Protein AF-A0A1D8AVP9-F1 (afdb_monomer_lite)

Sequence (400 aa):
MSDPVAEPSPSWLQPTWGKLGLAAAVALGGFLLPQEVPLEWYPLNEPGTDINYLEISCSSNVAGDLELRYDVGRLGHRPIDTIRWPVTPTAQTLTYTFPLPDAPLVELRVLPPQDGELTVRQMRIINRRNEEIRRFPPDLFRAERDVTIAPDPGGWKLVAAPGAAAPSARLELFSPIVPVGMDHRNLLRCLLSSGYLAMMLLILLLAVFFATSRPRGWRDFFRHAGFLAAIALCFALVGNRGLIRNSLHYARFVAPVFPSTLSLEFDVTSDAPSVAQVFWDSGQGLREADSARQNHEPHRGLQTLRFTLPEGPLRALRFDPRDNPGGVEIRGIRLVDAGQRTRAVLPLDSLRTERDIARWETTPDSLRLQTTPTGRDAVTVFTPAAVERINLARLSPPSP

Foldseek 3Di:
DPDPPDPPAPPVLDDDPVVLVVLLVVLVVLLPDDDDDQLPDDPPPDLDQQWKKKKWWKAKQAWDKKKKFWDQPDPPTDPSRIDIDIHHHDPGTDMDIGTHGLGWTPWMKIWDGAQIKMGTLWIFMATPVRHTFFTQALVQKDFDFQWDWAFDLSGIMTGGHHPGPTGMIIGDQLWIDHGFCSLVVLVVCLVVQLVVQLVVQLVVQVVVCVVRHDQPDDVSVVVSSVSSSSSSSSVSCSVCSNSVVRSVVRVPDDIDDADLWKKKKWWKFWPAKFKKKKFFAPPPDTDPVRMDIDIDDGDRGIDMDIGTHDPDATPWMKIFGGQAFGKMKTQWIFMAGPSRTTLDTDFPVQKDWDDQWPDWDDDRGIIMTGGHNGDRGGMIIGDSVRSVSNNVSSVDPPSD

pLDDT: mean 90.71, std 9.82, range [46.75, 98.62]

Radius of gyration: 29.72 Å; chains: 1; bounding box: 65×41×104 Å

Structure (mmCIF, N/CA/C/O backbone):
data_AF-A0A1D8AVP9-F1
#
_entry.id   AF-A0A1D8AVP9-F1
#
loop_
_atom_site.group_PDB
_atom_site.id
_atom_site.type_symbol
_atom_site.label_atom_id
_atom_site.label_alt_id
_atom_site.label_comp_id
_atom_site.label_asym_id
_atom_site.label_entity_id
_atom_site.label_seq_id
_atom_site.pdbx_PDB_ins_code
_atom_site.Cartn_x
_atom_site.Cartn_y
_atom_site.Cartn_z
_atom_site.occupancy
_atom_site.B_iso_or_equiv
_atom_site.auth_seq_id
_atom_site.auth_comp_id
_atom_site.auth_asym_id
_atom_site.auth_atom_id
_atom_site.pdbx_PDB_model_num
ATOM 1 N N . MET A 1 1 ? 30.635 14.883 -72.371 1.00 55.09 1 MET A N 1
ATOM 2 C CA . MET A 1 1 ? 30.791 15.020 -70.910 1.00 55.09 1 MET A CA 1
ATOM 3 C C . MET A 1 1 ? 31.143 13.648 -70.387 1.00 55.09 1 MET A C 1
ATOM 5 O O . MET A 1 1 ? 30.327 12.750 -70.520 1.00 55.09 1 MET A O 1
ATOM 9 N N . SER A 1 2 ? 32.380 13.451 -69.946 1.00 60.66 2 SER A N 1
ATOM 10 C CA . SER A 1 2 ? 32.779 12.242 -69.227 1.00 60.66 2 SER A CA 1
ATOM 11 C C . SER A 1 2 ? 32.030 12.219 -67.899 1.00 60.66 2 SER A C 1
ATOM 13 O O . SER A 1 2 ? 32.072 13.208 -67.165 1.00 60.66 2 SER A O 1
ATOM 15 N N . ASP A 1 3 ? 31.320 11.128 -67.614 1.00 59.94 3 ASP A N 1
ATOM 16 C CA . ASP A 1 3 ? 30.706 10.939 -66.304 1.00 59.94 3 ASP A CA 1
ATOM 17 C C . ASP A 1 3 ? 31.801 11.045 -65.232 1.00 59.94 3 ASP A C 1
ATOM 19 O O . ASP A 1 3 ? 32.861 10.422 -65.382 1.00 59.94 3 ASP A O 1
ATOM 23 N N . PRO A 1 4 ? 31.605 11.850 -64.173 1.00 68.50 4 PRO A N 1
ATOM 24 C CA . PRO A 1 4 ? 32.571 11.929 -63.093 1.00 68.50 4 PRO A CA 1
ATOM 25 C C . PRO A 1 4 ? 32.759 10.528 -62.505 1.00 68.50 4 PRO A C 1
ATOM 27 O O . PRO A 1 4 ? 31.796 9.882 -62.087 1.00 68.50 4 PRO A O 1
ATOM 30 N N . VAL A 1 5 ? 34.006 10.051 -62.497 1.00 78.12 5 VAL A N 1
ATOM 31 C CA . VAL A 1 5 ? 34.382 8.778 -61.876 1.00 78.12 5 VAL A CA 1
ATOM 32 C C . VAL A 1 5 ? 34.006 8.872 -60.401 1.00 78.12 5 VAL A C 1
ATOM 34 O O . VAL A 1 5 ? 34.620 9.620 -59.644 1.00 78.12 5 VAL A O 1
ATOM 37 N N . ALA A 1 6 ? 32.947 8.164 -60.008 1.00 67.75 6 ALA A N 1
ATOM 38 C CA . ALA A 1 6 ? 32.463 8.182 -58.637 1.00 67.75 6 ALA A CA 1
ATOM 39 C C . ALA A 1 6 ? 33.562 7.656 -57.708 1.00 67.75 6 ALA A C 1
ATOM 41 O O . ALA A 1 6 ? 33.993 6.508 -57.851 1.00 67.75 6 ALA A O 1
ATOM 42 N N . GLU A 1 7 ? 33.991 8.477 -56.749 1.00 72.25 7 GLU A N 1
ATOM 43 C CA . GLU A 1 7 ? 34.980 8.057 -55.763 1.00 72.25 7 GLU A CA 1
ATOM 44 C C . GLU A 1 7 ? 34.511 6.773 -55.047 1.00 72.25 7 GLU A C 1
ATOM 46 O O . GLU A 1 7 ? 33.310 6.591 -54.770 1.00 72.25 7 GLU A O 1
ATOM 51 N N . PRO A 1 8 ? 35.424 5.817 -54.801 1.00 73.44 8 PRO A N 1
ATOM 52 C CA . PRO A 1 8 ? 35.091 4.605 -54.077 1.00 73.44 8 PRO A CA 1
ATOM 53 C C . PRO A 1 8 ? 34.610 4.978 -52.673 1.00 73.44 8 PRO A C 1
ATOM 55 O O . PRO A 1 8 ? 35.301 5.657 -51.919 1.00 73.44 8 PRO A O 1
ATOM 58 N N . SER A 1 9 ? 33.411 4.509 -52.323 1.00 66.19 9 SER A N 1
ATOM 59 C CA . SER A 1 9 ? 32.858 4.617 -50.972 1.00 66.19 9 SER A CA 1
ATOM 60 C C . SER A 1 9 ? 33.901 4.159 -49.941 1.00 66.19 9 SER A C 1
ATOM 62 O O . SER A 1 9 ? 34.496 3.095 -50.161 1.00 66.19 9 SER A O 1
ATOM 64 N N . PRO A 1 10 ? 34.096 4.882 -48.824 1.00 73.69 10 PRO A N 1
ATOM 65 C CA . PRO A 1 10 ? 35.077 4.506 -47.815 1.00 73.69 10 PRO A CA 1
ATOM 66 C C . PRO A 1 10 ? 34.869 3.055 -47.366 1.00 73.69 10 PRO A C 1
ATOM 68 O O . PRO A 1 10 ? 33.761 2.659 -46.997 1.00 73.69 10 PRO A O 1
ATOM 71 N N . SER A 1 11 ? 35.927 2.241 -47.387 1.00 78.69 11 SER A N 1
ATOM 72 C CA . SER A 1 11 ? 35.846 0.796 -47.107 1.00 78.69 11 SER A CA 1
ATOM 73 C C . SER A 1 11 ? 35.277 0.481 -45.719 1.00 78.69 11 SER A C 1
ATOM 75 O O . SER A 1 11 ? 34.662 -0.568 -45.511 1.00 78.69 11 SER A O 1
ATOM 77 N N . TRP A 1 12 ? 35.412 1.404 -44.765 1.00 75.00 12 TRP A N 1
ATOM 78 C CA . TRP A 1 12 ? 34.877 1.278 -43.413 1.00 75.00 12 TRP A CA 1
ATOM 79 C C . TRP A 1 12 ? 33.344 1.413 -43.345 1.00 75.00 12 TRP A C 1
ATOM 81 O O . TRP A 1 12 ? 32.749 0.798 -42.463 1.00 75.00 12 TRP A O 1
ATOM 91 N N . LEU A 1 13 ? 32.684 2.043 -44.326 1.00 69.25 13 LEU A N 1
ATOM 92 C CA . LEU A 1 13 ? 31.215 2.147 -44.401 1.00 69.25 13 LEU A CA 1
ATOM 93 C C . LEU A 1 13 ? 30.533 0.978 -45.123 1.00 69.25 13 LEU A C 1
ATOM 95 O O . LEU A 1 13 ? 29.322 0.815 -45.004 1.00 69.25 13 LEU A O 1
ATOM 99 N N . GLN A 1 14 ? 31.282 0.135 -45.840 1.00 81.00 14 GLN A N 1
ATOM 100 C CA . GLN A 1 14 ? 30.665 -0.959 -46.591 1.00 81.00 14 GLN A CA 1
ATOM 101 C C . GLN A 1 14 ? 30.054 -2.023 -45.660 1.00 81.00 14 GLN A C 1
ATOM 103 O O . GLN A 1 14 ? 30.772 -2.522 -44.779 1.00 81.00 14 GLN A O 1
ATOM 108 N N . PRO A 1 15 ? 28.777 -2.407 -45.853 1.00 82.06 15 PRO A N 1
ATOM 109 C CA . PRO A 1 15 ? 28.132 -3.444 -45.063 1.00 82.06 15 PRO A CA 1
ATOM 110 C C . PRO A 1 15 ? 28.763 -4.798 -45.394 1.00 82.06 15 PRO A C 1
ATOM 112 O O . PRO A 1 15 ? 28.698 -5.274 -46.526 1.00 82.06 15 PRO A O 1
ATOM 115 N N . THR A 1 16 ? 29.384 -5.428 -44.400 1.00 87.88 16 THR A N 1
ATOM 116 C CA . THR A 1 16 ? 29.939 -6.780 -44.525 1.00 87.88 16 THR A CA 1
ATOM 117 C C . THR A 1 16 ? 29.475 -7.646 -43.363 1.00 87.88 16 THR A C 1
ATOM 119 O O . THR A 1 16 ? 29.282 -7.161 -42.245 1.00 87.88 16 THR A O 1
ATOM 122 N N . TRP A 1 17 ? 29.337 -8.951 -43.608 1.00 79.62 17 TRP A N 1
ATOM 123 C CA . TRP A 1 17 ? 28.989 -9.923 -42.567 1.00 79.62 17 TRP A CA 1
ATOM 124 C C . TRP A 1 17 ? 29.980 -9.910 -41.399 1.00 79.62 17 TRP A C 1
ATOM 126 O O . TRP A 1 17 ? 29.563 -10.009 -40.250 1.00 79.62 17 TRP A O 1
ATOM 136 N N . GLY A 1 18 ? 31.273 -9.704 -41.673 1.00 85.06 18 GLY A N 1
ATOM 137 C CA . GLY A 1 18 ? 32.298 -9.595 -40.631 1.00 85.06 18 GLY A CA 1
ATOM 138 C C . GLY A 1 18 ? 32.075 -8.407 -39.690 1.00 85.06 18 GLY A C 1
ATOM 139 O O . GLY A 1 18 ? 32.182 -8.562 -38.476 1.00 85.06 18 GLY A O 1
ATOM 140 N N . LYS A 1 19 ? 31.695 -7.235 -40.219 1.00 82.19 19 LYS A N 1
ATOM 141 C CA . LYS A 1 19 ? 31.386 -6.057 -39.390 1.00 82.19 19 LYS A CA 1
ATOM 142 C C . LYS A 1 19 ? 30.107 -6.239 -38.585 1.00 82.19 19 LYS A C 1
ATOM 144 O O . LYS A 1 19 ? 30.074 -5.844 -37.425 1.00 82.19 19 LYS A O 1
ATOM 149 N N . LEU A 1 20 ? 29.079 -6.857 -39.175 1.00 77.00 20 LEU A N 1
ATOM 150 C CA . LEU A 1 20 ? 27.855 -7.192 -38.446 1.00 77.00 20 LEU A CA 1
ATOM 151 C C . LEU A 1 20 ? 28.149 -8.171 -37.301 1.00 77.00 20 LEU A C 1
ATOM 153 O O . LEU A 1 20 ? 27.693 -7.956 -36.183 1.00 77.00 20 LEU A O 1
ATOM 157 N N . GLY A 1 21 ? 28.958 -9.203 -37.562 1.00 83.81 21 GLY A N 1
ATOM 158 C CA . GLY A 1 21 ? 29.397 -10.164 -36.551 1.00 83.81 21 GLY A CA 1
ATOM 159 C C . GLY A 1 21 ? 30.193 -9.511 -35.420 1.00 83.81 21 GLY A C 1
ATOM 160 O O . GLY A 1 21 ? 29.914 -9.769 -34.252 1.00 83.81 21 GLY A O 1
ATOM 161 N N . LEU A 1 22 ? 31.126 -8.608 -35.742 1.00 84.00 22 LEU A N 1
ATOM 162 C CA . LEU A 1 22 ? 31.867 -7.838 -34.738 1.00 84.00 22 LEU A CA 1
ATOM 163 C C . LEU A 1 22 ? 30.939 -6.944 -33.908 1.00 84.00 22 LEU A C 1
ATOM 165 O O . LEU A 1 22 ? 31.035 -6.942 -32.684 1.00 84.00 22 LEU A O 1
ATOM 169 N N . ALA A 1 23 ? 30.025 -6.214 -34.552 1.00 77.69 23 ALA A N 1
ATOM 170 C CA . ALA A 1 23 ? 29.049 -5.380 -33.856 1.00 77.69 23 ALA A CA 1
ATOM 171 C C . ALA A 1 23 ? 28.172 -6.216 -32.914 1.00 77.69 23 ALA A C 1
ATOM 173 O O . ALA A 1 23 ? 27.960 -5.821 -31.772 1.00 77.69 23 ALA A O 1
ATOM 174 N N . ALA A 1 24 ? 27.727 -7.398 -33.352 1.00 81.62 24 ALA A N 1
ATOM 175 C CA . ALA A 1 24 ? 26.977 -8.331 -32.520 1.00 81.62 24 ALA A CA 1
ATOM 176 C C . ALA A 1 24 ? 27.807 -8.856 -31.336 1.00 81.62 24 ALA A C 1
ATOM 178 O O . ALA A 1 24 ? 27.291 -8.931 -30.225 1.00 81.62 24 ALA A O 1
ATOM 179 N N . ALA A 1 25 ? 29.091 -9.168 -31.534 1.00 85.69 25 ALA A N 1
ATOM 180 C CA . ALA A 1 25 ? 29.983 -9.609 -30.462 1.00 85.69 25 ALA A CA 1
ATOM 181 C C . ALA A 1 25 ? 30.244 -8.500 -29.427 1.00 85.69 25 ALA A C 1
ATOM 183 O O . ALA A 1 25 ? 30.157 -8.746 -28.225 1.00 85.69 25 ALA A O 1
ATOM 184 N N . VAL A 1 26 ? 30.501 -7.267 -29.880 1.00 86.75 26 VAL A N 1
ATOM 185 C CA . VAL A 1 26 ? 30.640 -6.088 -29.007 1.00 86.75 26 VAL A CA 1
ATOM 186 C C . VAL A 1 26 ? 29.338 -5.826 -28.259 1.00 86.75 26 VAL A C 1
ATOM 188 O O . VAL A 1 26 ? 29.360 -5.593 -27.052 1.00 86.75 26 VAL A O 1
ATOM 191 N N . ALA A 1 27 ? 28.202 -5.914 -28.953 1.00 81.06 27 ALA A N 1
ATOM 192 C CA . ALA A 1 27 ? 26.896 -5.762 -28.339 1.00 81.06 27 ALA A CA 1
ATOM 193 C C . ALA A 1 27 ? 26.658 -6.838 -27.272 1.00 81.06 27 ALA A C 1
ATOM 195 O O . ALA A 1 27 ? 26.273 -6.514 -26.155 1.00 81.06 27 ALA A O 1
ATOM 196 N N . LEU A 1 28 ? 26.967 -8.103 -27.559 1.00 83.12 28 LEU A N 1
ATOM 197 C CA . LEU A 1 28 ? 26.864 -9.190 -26.589 1.00 83.12 28 LEU A CA 1
ATOM 198 C C . LEU A 1 28 ? 27.759 -8.941 -25.366 1.00 83.12 28 LEU A C 1
ATOM 200 O O . LEU A 1 28 ? 27.285 -9.047 -24.238 1.00 83.12 28 LEU A O 1
ATOM 204 N N . GLY A 1 29 ? 29.016 -8.539 -25.572 1.00 85.81 29 GLY A N 1
ATOM 205 C CA . GLY A 1 29 ? 29.922 -8.163 -24.485 1.00 85.81 29 GLY A CA 1
ATOM 206 C C . GLY A 1 29 ? 29.358 -7.024 -23.630 1.00 85.81 29 GLY A C 1
ATOM 207 O O . GLY A 1 29 ? 29.274 -7.147 -22.409 1.00 85.81 29 GLY A O 1
ATOM 208 N N . GLY A 1 30 ? 28.875 -5.954 -24.269 1.00 81.00 30 GLY A N 1
ATOM 209 C CA . GLY A 1 30 ? 28.221 -4.831 -23.597 1.00 81.00 30 GLY A CA 1
ATOM 210 C C . GLY A 1 30 ? 26.945 -5.232 -22.852 1.00 81.00 30 GLY A C 1
ATOM 211 O O . GLY A 1 30 ? 26.711 -4.756 -21.745 1.00 81.00 30 GLY A O 1
ATOM 212 N N . PHE A 1 31 ? 26.143 -6.144 -23.413 1.00 83.00 31 PHE A N 1
ATOM 213 C CA . PHE A 1 31 ? 24.936 -6.684 -22.782 1.00 83.00 31 PHE A CA 1
ATOM 214 C C . PHE A 1 31 ? 25.252 -7.471 -21.508 1.00 83.00 31 PHE A C 1
ATOM 216 O O . PHE A 1 31 ? 24.445 -7.500 -20.578 1.00 83.00 31 PHE A O 1
ATOM 223 N N . LEU A 1 32 ? 26.412 -8.125 -21.450 1.00 85.19 32 LEU A N 1
ATOM 224 C CA . LEU A 1 32 ? 26.819 -8.916 -20.294 1.00 85.19 32 LEU A CA 1
ATOM 225 C C . LEU A 1 32 ? 27.326 -8.053 -19.132 1.00 85.19 32 LEU A C 1
ATOM 227 O O . LEU A 1 32 ? 27.135 -8.459 -17.984 1.00 85.19 32 LEU A O 1
ATOM 231 N N . LEU A 1 33 ? 27.852 -6.851 -19.398 1.00 83.31 33 LEU A N 1
ATOM 232 C CA . LEU A 1 33 ? 28.344 -5.939 -18.361 1.00 83.31 33 LEU A CA 1
ATOM 233 C C . LEU A 1 33 ? 27.262 -5.594 -17.318 1.00 83.31 33 LEU A C 1
ATOM 235 O O . LEU A 1 33 ? 26.093 -5.373 -17.676 1.00 83.31 33 LEU A O 1
ATOM 239 N N . PRO A 1 34 ? 27.629 -5.510 -16.025 1.00 80.62 34 PRO A N 1
ATOM 240 C CA . PRO A 1 34 ? 26.712 -5.062 -14.989 1.00 80.62 34 PRO A CA 1
ATOM 241 C C . PRO A 1 34 ? 26.254 -3.632 -15.294 1.00 80.62 34 PRO A C 1
ATOM 243 O O . PRO A 1 34 ? 27.032 -2.779 -15.717 1.00 80.62 34 PRO A O 1
ATOM 246 N N . GLN A 1 35 ? 24.959 -3.389 -15.135 1.00 79.69 35 GLN A N 1
ATOM 247 C CA . GLN A 1 35 ? 24.367 -2.062 -15.217 1.00 79.69 35 GLN A CA 1
ATOM 248 C C . GLN A 1 35 ? 23.242 -2.013 -14.201 1.00 79.69 35 GLN A C 1
ATOM 250 O O . GLN A 1 35 ? 22.339 -2.855 -14.223 1.00 79.69 35 GLN A O 1
ATOM 255 N N . GLU A 1 36 ? 23.312 -1.023 -13.330 1.00 73.25 36 GLU A N 1
ATOM 256 C CA . GLU A 1 36 ? 22.215 -0.668 -12.454 1.00 73.25 36 GLU A CA 1
ATOM 257 C C . GLU A 1 36 ? 21.447 0.452 -13.140 1.00 73.25 36 GLU A C 1
ATOM 259 O O . GLU A 1 36 ? 22.020 1.462 -13.541 1.00 73.25 36 GLU A O 1
ATOM 264 N N . VAL A 1 37 ? 20.160 0.221 -13.362 1.00 70.31 37 VAL A N 1
ATOM 265 C CA . VAL A 1 37 ? 19.247 1.250 -13.842 1.00 70.31 37 VAL A CA 1
ATOM 266 C C . VAL A 1 37 ? 18.272 1.471 -12.696 1.00 70.31 37 VAL A C 1
ATOM 268 O O . VAL A 1 37 ? 17.661 0.479 -12.271 1.00 70.31 37 VAL A O 1
ATOM 271 N N . PRO A 1 38 ? 18.150 2.701 -12.163 1.00 64.56 38 PRO A N 1
ATOM 272 C CA . PRO A 1 38 ? 17.090 2.998 -11.218 1.00 64.56 38 PRO A CA 1
ATOM 273 C C . PRO A 1 38 ? 15.767 2.578 -11.840 1.00 64.56 38 PRO A C 1
ATOM 275 O O . PRO A 1 38 ? 15.498 2.868 -13.008 1.00 64.56 38 PRO A O 1
ATOM 278 N N . LEU A 1 39 ? 14.913 1.928 -11.058 1.00 60.06 39 LEU A N 1
ATOM 279 C CA . LEU A 1 39 ? 13.499 1.804 -11.402 1.00 60.06 39 LEU A CA 1
ATOM 280 C C . LEU A 1 39 ? 12.813 3.147 -11.125 1.00 60.06 39 LEU A C 1
ATOM 282 O O . LEU A 1 39 ? 11.783 3.208 -10.464 1.00 60.06 39 LEU A O 1
ATOM 286 N N . GLU A 1 40 ? 13.415 4.240 -11.589 1.00 59.97 40 GLU A N 1
ATOM 287 C CA . GLU A 1 40 ? 12.777 5.540 -11.563 1.00 59.97 40 GLU A CA 1
ATOM 288 C C . GLU A 1 40 ? 11.595 5.468 -12.517 1.00 59.97 40 GLU A C 1
ATOM 290 O O . GLU A 1 40 ? 11.709 5.127 -13.702 1.00 59.97 40 GLU A O 1
ATOM 295 N N . TRP A 1 41 ? 10.420 5.711 -11.952 1.00 53.31 41 TRP A N 1
ATOM 296 C CA . TRP A 1 41 ? 9.195 5.728 -12.711 1.00 53.31 41 TRP A CA 1
ATOM 297 C C . TRP A 1 41 ? 9.216 6.942 -13.637 1.00 53.31 41 TRP A C 1
ATOM 299 O O . TRP A 1 41 ? 9.037 8.079 -13.206 1.00 53.31 41 TRP A O 1
ATOM 309 N N . TYR A 1 42 ? 9.418 6.690 -14.928 1.00 53.69 42 TYR A N 1
ATOM 310 C CA . TYR A 1 42 ? 9.080 7.656 -15.957 1.00 53.69 42 TYR A CA 1
ATOM 311 C C . TYR A 1 42 ? 7.581 7.523 -16.252 1.00 53.69 42 TYR A C 1
ATOM 313 O O . TYR A 1 42 ? 7.164 6.446 -16.697 1.00 53.69 42 TYR A O 1
ATOM 321 N N . PRO A 1 43 ? 6.766 8.577 -16.046 1.00 46.75 43 PRO A N 1
ATOM 322 C CA . PRO A 1 43 ? 5.410 8.645 -16.576 1.00 46.75 43 PRO A CA 1
ATOM 323 C C . PRO A 1 43 ? 5.481 8.635 -18.104 1.00 46.75 43 PRO A C 1
ATOM 325 O O . PRO A 1 43 ? 5.383 9.669 -18.757 1.00 46.75 43 PRO A O 1
ATOM 328 N N . LEU A 1 44 ? 5.661 7.471 -18.717 1.00 47.41 44 LEU A N 1
ATOM 329 C CA . LEU A 1 44 ? 5.409 7.300 -20.139 1.00 47.41 44 LEU A CA 1
ATOM 330 C C . LEU A 1 44 ? 3.894 7.244 -20.321 1.00 47.41 44 LEU A C 1
ATOM 332 O O . LEU A 1 44 ? 3.372 6.159 -20.501 1.00 47.41 44 LEU A O 1
ATOM 336 N N . ASN A 1 45 ? 3.222 8.395 -20.182 1.00 48.28 45 ASN A N 1
ATOM 337 C CA . ASN A 1 45 ? 1.880 8.786 -20.650 1.00 48.28 45 ASN A CA 1
ATOM 338 C C . ASN A 1 45 ? 0.706 7.782 -20.629 1.00 48.28 45 ASN A C 1
ATOM 340 O O . ASN A 1 45 ? -0.372 8.134 -21.099 1.00 48.28 45 ASN A O 1
ATOM 344 N N . GLU A 1 46 ? 0.838 6.590 -20.059 1.00 52.25 46 GLU A N 1
ATOM 345 C CA . GLU A 1 46 ? -0.251 5.651 -19.853 1.00 52.25 46 GLU A CA 1
ATOM 346 C C . GLU A 1 46 ? -0.747 5.810 -18.423 1.00 52.25 46 GLU A C 1
ATOM 348 O O . GLU A 1 46 ? -0.083 5.393 -17.466 1.00 52.25 46 GLU A O 1
ATOM 353 N N . PRO A 1 47 ? -1.918 6.438 -18.239 1.00 51.91 47 PRO A N 1
ATOM 354 C CA . PRO A 1 47 ? -2.534 6.571 -16.943 1.00 51.91 47 PRO A CA 1
ATOM 355 C C . PRO A 1 47 ? -3.194 5.255 -16.525 1.00 51.91 47 PRO A C 1
ATOM 357 O O . PRO A 1 47 ? -4.398 5.212 -16.283 1.00 51.91 47 PRO A O 1
ATOM 360 N N . GLY A 1 48 ? -2.417 4.173 -16.450 1.00 62.28 48 GLY A N 1
ATOM 361 C CA . GLY A 1 48 ? -2.901 2.907 -15.916 1.00 62.28 48 GLY A CA 1
ATOM 362 C C . GLY A 1 48 ? -3.476 3.125 -14.516 1.00 62.28 48 GLY A C 1
ATOM 363 O O . GLY A 1 48 ? -2.867 3.799 -13.679 1.00 62.28 48 GLY A O 1
ATOM 364 N N . THR A 1 49 ? -4.664 2.580 -14.258 1.00 67.31 49 THR A N 1
ATOM 365 C CA . THR A 1 49 ? -5.314 2.622 -12.936 1.00 67.31 49 THR A CA 1
ATOM 366 C C . THR A 1 49 ? -4.570 1.807 -11.885 1.00 67.31 49 THR A C 1
ATOM 368 O O . THR A 1 49 ? -4.815 1.971 -10.694 1.00 67.31 49 THR A O 1
ATOM 371 N N . ASP A 1 50 ? -3.629 0.984 -12.336 1.00 78.81 50 ASP A N 1
ATOM 372 C CA . ASP A 1 50 ? -3.021 -0.109 -11.583 1.00 78.81 50 ASP A CA 1
ATOM 373 C C . ASP A 1 50 ? -1.631 0.250 -11.038 1.00 78.81 50 ASP A C 1
ATOM 375 O O . ASP A 1 50 ? -0.863 -0.623 -10.637 1.00 78.81 50 ASP A O 1
ATOM 379 N N . ILE A 1 51 ? -1.284 1.541 -11.061 1.00 85.25 51 ILE A N 1
ATOM 380 C CA . ILE A 1 51 ? -0.081 2.049 -10.406 1.00 85.25 51 ILE A CA 1
ATOM 381 C C . ILE A 1 51 ? -0.372 2.169 -8.916 1.00 85.25 51 ILE A C 1
ATOM 383 O O . ILE A 1 51 ? -1.344 2.812 -8.506 1.00 85.25 51 ILE A O 1
ATOM 387 N N . ASN A 1 52 ? 0.509 1.567 -8.127 1.00 92.00 52 ASN A N 1
ATOM 388 C CA . ASN A 1 52 ? 0.453 1.619 -6.681 1.00 92.00 52 ASN A CA 1
ATOM 389 C C . ASN A 1 52 ? 1.194 2.860 -6.181 1.00 92.00 52 ASN A C 1
ATOM 391 O O . ASN A 1 52 ? 2.284 3.187 -6.651 1.00 92.00 52 ASN A O 1
ATOM 395 N N . TYR A 1 53 ? 0.615 3.516 -5.189 1.00 94.50 53 TYR A N 1
ATOM 396 C CA . TYR A 1 53 ? 1.207 4.635 -4.481 1.00 94.50 53 TYR A CA 1
ATOM 397 C C . TYR A 1 53 ? 1.294 4.290 -3.006 1.00 94.50 53 TYR A C 1
ATOM 399 O O . TYR A 1 53 ? 0.342 3.768 -2.429 1.00 94.50 53 TYR A O 1
ATOM 407 N N . LEU A 1 54 ? 2.424 4.605 -2.391 1.00 96.69 54 LEU A N 1
ATOM 408 C CA . LEU A 1 54 ? 2.560 4.594 -0.949 1.00 96.69 54 LEU A CA 1
ATOM 409 C C . LEU A 1 54 ? 2.106 5.945 -0.415 1.00 96.69 54 LEU A C 1
ATOM 411 O O . LEU A 1 54 ? 2.693 6.977 -0.735 1.00 96.69 54 LEU A O 1
ATOM 415 N N . GLU A 1 55 ? 1.057 5.926 0.391 1.00 97.81 55 GLU A N 1
ATOM 416 C CA . GLU A 1 55 ? 0.552 7.081 1.112 1.00 97.81 55 GLU A CA 1
ATOM 417 C C . GLU A 1 55 ? 0.942 6.966 2.588 1.00 97.81 55 GLU A C 1
ATOM 419 O O . GLU A 1 55 ? 0.698 5.940 3.230 1.00 97.81 55 GLU A O 1
ATOM 424 N N . ILE A 1 56 ? 1.530 8.027 3.134 1.00 98.06 56 ILE A N 1
ATOM 425 C CA . ILE A 1 56 ? 1.850 8.147 4.555 1.00 98.06 56 ILE A CA 1
ATOM 426 C C . ILE A 1 56 ? 1.359 9.494 5.083 1.00 98.06 56 ILE A C 1
ATOM 428 O O . ILE A 1 56 ? 1.717 10.550 4.569 1.00 98.06 56 ILE A O 1
ATOM 432 N N . SER A 1 57 ? 0.531 9.451 6.122 1.00 97.62 57 SER A N 1
ATOM 433 C CA . SER A 1 57 ? 0.092 10.619 6.879 1.00 97.62 57 SER A CA 1
ATOM 434 C C . SER A 1 57 ? 0.889 10.683 8.173 1.00 97.62 57 SER A C 1
ATOM 436 O O . SER A 1 57 ? 0.687 9.854 9.066 1.00 97.62 57 SER A O 1
ATOM 438 N N . CYS A 1 58 ? 1.791 11.652 8.285 1.00 97.88 58 CYS A N 1
ATOM 439 C CA . CYS A 1 58 ? 2.687 11.773 9.428 1.00 97.88 58 CYS A CA 1
ATOM 440 C C . CYS A 1 58 ? 2.956 13.225 9.838 1.00 97.88 58 CYS A C 1
ATOM 442 O O . CYS A 1 58 ? 2.720 14.167 9.083 1.00 97.88 58 CYS A O 1
ATOM 444 N N . SER A 1 59 ? 3.460 13.400 11.054 1.00 97.75 59 SER A N 1
ATOM 445 C CA . SER A 1 59 ? 4.020 14.649 11.570 1.00 97.75 59 SER A CA 1
ATOM 446 C C . SER A 1 59 ? 5.317 14.355 12.320 1.00 97.75 59 SER A C 1
ATOM 448 O O . SER A 1 59 ? 5.509 13.247 12.823 1.00 97.75 59 SER A O 1
ATOM 450 N N . SER A 1 60 ? 6.224 15.328 12.389 1.00 97.81 60 SER A N 1
ATOM 451 C CA . SER A 1 60 ? 7.475 15.190 13.135 1.00 97.81 60 SER A CA 1
ATOM 452 C C . SER A 1 60 ? 7.678 16.369 14.073 1.00 97.81 60 SER A C 1
ATOM 454 O O . SER A 1 60 ? 7.222 17.475 13.792 1.00 97.81 60 SER A O 1
ATOM 456 N N . ASN A 1 61 ? 8.350 16.139 15.200 1.00 97.94 61 ASN A N 1
ATOM 457 C CA . ASN A 1 61 ? 8.756 17.196 16.129 1.00 97.94 61 ASN A CA 1
ATOM 458 C C . ASN A 1 61 ? 10.134 17.798 15.793 1.00 97.94 61 ASN A C 1
ATOM 460 O O . ASN A 1 61 ? 10.536 18.771 16.428 1.00 97.94 61 ASN A O 1
ATOM 464 N N . VAL A 1 62 ? 10.841 17.249 14.803 1.00 97.69 62 VAL A N 1
ATOM 465 C CA . VAL A 1 62 ? 12.162 17.702 14.358 1.00 97.69 62 VAL A CA 1
ATOM 466 C C . VAL A 1 62 ? 12.176 17.949 12.851 1.00 97.69 62 VAL A C 1
ATOM 468 O O . VAL A 1 62 ? 11.320 17.471 12.108 1.00 97.69 62 VAL A O 1
ATOM 471 N N . ALA A 1 63 ? 13.145 18.745 12.403 1.00 97.62 63 ALA A N 1
ATOM 472 C CA . ALA A 1 63 ? 13.460 18.874 10.989 1.00 97.62 63 ALA A CA 1
ATOM 473 C C . ALA A 1 63 ? 14.412 17.747 10.593 1.00 97.62 63 ALA A C 1
ATOM 475 O O . ALA A 1 63 ? 15.303 17.393 11.362 1.00 97.62 63 ALA A O 1
ATOM 476 N N . GLY A 1 64 ? 14.274 17.230 9.381 1.00 96.38 64 GLY A N 1
ATOM 477 C CA . GLY A 1 64 ? 15.205 16.240 8.863 1.00 96.38 64 GLY A CA 1
ATOM 478 C C . GLY A 1 64 ? 14.671 15.557 7.624 1.00 96.38 64 GLY A C 1
ATOM 479 O O . GLY A 1 64 ? 13.613 15.913 7.111 1.00 96.38 64 GLY A O 1
ATOM 480 N N . ASP A 1 65 ? 15.410 14.562 7.159 1.00 96.44 65 ASP A N 1
ATOM 481 C CA . ASP A 1 65 ? 14.963 13.717 6.066 1.00 96.44 65 ASP A CA 1
ATOM 482 C C . ASP A 1 65 ? 14.330 12.446 6.616 1.00 96.44 65 ASP A C 1
ATOM 484 O O . ASP A 1 65 ? 14.886 11.783 7.492 1.00 96.44 65 ASP A O 1
ATOM 488 N N . LEU A 1 66 ? 13.163 12.114 6.077 1.00 96.94 66 LEU A N 1
ATOM 489 C CA . LEU A 1 66 ? 12.541 10.815 6.258 1.00 96.94 66 LEU A CA 1
ATOM 490 C C . LEU A 1 66 ? 12.934 9.948 5.061 1.00 96.94 66 LEU A C 1
ATOM 492 O O . LEU A 1 66 ? 12.868 10.400 3.913 1.00 96.94 66 LEU A O 1
ATOM 496 N N . GLU A 1 67 ? 13.345 8.707 5.322 1.00 97.00 67 GLU A N 1
ATOM 497 C CA . GLU A 1 67 ? 13.647 7.742 4.264 1.00 97.00 67 GLU A CA 1
ATOM 498 C C . GLU A 1 67 ? 12.699 6.540 4.332 1.00 97.00 67 GLU A C 1
ATOM 500 O O . GLU A 1 67 ? 12.467 5.951 5.387 1.00 97.00 67 GLU A O 1
ATOM 505 N N . LEU A 1 68 ? 12.184 6.133 3.178 1.00 96.19 68 LEU A N 1
ATOM 506 C CA . LEU A 1 68 ? 11.530 4.848 2.977 1.00 96.19 68 LEU A CA 1
ATOM 507 C C . LEU A 1 68 ? 12.432 3.983 2.116 1.00 96.19 68 LEU A C 1
ATOM 509 O O . LEU A 1 68 ? 12.689 4.323 0.963 1.00 96.19 68 LEU A O 1
ATOM 513 N N . ARG A 1 69 ? 12.883 2.854 2.655 1.00 95.81 69 ARG A N 1
ATOM 514 C CA . ARG A 1 69 ? 13.667 1.872 1.897 1.00 95.81 69 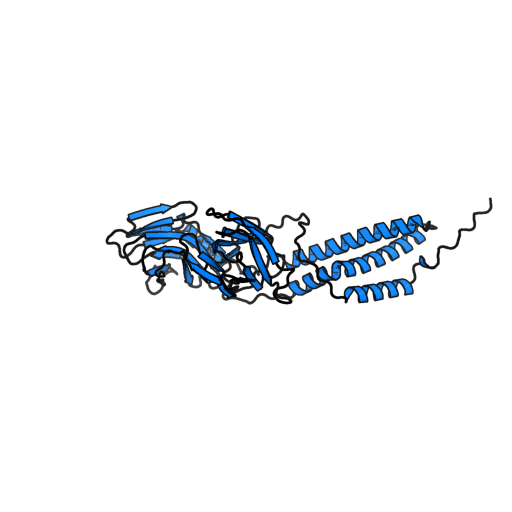ARG A CA 1
ATOM 515 C C . ARG A 1 69 ? 12.797 0.689 1.543 1.00 95.81 69 ARG A C 1
ATOM 517 O O . ARG A 1 69 ? 11.986 0.253 2.362 1.00 95.81 69 ARG A O 1
ATOM 524 N N . TYR A 1 70 ? 12.961 0.178 0.335 1.00 94.69 70 TYR A N 1
ATOM 525 C CA . TYR A 1 70 ? 12.201 -0.964 -0.140 1.00 94.69 70 TYR A CA 1
ATOM 526 C C . TYR A 1 70 ? 13.111 -2.000 -0.794 1.00 94.69 70 TYR A C 1
ATOM 528 O O . TYR A 1 70 ? 14.147 -1.668 -1.362 1.00 94.69 70 TYR A O 1
ATOM 536 N N . ASP A 1 71 ? 12.716 -3.267 -0.710 1.00 93.94 71 ASP A N 1
ATOM 537 C CA . ASP A 1 71 ? 13.373 -4.364 -1.421 1.00 93.94 71 ASP A CA 1
ATOM 538 C C . ASP A 1 71 ? 12.422 -4.933 -2.475 1.00 93.94 71 ASP A C 1
ATOM 540 O O . ASP A 1 71 ? 11.243 -5.183 -2.206 1.00 93.94 71 ASP A O 1
ATOM 544 N N . VAL A 1 72 ? 12.965 -5.148 -3.674 1.00 91.81 72 VAL A N 1
ATOM 545 C CA . VAL A 1 72 ? 12.278 -5.726 -4.835 1.00 91.81 72 VAL A CA 1
ATOM 546 C C . VAL A 1 72 ? 12.637 -7.197 -5.094 1.00 91.81 72 VAL A C 1
ATOM 548 O O . VAL A 1 72 ? 12.407 -7.716 -6.186 1.00 91.81 72 VAL A O 1
ATOM 551 N N . GLY A 1 73 ? 13.254 -7.874 -4.119 1.00 86.75 73 GLY A N 1
ATOM 552 C CA . GLY A 1 73 ? 13.504 -9.319 -4.128 1.00 86.75 73 GLY A CA 1
ATOM 553 C C . GLY A 1 73 ? 14.743 -9.763 -4.906 1.00 86.75 73 GLY A C 1
ATOM 554 O O . GLY A 1 73 ? 14.870 -10.946 -5.224 1.00 86.75 73 GLY A O 1
ATOM 555 N N . ARG A 1 74 ? 15.662 -8.841 -5.229 1.00 78.12 74 ARG A N 1
ATOM 556 C CA . ARG A 1 74 ? 16.842 -9.145 -6.061 1.00 78.12 74 ARG A CA 1
ATOM 557 C C . ARG A 1 74 ? 18.151 -9.203 -5.277 1.00 78.12 74 ARG A C 1
ATOM 559 O O . ARG A 1 74 ? 18.913 -10.148 -5.454 1.00 78.12 74 ARG A O 1
ATOM 566 N N . LEU A 1 75 ? 18.450 -8.168 -4.490 1.00 79.69 75 LEU A N 1
ATOM 567 C CA . LEU A 1 75 ? 19.755 -7.967 -3.837 1.00 79.69 75 LEU A CA 1
ATOM 568 C C . LEU A 1 75 ? 19.633 -7.328 -2.439 1.00 79.69 75 LEU A C 1
ATOM 570 O O . LEU A 1 75 ? 20.621 -6.804 -1.926 1.00 79.69 75 LEU A O 1
ATOM 574 N N . GLY A 1 76 ? 18.449 -7.352 -1.820 1.00 84.69 76 GLY A N 1
ATOM 575 C CA . GLY A 1 76 ? 18.215 -6.638 -0.567 1.00 84.69 76 GLY A CA 1
ATOM 576 C C . GLY A 1 76 ? 18.075 -5.127 -0.764 1.00 84.69 76 GLY A C 1
ATOM 577 O O . GLY A 1 76 ? 17.882 -4.631 -1.875 1.00 84.69 76 GLY A O 1
ATOM 578 N N . HIS A 1 77 ? 18.218 -4.386 0.337 1.00 81.62 77 HIS A N 1
ATOM 579 C CA . HIS A 1 77 ? 18.137 -2.923 0.357 1.00 81.62 77 HIS A CA 1
ATOM 580 C C . HIS A 1 77 ? 19.333 -2.300 -0.356 1.00 81.62 77 HIS A C 1
ATOM 582 O O . HIS A 1 77 ? 20.454 -2.315 0.162 1.00 81.62 77 HIS A O 1
ATOM 588 N N . ARG A 1 78 ? 19.095 -1.708 -1.526 1.00 85.19 78 ARG A N 1
ATOM 589 C CA . ARG A 1 78 ? 20.105 -0.926 -2.245 1.00 85.19 78 ARG A CA 1
ATOM 590 C C . ARG A 1 78 ? 19.871 0.569 -2.027 1.00 85.19 78 ARG A C 1
ATOM 592 O O . ARG A 1 78 ? 18.723 0.984 -1.900 1.00 85.19 78 ARG A O 1
ATOM 599 N N . PRO A 1 79 ? 20.922 1.407 -2.067 1.00 83.69 79 PRO A N 1
ATOM 600 C CA . PRO A 1 79 ? 20.769 2.859 -1.929 1.00 83.69 79 PRO A CA 1
ATOM 601 C C . PRO A 1 79 ? 19.799 3.481 -2.944 1.00 83.69 79 PRO A C 1
ATOM 603 O O . PRO A 1 79 ? 19.133 4.461 -2.636 1.00 83.69 79 PRO A O 1
ATOM 606 N N . ILE A 1 80 ? 19.694 2.887 -4.137 1.00 85.19 80 ILE A N 1
ATOM 607 C CA . ILE A 1 80 ? 18.804 3.339 -5.214 1.00 85.19 80 ILE A CA 1
ATOM 608 C C . ILE A 1 80 ? 17.321 3.031 -4.957 1.00 85.19 80 ILE A C 1
ATOM 610 O O . ILE A 1 80 ? 16.452 3.673 -5.537 1.00 85.19 80 ILE A O 1
ATOM 614 N N . ASP A 1 81 ? 17.028 2.082 -4.066 1.00 90.75 81 ASP A N 1
ATOM 615 C CA . ASP A 1 81 ? 15.675 1.639 -3.727 1.00 90.75 81 ASP A CA 1
ATOM 616 C C . ASP A 1 81 ? 15.178 2.402 -2.473 1.00 90.75 81 ASP A C 1
ATOM 618 O O . ASP A 1 81 ? 14.733 1.824 -1.479 1.00 90.75 81 ASP A O 1
ATOM 622 N N . THR A 1 82 ? 15.333 3.734 -2.500 1.00 93.19 82 THR A N 1
ATOM 623 C CA . THR A 1 82 ? 15.016 4.642 -1.383 1.00 93.19 82 THR A CA 1
ATOM 624 C C . THR A 1 82 ? 14.190 5.838 -1.857 1.00 93.19 82 THR A C 1
ATOM 626 O O . THR A 1 82 ? 14.553 6.510 -2.819 1.00 93.19 82 THR A O 1
ATOM 629 N N . ILE A 1 83 ? 13.100 6.145 -1.153 1.00 94.25 83 ILE A N 1
ATOM 630 C CA . ILE A 1 83 ? 12.357 7.406 -1.279 1.00 94.25 83 ILE A CA 1
ATO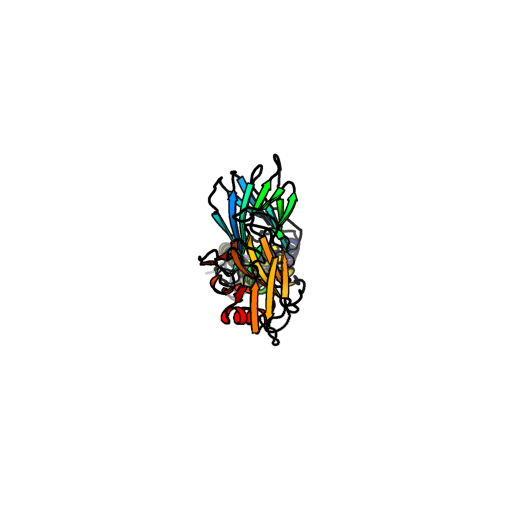M 631 C C . ILE A 1 83 ? 12.777 8.284 -0.107 1.00 94.25 83 ILE A C 1
ATOM 633 O O . ILE A 1 83 ? 12.608 7.890 1.044 1.00 94.25 83 ILE A O 1
ATOM 637 N N . ARG A 1 84 ? 13.312 9.470 -0.388 1.00 95.44 84 ARG A N 1
ATOM 638 C CA . ARG A 1 84 ? 13.746 10.430 0.631 1.00 95.44 84 ARG A CA 1
ATOM 639 C C . ARG A 1 84 ? 13.035 11.754 0.429 1.00 95.44 84 ARG A C 1
ATOM 641 O O . ARG A 1 84 ? 12.969 12.246 -0.697 1.00 95.44 84 ARG A O 1
ATOM 648 N N . TRP A 1 85 ? 12.520 12.328 1.508 1.00 96.81 85 TRP A N 1
ATOM 649 C CA . TRP A 1 85 ? 11.917 13.653 1.469 1.00 96.81 85 TRP A CA 1
ATOM 650 C C . TRP A 1 85 ? 12.147 14.405 2.781 1.00 96.81 85 TRP A C 1
ATOM 652 O O . TRP A 1 85 ? 12.178 13.785 3.849 1.00 96.81 85 TRP A O 1
ATOM 662 N N . PRO A 1 86 ? 12.278 15.739 2.712 1.00 97.31 86 PRO A N 1
ATOM 663 C CA . PRO A 1 86 ? 12.428 16.552 3.902 1.00 97.31 86 PRO A CA 1
ATOM 664 C C . PRO A 1 86 ? 11.092 16.683 4.638 1.00 97.31 86 PRO A C 1
ATOM 666 O O . PRO A 1 86 ? 10.029 16.845 4.030 1.00 97.31 86 PRO A O 1
ATOM 669 N N . VAL A 1 87 ? 11.161 16.683 5.964 1.00 97.00 87 VAL A N 1
ATOM 670 C CA . VAL A 1 87 ? 10.058 17.009 6.869 1.00 97.00 87 VAL A CA 1
ATOM 671 C C . VAL A 1 87 ? 10.461 18.162 7.783 1.00 97.00 87 VAL A C 1
ATOM 673 O O . VAL A 1 87 ? 11.627 18.325 8.147 1.00 97.00 87 VAL A O 1
ATOM 676 N N . THR A 1 88 ? 9.485 18.991 8.144 1.00 96.75 88 THR A N 1
ATOM 677 C CA . THR A 1 88 ? 9.656 20.092 9.096 1.00 96.75 88 THR A CA 1
ATOM 678 C C . THR A 1 88 ? 8.909 19.794 10.396 1.00 96.75 88 THR A C 1
ATOM 680 O O . THR A 1 88 ? 7.919 19.056 10.370 1.00 96.75 88 THR A O 1
ATOM 683 N N . PRO A 1 89 ? 9.335 20.384 11.531 1.00 97.81 89 PRO A N 1
ATOM 684 C CA . PRO A 1 89 ? 8.609 20.270 12.782 1.00 97.81 89 PRO A CA 1
ATOM 685 C C . PRO A 1 89 ? 7.186 20.800 12.616 1.00 97.81 89 PRO A C 1
ATOM 687 O O . PRO A 1 89 ? 6.982 21.961 12.256 1.00 97.81 89 PRO A O 1
ATOM 690 N N . THR A 1 90 ? 6.193 19.962 12.880 1.00 97.06 90 THR A N 1
ATOM 691 C CA . THR A 1 90 ? 4.785 20.342 12.813 1.00 97.06 90 THR A CA 1
ATOM 692 C C . THR A 1 90 ? 3.953 19.464 13.735 1.00 97.06 90 THR A C 1
ATOM 694 O O . THR A 1 90 ? 4.174 18.262 13.845 1.00 97.06 90 THR A O 1
ATOM 697 N N . ALA A 1 91 ? 2.956 20.059 14.388 1.00 94.38 91 ALA A N 1
ATOM 698 C CA . ALA A 1 91 ? 1.919 19.298 15.081 1.00 94.38 91 ALA A CA 1
ATOM 699 C C . ALA A 1 91 ? 0.842 18.785 14.107 1.00 94.38 91 ALA A C 1
ATOM 701 O O . ALA A 1 91 ? 0.144 17.817 14.404 1.00 94.38 91 ALA A O 1
ATOM 702 N N . GLN A 1 92 ? 0.698 19.426 12.942 1.00 96.38 92 GLN A N 1
ATOM 703 C CA . GLN A 1 92 ? -0.286 19.047 11.936 1.00 96.38 92 GLN A CA 1
ATOM 704 C C . GLN A 1 92 ? 0.204 17.833 11.146 1.00 96.38 92 GLN A C 1
ATOM 706 O O . GLN A 1 92 ? 1.294 17.849 10.579 1.00 96.38 92 GLN A O 1
ATOM 711 N N . THR A 1 93 ? -0.628 16.797 11.060 1.00 95.88 93 THR A N 1
ATOM 712 C CA . THR A 1 93 ? -0.377 15.655 10.178 1.00 95.88 93 THR A CA 1
ATOM 713 C C . THR A 1 93 ? -0.447 16.089 8.716 1.00 95.88 93 THR A C 1
ATOM 715 O O . THR A 1 93 ? -1.460 16.636 8.277 1.00 95.88 93 THR A O 1
ATOM 718 N N . LEU A 1 94 ? 0.611 15.805 7.961 1.00 97.19 94 LEU A N 1
ATOM 719 C CA . LEU A 1 94 ? 0.686 16.005 6.518 1.00 97.19 94 LEU A CA 1
ATOM 720 C C . LEU A 1 94 ? 0.640 14.648 5.815 1.00 97.19 94 LEU A C 1
ATOM 722 O O . LEU A 1 94 ? 1.199 13.672 6.313 1.00 97.19 94 LEU A O 1
ATOM 726 N N . THR A 1 95 ? -0.028 14.589 4.664 1.00 97.31 95 THR A N 1
ATOM 727 C CA . THR A 1 95 ? -0.103 13.378 3.839 1.00 97.31 95 THR A CA 1
ATOM 728 C C . THR A 1 95 ? 0.850 13.497 2.662 1.00 97.31 95 THR A C 1
ATOM 730 O O . THR A 1 95 ? 0.754 14.435 1.872 1.00 97.31 95 THR A O 1
ATOM 733 N N . TYR A 1 96 ? 1.741 12.522 2.541 1.00 97.25 96 TYR A N 1
ATOM 734 C CA . TYR A 1 96 ? 2.670 12.370 1.433 1.00 97.25 96 TYR A CA 1
ATOM 735 C C . TYR A 1 96 ? 2.284 11.149 0.608 1.00 97.25 96 TYR A C 1
ATOM 737 O O . TYR A 1 96 ? 1.864 10.128 1.156 1.00 97.25 96 TYR A O 1
ATOM 745 N N . THR A 1 97 ? 2.441 11.246 -0.708 1.00 96.19 97 THR A N 1
ATOM 746 C CA . THR A 1 97 ? 2.074 10.182 -1.641 1.00 96.19 97 THR A CA 1
ATOM 747 C C . THR A 1 97 ? 3.191 9.994 -2.650 1.00 96.19 97 THR A C 1
ATOM 749 O O . THR A 1 97 ? 3.567 10.933 -3.350 1.00 96.19 97 THR A O 1
ATOM 752 N N . PHE A 1 98 ? 3.708 8.773 -2.735 1.00 94.31 98 PHE A N 1
ATOM 753 C CA . PHE A 1 98 ? 4.844 8.435 -3.583 1.00 94.31 98 PHE A CA 1
ATOM 754 C C . PHE A 1 98 ? 4.476 7.301 -4.536 1.00 94.31 98 PHE A C 1
ATOM 756 O O . PHE A 1 98 ? 3.872 6.324 -4.091 1.00 94.31 98 PHE A O 1
ATOM 763 N N . PRO A 1 99 ? 4.828 7.383 -5.830 1.00 92.06 99 PRO A N 1
ATOM 764 C CA . PRO A 1 99 ? 4.678 6.243 -6.721 1.00 92.06 99 PRO A CA 1
ATOM 765 C C . PRO A 1 99 ? 5.602 5.110 -6.260 1.00 92.06 99 PRO A C 1
ATOM 767 O O . PRO A 1 99 ? 6.769 5.340 -5.940 1.00 92.06 99 PRO A O 1
ATOM 770 N N . LEU A 1 100 ? 5.080 3.887 -6.224 1.00 92.00 100 LEU A N 1
ATOM 771 C CA . LEU A 1 100 ? 5.876 2.688 -5.974 1.00 92.00 100 LEU A CA 1
ATOM 772 C C . LEU A 1 100 ? 6.422 2.126 -7.295 1.00 92.00 100 LEU A C 1
ATOM 774 O O . LEU A 1 100 ? 5.807 2.331 -8.349 1.00 92.00 100 LEU A O 1
ATOM 778 N N . PRO A 1 101 ? 7.567 1.418 -7.271 1.00 89.88 101 PRO A N 1
ATOM 779 C CA . PRO A 1 101 ? 8.101 0.796 -8.472 1.00 89.88 101 PRO A CA 1
ATOM 780 C C . PRO A 1 101 ? 7.142 -0.272 -9.005 1.00 89.88 101 PRO A C 1
ATOM 782 O O . PRO A 1 101 ? 6.408 -0.924 -8.262 1.00 89.88 101 PRO A O 1
ATOM 785 N N . ASP A 1 102 ? 7.199 -0.492 -10.315 1.00 87.81 102 ASP A N 1
ATOM 786 C CA . ASP A 1 102 ? 6.451 -1.551 -10.995 1.00 87.81 102 ASP A CA 1
ATOM 787 C C . ASP A 1 102 ? 7.178 -2.903 -10.851 1.00 87.81 102 ASP A C 1
ATOM 789 O O . ASP A 1 102 ? 7.651 -3.492 -11.825 1.00 87.81 102 ASP A O 1
ATOM 793 N N . ALA A 1 103 ? 7.372 -3.314 -9.599 1.00 90.88 103 ALA A N 1
ATOM 794 C CA . ALA A 1 103 ? 8.157 -4.462 -9.162 1.00 90.88 103 ALA A CA 1
ATOM 795 C C . ALA A 1 103 ? 7.533 -5.063 -7.883 1.00 90.88 103 ALA A C 1
ATOM 797 O O . ALA A 1 103 ? 6.849 -4.342 -7.151 1.00 90.88 103 ALA A O 1
ATOM 798 N N . PRO A 1 104 ? 7.759 -6.356 -7.582 1.00 92.62 104 PRO A N 1
ATOM 799 C CA . PRO A 1 104 ? 7.245 -6.969 -6.365 1.00 92.62 104 PRO A CA 1
ATOM 800 C C . PRO A 1 104 ? 7.966 -6.385 -5.148 1.00 92.62 104 PRO A C 1
ATOM 802 O O . PRO A 1 104 ? 9.185 -6.462 -5.075 1.00 92.62 104 PRO A O 1
ATOM 805 N N . LEU A 1 105 ? 7.236 -5.829 -4.182 1.00 94.06 105 LEU A N 1
ATOM 806 C CA . LEU A 1 105 ? 7.823 -5.326 -2.937 1.00 94.06 105 LEU A CA 1
ATOM 807 C C . LEU A 1 105 ? 7.815 -6.428 -1.884 1.00 94.06 105 LEU A C 1
ATOM 809 O O . LEU A 1 105 ? 6.746 -6.867 -1.457 1.00 94.06 105 LEU A O 1
ATOM 813 N N . VAL A 1 106 ? 9.000 -6.862 -1.463 1.00 94.25 106 VAL A N 1
ATOM 814 C CA . VAL A 1 106 ? 9.171 -7.947 -0.480 1.00 94.25 106 VAL A CA 1
ATOM 815 C C . VAL A 1 106 ? 9.510 -7.433 0.915 1.00 94.25 106 VAL A C 1
ATOM 817 O O . VAL A 1 106 ? 9.263 -8.122 1.902 1.00 94.25 106 VAL A O 1
ATOM 820 N N . GLU A 1 107 ? 10.019 -6.205 1.022 1.00 94.94 107 GLU A N 1
ATOM 821 C CA . GLU A 1 107 ? 10.275 -5.549 2.303 1.00 94.94 107 GLU A CA 1
ATOM 822 C C . GLU A 1 107 ? 10.089 -4.033 2.186 1.00 94.94 107 GLU A C 1
ATOM 824 O O . GLU A 1 107 ? 10.387 -3.441 1.148 1.00 94.94 107 GLU A O 1
ATOM 829 N N . LEU A 1 108 ? 9.625 -3.408 3.270 1.00 96.44 108 LEU A N 1
ATOM 830 C CA . LEU A 1 108 ? 9.566 -1.959 3.439 1.00 96.44 108 LEU A CA 1
ATOM 831 C C . LEU A 1 108 ? 10.166 -1.581 4.796 1.00 96.44 108 LEU A C 1
ATOM 833 O O . LEU A 1 108 ? 9.952 -2.271 5.795 1.00 96.44 108 LEU A O 1
ATOM 837 N N . ARG A 1 109 ? 10.898 -0.469 4.839 1.00 97.00 109 ARG A N 1
ATOM 838 C CA . ARG A 1 109 ? 11.450 0.122 6.061 1.00 97.00 109 ARG A CA 1
ATOM 839 C C . ARG A 1 109 ? 11.156 1.610 6.094 1.00 97.00 109 ARG A C 1
ATOM 841 O O . ARG A 1 109 ? 11.278 2.283 5.074 1.00 97.00 109 ARG A O 1
ATOM 848 N N . VAL A 1 110 ? 10.828 2.112 7.276 1.00 97.75 110 VAL A N 1
ATOM 849 C CA . VAL A 1 110 ? 10.678 3.542 7.555 1.00 97.75 110 VAL A CA 1
ATOM 850 C C . VAL A 1 110 ? 11.829 3.964 8.448 1.00 97.75 110 VAL A C 1
ATOM 852 O O . VAL A 1 110 ? 12.027 3.397 9.524 1.00 97.75 110 VAL A O 1
ATOM 855 N N . LEU A 1 111 ? 12.584 4.957 7.999 1.00 97.88 111 LEU A N 1
ATOM 856 C CA . LEU A 1 111 ? 13.643 5.592 8.762 1.00 97.88 111 LEU A CA 1
ATOM 857 C C . LEU A 1 111 ? 13.145 6.985 9.162 1.00 97.88 111 LEU A C 1
ATOM 859 O O . LEU A 1 111 ? 13.046 7.859 8.292 1.00 97.88 111 LEU A O 1
ATOM 863 N N . PRO A 1 112 ? 12.753 7.191 10.434 1.00 97.69 112 PRO A N 1
ATOM 864 C CA . PRO A 1 112 ? 12.364 8.512 10.905 1.00 97.69 112 PRO A CA 1
ATOM 865 C C . PRO A 1 112 ? 13.574 9.465 10.924 1.00 97.69 112 PRO A C 1
ATOM 867 O O . PRO A 1 112 ? 14.719 9.007 10.878 1.00 97.69 112 PRO A O 1
ATOM 870 N N . PRO A 1 113 ? 13.338 10.785 11.036 1.00 97.06 113 PRO A N 1
ATOM 871 C CA . PRO A 1 113 ? 14.406 11.746 11.285 1.00 97.06 113 PRO A CA 1
ATOM 872 C C . PRO A 1 113 ? 15.247 11.375 12.516 1.00 97.06 113 PRO A C 1
ATOM 874 O O . PRO A 1 113 ? 14.738 10.805 13.484 1.00 97.06 113 PRO A O 1
ATOM 877 N N . GLN A 1 114 ? 16.534 11.723 12.481 1.00 96.44 114 GLN A N 1
ATOM 878 C CA . GLN A 1 114 ? 17.444 11.536 13.615 1.00 96.44 114 GLN A CA 1
ATOM 879 C C . GLN A 1 114 ? 17.001 12.389 14.814 1.00 96.44 114 GLN A C 1
ATOM 881 O O . GLN A 1 114 ? 16.444 13.472 14.634 1.00 96.44 114 GLN A O 1
ATOM 886 N N . ASP A 1 115 ? 17.265 11.899 16.028 1.00 94.88 115 ASP A N 1
ATOM 887 C CA . ASP A 1 115 ? 17.046 12.626 17.289 1.00 94.88 115 ASP A CA 1
ATOM 888 C C . ASP A 1 115 ? 15.621 13.165 17.505 1.00 94.88 115 ASP A C 1
ATOM 890 O O . ASP A 1 115 ? 15.422 14.182 18.172 1.00 94.88 115 ASP A O 1
ATOM 894 N N . GLY A 1 116 ? 14.608 12.487 16.958 1.00 94.81 116 GLY A N 1
ATOM 895 C CA . GLY A 1 116 ? 13.230 12.948 17.059 1.00 94.81 116 GLY A CA 1
ATOM 896 C C . GLY A 1 116 ? 12.163 11.866 17.031 1.00 94.81 116 GLY A C 1
ATOM 897 O O . GLY A 1 116 ? 12.410 10.661 17.078 1.00 94.81 116 GLY A O 1
ATOM 898 N N . GLU A 1 117 ? 10.930 12.349 16.975 1.00 97.38 117 GLU A N 1
ATOM 899 C CA . GLU A 1 117 ? 9.706 11.571 16.921 1.00 97.38 117 GLU A CA 1
ATOM 900 C C . GLU A 1 117 ? 9.035 11.784 15.565 1.00 97.38 117 GLU A C 1
ATOM 902 O O . GLU A 1 117 ? 8.817 12.915 15.112 1.00 97.38 117 GLU A O 1
ATOM 907 N N . LEU A 1 118 ? 8.656 10.679 14.933 1.00 98.00 118 LEU A N 1
ATOM 908 C CA . LEU A 1 118 ? 7.753 10.663 13.794 1.00 98.00 118 LEU A CA 1
ATOM 909 C C . LEU A 1 118 ? 6.426 10.062 14.246 1.00 98.00 118 LEU A C 1
ATOM 911 O O . LEU A 1 118 ? 6.345 8.867 14.521 1.00 98.00 118 LEU A O 1
ATOM 915 N N . THR A 1 119 ? 5.377 10.875 14.300 1.00 97.69 119 THR A N 1
ATOM 916 C CA . THR A 1 119 ? 4.017 10.390 14.546 1.00 97.69 119 THR A CA 1
ATOM 917 C C . THR A 1 119 ? 3.399 9.985 13.216 1.00 97.69 119 THR A C 1
ATOM 919 O O . THR A 1 119 ? 3.209 10.820 12.333 1.00 97.69 119 THR A O 1
ATOM 922 N N . VAL A 1 120 ? 3.079 8.705 13.060 1.00 97.50 120 VAL A N 1
ATOM 923 C CA . VAL A 1 120 ? 2.398 8.144 11.894 1.00 97.50 120 VAL A CA 1
ATOM 924 C C . VAL A 1 120 ? 0.929 7.944 12.250 1.00 97.50 120 VAL A C 1
ATOM 926 O O . VAL A 1 120 ? 0.586 7.163 13.135 1.00 97.50 120 VAL A O 1
ATOM 929 N N . ARG A 1 121 ? 0.045 8.661 11.553 1.00 95.31 121 ARG A N 1
ATOM 930 C CA . ARG A 1 121 ? -1.413 8.501 11.668 1.00 95.31 121 ARG A CA 1
ATOM 931 C C . ARG A 1 121 ? -1.917 7.375 10.773 1.00 95.31 121 ARG A C 1
ATOM 933 O O . ARG A 1 121 ? -2.820 6.630 11.143 1.00 95.31 121 ARG A O 1
ATOM 940 N N . GLN A 1 122 ? -1.353 7.277 9.573 1.00 95.62 122 GLN A N 1
ATOM 941 C CA . GLN A 1 122 ? -1.741 6.293 8.573 1.00 95.62 122 GLN A CA 1
ATOM 942 C C . GLN A 1 122 ? -0.564 5.999 7.652 1.00 95.62 122 GLN A C 1
ATOM 944 O O . GLN A 1 122 ? 0.161 6.907 7.259 1.00 95.62 122 GLN A O 1
ATOM 949 N N . MET A 1 123 ? -0.419 4.738 7.260 1.00 97.75 123 MET A N 1
ATOM 950 C CA . MET A 1 123 ? 0.452 4.336 6.166 1.00 97.75 123 MET A CA 1
ATOM 951 C C . MET A 1 123 ? -0.252 3.232 5.380 1.00 97.75 123 MET A C 1
ATOM 953 O O . MET A 1 123 ? -0.734 2.259 5.965 1.00 97.75 123 MET A O 1
ATOM 957 N N . ARG A 1 124 ? -0.376 3.397 4.065 1.00 97.38 124 ARG A N 1
ATOM 958 C CA . ARG A 1 124 ? -1.092 2.455 3.199 1.00 97.38 124 ARG A CA 1
ATOM 959 C C . ARG A 1 124 ? -0.605 2.525 1.760 1.00 97.38 124 ARG A C 1
ATOM 961 O O . ARG A 1 124 ? -0.027 3.515 1.334 1.00 97.38 124 ARG A O 1
ATOM 968 N N . ILE A 1 125 ? -0.885 1.478 1.006 1.00 96.44 125 ILE A N 1
ATOM 969 C CA . ILE A 1 125 ? -0.759 1.439 -0.440 1.00 96.44 125 ILE A CA 1
ATOM 970 C C . ILE A 1 125 ? -2.140 1.648 -1.034 1.00 96.44 125 ILE A C 1
ATOM 972 O O . ILE A 1 125 ? -3.079 0.918 -0.708 1.00 96.44 125 ILE A O 1
ATOM 976 N N . ILE A 1 126 ? -2.243 2.631 -1.915 1.00 95.44 126 ILE A N 1
ATOM 977 C CA . ILE A 1 126 ? -3.443 2.945 -2.683 1.00 95.44 126 ILE A CA 1
ATOM 978 C C . ILE A 1 126 ? -3.163 2.769 -4.172 1.00 95.44 126 ILE A C 1
ATOM 980 O O . ILE A 1 126 ? -2.015 2.853 -4.607 1.00 95.44 126 ILE A O 1
ATOM 984 N N . ASN A 1 127 ? -4.199 2.546 -4.969 1.00 92.56 127 ASN A N 1
ATOM 985 C CA . ASN A 1 127 ? -4.084 2.701 -6.416 1.00 92.56 127 ASN A CA 1
ATOM 986 C C . ASN A 1 127 ? -4.353 4.153 -6.841 1.00 92.56 127 ASN A C 1
ATOM 988 O O . ASN A 1 127 ? -4.659 5.030 -6.030 1.00 92.56 127 ASN A O 1
ATOM 992 N N . ARG A 1 128 ? -4.307 4.412 -8.149 1.00 88.56 128 ARG A N 1
ATOM 993 C CA . ARG A 1 128 ? -4.584 5.739 -8.718 1.00 88.56 128 ARG A CA 1
ATOM 994 C C . ARG A 1 128 ? -6.009 6.255 -8.460 1.00 88.56 128 ARG A C 1
ATOM 996 O O . ARG A 1 128 ? -6.242 7.458 -8.538 1.00 88.56 128 ARG A O 1
ATOM 1003 N N . ARG A 1 129 ? -6.967 5.368 -8.171 1.00 91.25 129 ARG A N 1
ATOM 1004 C CA . ARG A 1 129 ? -8.352 5.717 -7.805 1.00 91.25 129 ARG A CA 1
ATOM 1005 C C . ARG A 1 129 ? -8.515 5.985 -6.307 1.00 91.25 129 ARG A C 1
ATOM 1007 O O . ARG A 1 129 ? -9.640 6.161 -5.853 1.00 91.25 129 ARG A O 1
ATOM 1014 N N . ASN A 1 130 ? -7.411 6.026 -5.556 1.00 93.06 130 ASN A N 1
ATOM 1015 C CA . ASN A 1 130 ? -7.401 6.131 -4.101 1.00 93.06 130 ASN A CA 1
ATOM 1016 C C . ASN A 1 130 ? -8.089 4.939 -3.403 1.00 93.06 130 ASN A C 1
ATOM 1018 O O . ASN A 1 130 ? -8.539 5.045 -2.263 1.00 93.06 130 ASN A O 1
ATOM 1022 N N . GLU A 1 131 ? -8.191 3.795 -4.086 1.00 93.25 131 GLU A N 1
ATOM 1023 C CA . GLU A 1 131 ? -8.669 2.558 -3.476 1.00 93.25 131 GLU A CA 1
ATOM 1024 C C . GLU A 1 131 ? -7.522 1.945 -2.673 1.00 93.25 131 GLU A C 1
ATOM 1026 O O . GLU A 1 131 ? -6.407 1.784 -3.174 1.00 93.25 131 GLU A O 1
ATOM 1031 N N . GLU A 1 132 ? -7.792 1.611 -1.414 1.00 95.31 132 GLU A N 1
ATOM 1032 C CA . GLU A 1 132 ? -6.806 1.013 -0.522 1.00 95.31 132 GLU A CA 1
ATOM 1033 C C . GLU A 1 132 ? -6.529 -0.442 -0.922 1.00 95.31 132 GLU A C 1
ATOM 1035 O O . GLU A 1 132 ? -7.421 -1.287 -0.887 1.00 95.31 132 GLU A O 1
ATOM 1040 N N . ILE A 1 133 ? -5.277 -0.729 -1.281 1.00 93.94 133 ILE A N 1
ATOM 1041 C CA . ILE A 1 133 ? -4.788 -2.074 -1.609 1.00 93.94 133 ILE A CA 1
ATOM 1042 C C . ILE A 1 133 ? -4.287 -2.776 -0.352 1.00 93.94 133 ILE A C 1
ATOM 1044 O O . ILE A 1 133 ? -4.493 -3.975 -0.175 1.00 93.94 133 ILE A O 1
ATOM 1048 N N . ARG A 1 134 ? -3.572 -2.044 0.501 1.00 95.44 134 ARG A N 1
ATOM 1049 C CA . ARG A 1 134 ? -2.970 -2.582 1.719 1.00 95.44 134 ARG A CA 1
ATOM 1050 C C . ARG A 1 134 ? -2.770 -1.476 2.726 1.00 95.44 134 ARG A C 1
ATOM 1052 O O . ARG A 1 134 ? -2.309 -0.404 2.358 1.00 95.44 134 ARG A O 1
ATOM 1059 N N . ARG A 1 135 ? -3.023 -1.748 3.996 1.00 95.81 135 ARG A N 1
ATOM 1060 C CA . ARG A 1 135 ? -2.714 -0.826 5.086 1.00 95.81 135 ARG A CA 1
ATOM 1061 C C . ARG A 1 135 ? -1.652 -1.409 6.005 1.00 95.81 135 ARG A C 1
ATOM 1063 O O . ARG A 1 135 ? -1.535 -2.623 6.133 1.00 95.81 135 ARG A O 1
ATOM 1070 N N . PHE A 1 136 ? -0.892 -0.525 6.639 1.00 96.62 136 PHE A N 1
ATOM 1071 C CA . PHE A 1 136 ? 0.124 -0.872 7.620 1.00 96.62 136 PHE A CA 1
ATOM 1072 C C . PHE A 1 136 ? -0.270 -0.312 8.989 1.00 96.62 136 PHE A C 1
ATOM 1074 O O . PHE A 1 136 ? 0.071 0.832 9.299 1.00 96.62 136 PHE A O 1
ATOM 1081 N N . PRO A 1 137 ? -1.051 -1.063 9.782 1.00 94.56 137 PRO A N 1
ATOM 1082 C CA . PRO A 1 137 ? -1.340 -0.697 11.163 1.00 94.56 137 PRO A CA 1
ATOM 1083 C C . PRO A 1 137 ? -0.083 -0.795 12.054 1.00 94.56 137 PRO A C 1
ATOM 1085 O O . PRO A 1 137 ? 0.913 -1.403 11.645 1.00 94.56 137 PRO A O 1
ATOM 1088 N N . PRO A 1 138 ? -0.107 -0.193 13.262 1.00 93.31 138 PRO A N 1
ATOM 1089 C CA . PRO A 1 138 ? 1.066 -0.106 14.136 1.00 93.31 138 PRO A CA 1
ATOM 1090 C C . PRO A 1 138 ? 1.691 -1.464 14.457 1.00 93.31 138 PRO A C 1
ATOM 1092 O O . PRO A 1 138 ? 2.907 -1.591 14.559 1.00 93.31 138 PRO A O 1
ATOM 1095 N N . ASP A 1 139 ? 0.869 -2.499 14.575 1.00 93.38 139 ASP A N 1
ATOM 1096 C CA . ASP A 1 139 ? 1.299 -3.848 14.912 1.00 93.38 139 ASP A CA 1
ATOM 1097 C C . ASP A 1 139 ? 1.999 -4.579 13.753 1.00 93.38 139 ASP A C 1
ATOM 1099 O O . ASP A 1 139 ? 2.504 -5.678 13.963 1.00 93.38 139 ASP A O 1
ATOM 1103 N N . LEU A 1 140 ? 2.084 -3.985 12.555 1.00 95.75 140 LEU A N 1
ATOM 1104 C CA . LEU A 1 140 ? 2.963 -4.464 11.478 1.00 95.75 140 LEU A CA 1
ATOM 1105 C C . LEU A 1 140 ? 4.351 -3.826 11.517 1.00 95.75 140 LEU A C 1
ATOM 1107 O O . LEU A 1 140 ? 5.232 -4.235 10.761 1.00 95.75 140 LEU A O 1
ATOM 1111 N N . PHE A 1 141 ? 4.572 -2.833 12.377 1.00 96.94 141 PHE A N 1
ATOM 1112 C CA . PHE A 1 141 ? 5.884 -2.234 12.553 1.00 96.94 141 PHE A CA 1
ATOM 1113 C C . PHE A 1 141 ? 6.689 -3.048 13.564 1.00 96.94 141 PHE A C 1
ATOM 1115 O O . PHE A 1 141 ? 6.213 -3.439 14.633 1.00 96.94 141 PHE A O 1
ATOM 1122 N N . ARG A 1 142 ? 7.951 -3.292 13.228 1.00 97.56 142 ARG A N 1
ATOM 1123 C CA . ARG A 1 142 ? 8.945 -3.895 14.110 1.00 97.56 142 ARG A CA 1
ATOM 1124 C C . ARG A 1 142 ? 10.104 -2.928 14.239 1.00 97.56 142 ARG A C 1
ATOM 1126 O O . ARG A 1 142 ? 10.697 -2.524 13.239 1.00 97.56 142 ARG A O 1
ATOM 1133 N N . ALA A 1 143 ? 10.417 -2.548 15.471 1.00 97.38 143 ALA A N 1
ATOM 1134 C CA . ALA A 1 143 ? 11.636 -1.811 15.755 1.00 97.38 143 ALA A CA 1
ATOM 1135 C C . ALA A 1 143 ? 12.838 -2.667 15.332 1.00 97.38 143 ALA A C 1
ATOM 1137 O O . ALA A 1 143 ? 12.919 -3.835 15.713 1.00 97.38 143 ALA A O 1
ATOM 1138 N N . GLU A 1 144 ? 13.741 -2.112 14.524 1.00 95.62 144 GLU A N 1
ATOM 1139 C CA . GLU A 1 144 ? 14.907 -2.848 14.024 1.00 95.62 144 GLU A CA 1
ATOM 1140 C C . GLU A 1 144 ? 16.214 -2.243 14.537 1.00 95.62 144 GLU A C 1
ATOM 1142 O O . GLU A 1 144 ? 17.029 -2.952 15.123 1.00 95.62 144 GLU A O 1
ATOM 1147 N N . ARG A 1 145 ? 16.423 -0.937 14.331 1.00 96.56 145 ARG A N 1
ATOM 1148 C CA . ARG A 1 145 ? 17.635 -0.233 14.779 1.00 96.56 145 ARG A CA 1
ATOM 1149 C C . ARG A 1 145 ? 17.264 1.078 15.434 1.00 96.56 145 ARG A C 1
ATOM 1151 O O . ARG A 1 145 ? 16.612 1.891 14.788 1.00 96.56 145 ARG A O 1
ATOM 1158 N N . ASP A 1 146 ? 17.690 1.261 16.681 1.00 97.44 146 ASP A N 1
ATOM 1159 C CA . ASP A 1 146 ? 17.675 2.539 17.404 1.00 97.44 146 ASP A CA 1
ATOM 1160 C C . ASP A 1 146 ? 16.350 3.313 17.319 1.00 97.44 146 ASP A C 1
ATOM 1162 O O . ASP A 1 146 ? 16.324 4.540 17.285 1.00 97.44 146 ASP A O 1
ATOM 1166 N N . VAL A 1 147 ? 15.232 2.591 17.256 1.00 97.81 147 VAL A N 1
ATOM 1167 C CA . VAL A 1 147 ? 13.890 3.162 17.214 1.00 97.81 147 VAL A CA 1
ATOM 1168 C C . VAL A 1 147 ? 13.009 2.410 18.194 1.00 97.81 147 VAL A C 1
ATOM 1170 O O . VAL A 1 147 ? 13.121 1.194 18.338 1.00 97.81 147 VAL A O 1
ATOM 1173 N N . THR A 1 148 ? 12.109 3.122 18.853 1.00 97.62 148 THR A N 1
ATOM 1174 C CA . THR A 1 148 ? 11.035 2.516 19.642 1.00 97.62 148 THR A CA 1
ATOM 1175 C C . THR A 1 148 ? 9.690 2.883 19.034 1.00 97.62 148 THR A C 1
ATOM 1177 O O . THR A 1 148 ? 9.535 3.958 18.452 1.00 97.62 148 THR A O 1
ATOM 1180 N N . ILE A 1 149 ? 8.730 1.963 19.117 1.00 96.75 149 ILE A N 1
ATOM 1181 C CA . ILE A 1 149 ? 7.369 2.172 18.620 1.00 96.75 149 ILE A CA 1
ATOM 1182 C C . ILE A 1 149 ? 6.478 2.395 19.834 1.00 96.75 149 ILE A C 1
ATOM 1184 O O . ILE A 1 149 ? 6.420 1.537 20.714 1.00 96.75 149 ILE A O 1
ATOM 1188 N N . ALA A 1 150 ? 5.801 3.538 19.888 1.00 94.75 150 ALA A N 1
ATOM 1189 C CA . ALA A 1 150 ? 4.925 3.897 20.997 1.00 94.75 150 ALA A CA 1
ATOM 1190 C C . ALA A 1 150 ? 3.505 4.218 20.502 1.00 94.75 150 ALA A C 1
ATOM 1192 O O . ALA A 1 150 ? 3.355 4.835 19.446 1.00 94.75 150 ALA A O 1
ATOM 1193 N N . PRO A 1 151 ? 2.452 3.831 21.241 1.00 92.88 151 PRO A N 1
ATOM 1194 C CA . PRO A 1 151 ? 1.077 4.169 20.884 1.00 92.88 151 PRO A CA 1
ATOM 1195 C C . PRO A 1 151 ? 0.821 5.682 20.979 1.00 92.88 151 PRO A C 1
ATOM 1197 O O . PRO A 1 151 ? 1.332 6.349 21.878 1.00 92.88 151 PRO A O 1
ATOM 1200 N N . ASP A 1 152 ? -0.027 6.213 20.095 1.00 92.38 152 ASP A N 1
ATOM 1201 C CA . ASP A 1 152 ? -0.478 7.611 20.106 1.00 92.38 152 ASP A CA 1
ATOM 1202 C C . ASP A 1 152 ? -2.002 7.689 19.852 1.00 92.38 152 ASP A C 1
ATOM 1204 O O . ASP A 1 152 ? -2.536 6.879 19.091 1.00 92.38 152 ASP A O 1
ATOM 1208 N N . PRO A 1 153 ? -2.759 8.632 20.449 1.00 85.50 153 PRO A N 1
ATOM 1209 C CA . PRO A 1 153 ? -4.201 8.756 20.185 1.00 85.50 153 PRO A CA 1
ATOM 1210 C C . PRO A 1 153 ? -4.543 8.978 18.700 1.00 85.50 153 PRO A C 1
ATOM 1212 O O . PRO A 1 153 ? -5.634 8.636 18.234 1.00 85.50 153 PRO A O 1
ATOM 1215 N N . GLY A 1 154 ? -3.626 9.578 17.941 1.00 84.81 154 GLY A N 1
ATOM 1216 C CA . GLY A 1 154 ? -3.720 9.793 16.502 1.00 84.81 154 GLY A CA 1
ATOM 1217 C C . GLY A 1 154 ? -3.212 8.624 15.654 1.00 84.81 154 GLY A C 1
ATOM 1218 O O . GLY A 1 154 ? -3.508 8.603 14.463 1.00 84.81 154 GLY A O 1
ATOM 1219 N N . GLY A 1 155 ? -2.492 7.660 16.234 1.00 92.62 155 GLY A N 1
ATOM 1220 C CA . GLY A 1 155 ? -1.808 6.586 15.514 1.00 92.62 155 GLY A CA 1
ATOM 1221 C C . GLY A 1 155 ? -0.693 5.960 16.354 1.00 92.62 155 GLY A C 1
ATOM 1222 O O . GLY A 1 155 ? -0.953 5.358 17.393 1.00 92.62 155 GLY A O 1
ATOM 1223 N N . TRP A 1 156 ? 0.554 6.076 15.906 1.00 95.69 156 TRP A N 1
ATOM 1224 C CA . TRP A 1 156 ? 1.723 5.608 16.654 1.00 95.69 156 TRP A CA 1
ATOM 1225 C C . TRP A 1 156 ? 2.946 6.471 16.363 1.00 95.69 156 TRP A C 1
ATOM 1227 O O . TRP A 1 156 ? 3.011 7.172 15.356 1.00 95.69 156 TRP A O 1
ATOM 1237 N N . LYS A 1 157 ? 3.930 6.423 17.254 1.00 97.19 157 LYS A N 1
ATOM 1238 C CA . LYS A 1 157 ? 5.193 7.146 17.142 1.00 97.19 157 LYS A CA 1
ATOM 1239 C C . LYS A 1 157 ? 6.334 6.191 16.857 1.00 97.19 157 LYS A C 1
ATOM 1241 O O . LYS A 1 157 ? 6.432 5.144 17.490 1.00 97.19 157 LYS A O 1
ATOM 1246 N N . LEU A 1 158 ? 7.215 6.598 15.955 1.00 98.00 158 LEU A N 1
ATOM 1247 C CA . LEU A 1 158 ? 8.564 6.068 15.824 1.00 98.00 158 LEU A CA 1
ATOM 1248 C C . LEU A 1 158 ? 9.503 7.060 16.512 1.00 98.00 158 LEU A C 1
ATOM 1250 O O . LEU A 1 158 ? 9.644 8.191 16.048 1.00 98.00 158 LEU A O 1
ATOM 1254 N N . VAL A 1 159 ? 10.096 6.661 17.633 1.00 98.06 159 VAL A N 1
ATOM 1255 C CA . VAL A 1 159 ? 10.983 7.513 18.437 1.00 98.06 159 VAL A CA 1
ATOM 1256 C C . VAL A 1 159 ? 12.416 7.050 18.227 1.00 98.06 159 VAL A C 1
ATOM 1258 O O . VAL A 1 159 ? 12.765 5.942 18.641 1.00 98.06 159 VAL A O 1
ATOM 1261 N N . ALA A 1 160 ? 13.224 7.874 17.561 1.00 98.06 160 ALA A N 1
ATOM 1262 C CA . ALA A 1 160 ? 14.639 7.603 17.346 1.00 98.06 160 ALA A CA 1
ATOM 1263 C C . ALA A 1 160 ? 15.421 7.746 18.660 1.00 98.06 160 ALA A C 1
ATOM 1265 O O . ALA A 1 160 ? 15.179 8.666 19.444 1.00 98.06 160 ALA A O 1
ATOM 1266 N N . ALA A 1 161 ? 16.368 6.841 18.907 1.00 97.44 161 ALA A N 1
ATOM 1267 C CA . ALA A 1 161 ? 17.278 6.972 20.035 1.00 97.44 161 ALA A CA 1
ATOM 1268 C C . ALA A 1 161 ? 18.220 8.179 19.827 1.00 97.44 161 ALA A C 1
ATOM 1270 O O . ALA A 1 161 ? 18.618 8.447 18.689 1.00 97.44 161 ALA A O 1
ATOM 1271 N N . PRO A 1 162 ? 18.619 8.889 20.898 1.00 96.62 162 PRO A N 1
ATOM 1272 C CA . PRO A 1 162 ? 19.573 9.990 20.789 1.00 96.62 162 PRO A CA 1
ATOM 1273 C C . PRO A 1 162 ? 20.909 9.544 20.174 1.00 96.62 162 PRO A C 1
ATOM 1275 O O . PRO A 1 162 ? 21.499 8.555 20.609 1.00 96.62 162 PRO A O 1
ATOM 1278 N N . GLY A 1 163 ? 21.400 10.281 19.182 1.00 95.69 163 GLY A N 1
ATOM 1279 C CA . GLY A 1 163 ? 22.620 10.006 18.426 1.00 95.69 163 GLY A CA 1
ATOM 1280 C C . GLY A 1 163 ? 22.501 8.875 17.398 1.00 95.69 163 GLY A C 1
ATOM 1281 O O . GLY A 1 163 ? 23.521 8.457 16.846 1.00 95.69 163 GLY A O 1
ATOM 1282 N N . ALA A 1 164 ? 21.299 8.348 17.137 1.00 95.94 164 ALA A N 1
ATOM 1283 C CA . ALA A 1 164 ? 21.103 7.263 16.180 1.00 95.94 164 ALA A CA 1
ATOM 1284 C C . ALA A 1 164 ? 21.420 7.715 14.747 1.00 95.94 164 ALA A C 1
ATOM 1286 O O . ALA A 1 164 ? 20.768 8.597 14.193 1.00 95.94 164 ALA A O 1
ATOM 1287 N N . ALA A 1 165 ? 22.386 7.059 14.101 1.00 94.19 165 ALA A N 1
ATOM 1288 C CA . ALA A 1 165 ? 22.790 7.420 12.741 1.00 94.19 165 ALA A CA 1
ATOM 1289 C C . ALA A 1 165 ? 21.753 7.015 11.673 1.00 94.19 165 ALA A C 1
ATOM 1291 O O . ALA A 1 165 ? 21.607 7.696 10.659 1.00 94.19 165 ALA A O 1
ATOM 1292 N N . ALA A 1 166 ? 21.049 5.898 11.877 1.00 94.88 166 ALA A N 1
ATOM 1293 C CA . ALA A 1 166 ? 20.066 5.365 10.931 1.00 94.88 166 ALA A CA 1
ATOM 1294 C C . ALA A 1 166 ? 18.941 4.613 11.669 1.00 94.88 166 ALA A C 1
ATOM 1296 O O . ALA A 1 166 ? 18.836 3.385 11.526 1.00 94.88 166 ALA A O 1
ATOM 1297 N N . PRO A 1 167 ? 18.127 5.319 12.482 1.00 97.44 167 PRO A N 1
ATOM 1298 C CA . PRO A 1 167 ? 16.993 4.701 13.154 1.00 97.44 167 PRO A CA 1
ATOM 1299 C C . PRO A 1 167 ? 16.058 4.100 12.100 1.00 97.44 167 PRO A C 1
ATOM 1301 O O . PRO A 1 167 ? 15.814 4.709 11.060 1.00 97.44 167 PRO A O 1
ATOM 1304 N N . SER A 1 168 ? 15.571 2.880 12.318 1.00 97.56 168 SER A N 1
ATOM 1305 C CA . SER A 1 168 ? 14.753 2.183 11.320 1.00 97.56 168 SER A CA 1
ATOM 1306 C C . SER A 1 168 ? 13.739 1.239 11.949 1.00 97.56 168 SER A C 1
ATOM 1308 O O . SER A 1 168 ? 14.058 0.453 12.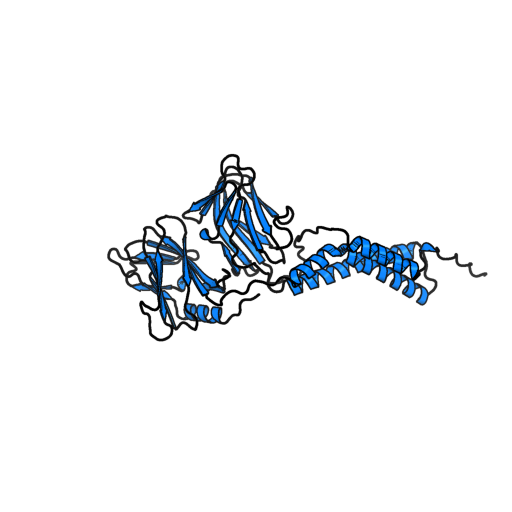846 1.00 97.56 168 SER A O 1
ATOM 1310 N N . ALA A 1 169 ? 12.512 1.313 11.440 1.00 98.00 169 ALA A N 1
ATOM 1311 C CA . ALA A 1 169 ? 11.445 0.362 11.703 1.00 98.00 169 ALA A CA 1
ATOM 1312 C C . ALA A 1 169 ? 11.158 -0.434 10.426 1.00 98.00 169 ALA A C 1
ATOM 1314 O O . ALA A 1 169 ? 10.930 0.139 9.356 1.00 98.00 169 ALA A O 1
ATOM 1315 N N . ARG A 1 170 ? 11.151 -1.761 10.541 1.00 97.44 170 ARG A N 1
ATOM 1316 C CA . ARG A 1 170 ? 10.775 -2.672 9.460 1.00 97.44 170 ARG A CA 1
ATOM 1317 C C . ARG A 1 170 ? 9.263 -2.863 9.458 1.00 97.44 170 ARG A C 1
ATOM 1319 O O . ARG A 1 170 ? 8.661 -3.027 10.516 1.00 97.44 170 ARG A O 1
ATOM 1326 N N . LEU A 1 171 ? 8.661 -2.885 8.274 1.00 96.31 171 LEU A N 1
ATOM 1327 C CA . LEU A 1 171 ? 7.274 -3.296 8.098 1.00 96.31 171 LEU A CA 1
ATOM 1328 C C . LEU A 1 171 ? 7.205 -4.785 7.766 1.00 96.31 171 LEU A C 1
ATOM 1330 O O . LEU A 1 171 ? 7.883 -5.267 6.854 1.00 96.31 171 LEU A O 1
ATOM 1334 N N . GLU A 1 172 ? 6.359 -5.511 8.486 1.00 93.19 172 GLU A N 1
ATOM 1335 C CA . GLU A 1 172 ? 6.068 -6.907 8.191 1.00 93.19 172 GLU A CA 1
ATOM 1336 C C . GLU A 1 172 ? 5.147 -7.024 6.977 1.00 93.19 172 GLU A C 1
ATOM 1338 O O . GLU A 1 172 ? 3.979 -6.628 6.985 1.00 93.19 172 GLU A O 1
ATOM 1343 N N . LEU A 1 173 ? 5.693 -7.609 5.913 1.00 92.75 173 LEU A N 1
ATOM 1344 C CA . LEU A 1 173 ? 4.954 -7.986 4.720 1.00 92.75 173 LEU A CA 1
ATOM 1345 C C . LEU A 1 173 ? 4.740 -9.497 4.738 1.00 92.75 173 LEU A C 1
ATOM 1347 O O . LEU A 1 173 ? 5.613 -10.257 4.334 1.00 92.75 173 LEU A O 1
ATOM 1351 N N . PHE A 1 174 ? 3.570 -9.942 5.203 1.00 89.75 174 PHE A N 1
ATOM 1352 C CA . PHE A 1 174 ? 3.222 -11.370 5.158 1.00 89.75 174 PHE A CA 1
ATOM 1353 C C . PHE A 1 174 ? 3.151 -11.895 3.730 1.00 89.75 174 PHE A C 1
ATOM 1355 O O . PHE A 1 174 ? 3.496 -13.042 3.488 1.00 89.75 174 PHE A O 1
ATOM 1362 N N . SER A 1 175 ? 2.739 -11.034 2.798 1.00 91.88 175 SER A N 1
ATOM 1363 C CA . SER A 1 175 ? 2.736 -11.274 1.361 1.00 91.88 175 SER A CA 1
ATOM 1364 C C . SER A 1 175 ? 3.521 -10.164 0.658 1.00 91.88 175 SER A C 1
ATOM 1366 O O . SER A 1 175 ? 3.431 -9.006 1.082 1.00 91.88 175 SER A O 1
ATOM 1368 N N . PRO A 1 176 ? 4.272 -10.465 -0.409 1.00 93.25 176 PRO A N 1
ATOM 1369 C CA . PRO A 1 176 ? 4.821 -9.440 -1.285 1.00 93.25 176 PRO A CA 1
ATOM 1370 C C . PRO A 1 176 ? 3.708 -8.586 -1.901 1.00 93.25 176 PRO A C 1
ATOM 1372 O O . PRO A 1 176 ? 2.640 -9.099 -2.232 1.00 93.25 176 PRO A O 1
ATOM 1375 N N . ILE A 1 177 ? 3.950 -7.289 -2.092 1.00 92.06 177 ILE A N 1
ATOM 1376 C CA . ILE A 1 177 ? 3.017 -6.433 -2.836 1.00 92.06 177 ILE A CA 1
ATOM 1377 C C . ILE A 1 177 ? 3.390 -6.503 -4.311 1.00 92.06 177 ILE A C 1
ATOM 1379 O O . ILE A 1 177 ? 4.412 -5.952 -4.717 1.00 92.06 177 ILE A O 1
ATOM 1383 N N . VAL A 1 178 ? 2.552 -7.158 -5.109 1.00 91.19 178 VAL A N 1
ATOM 1384 C CA . VAL A 1 178 ? 2.735 -7.273 -6.558 1.00 91.19 178 VAL A CA 1
ATOM 1385 C C . VAL A 1 178 ? 1.784 -6.301 -7.265 1.00 91.19 178 VAL A C 1
ATOM 1387 O O . VAL A 1 178 ? 0.572 -6.343 -7.036 1.00 91.19 178 VAL A O 1
ATOM 1390 N N . PRO A 1 179 ? 2.291 -5.374 -8.096 1.00 89.00 179 PRO A N 1
ATOM 1391 C CA . PRO A 1 179 ? 1.434 -4.513 -8.900 1.00 89.00 179 PRO A CA 1
ATOM 1392 C C . PRO A 1 179 ? 0.628 -5.324 -9.926 1.00 89.00 179 PRO A C 1
ATOM 1394 O O . PRO A 1 179 ? 1.172 -6.147 -10.662 1.00 89.00 179 PRO A O 1
ATOM 1397 N N . VAL A 1 180 ? -0.674 -5.051 -10.038 1.00 86.44 180 VAL A N 1
ATOM 1398 C CA . VAL A 1 180 ? -1.542 -5.709 -11.033 1.00 86.44 180 VAL A CA 1
ATOM 1399 C C . VAL A 1 180 ? -1.018 -5.401 -12.429 1.00 86.44 180 VAL A C 1
ATOM 1401 O O . VAL A 1 180 ? -0.739 -4.244 -12.707 1.00 86.44 180 VAL A O 1
ATOM 1404 N N . GLY A 1 181 ? -0.868 -6.393 -13.310 1.00 86.00 181 GLY A N 1
ATOM 1405 C CA . GLY A 1 181 ? -0.409 -6.171 -14.690 1.00 86.00 181 GLY A CA 1
ATOM 1406 C C . GLY A 1 181 ? 1.071 -5.784 -14.830 1.00 86.00 181 GLY A C 1
ATOM 1407 O O . GLY A 1 181 ? 1.476 -5.342 -15.908 1.00 86.00 181 GLY A O 1
ATOM 1408 N N . MET A 1 182 ? 1.871 -5.958 -13.770 1.00 88.06 182 MET A N 1
ATOM 1409 C CA . MET A 1 182 ? 3.310 -5.670 -13.742 1.00 88.06 182 MET A CA 1
ATOM 1410 C C . MET A 1 182 ? 4.053 -6.253 -14.951 1.00 88.06 182 MET A C 1
ATOM 1412 O O . MET A 1 182 ? 4.776 -5.529 -15.635 1.00 88.06 182 MET A O 1
ATOM 1416 N N . ASP A 1 183 ? 3.847 -7.535 -15.264 1.00 87.69 183 ASP A N 1
ATOM 1417 C CA . ASP A 1 183 ? 4.561 -8.208 -16.359 1.00 87.69 183 ASP A CA 1
ATOM 1418 C C . ASP A 1 183 ? 4.259 -7.584 -17.719 1.00 87.69 183 ASP A C 1
ATOM 1420 O O . ASP A 1 183 ? 5.166 -7.321 -18.513 1.00 87.69 183 ASP A O 1
ATOM 1424 N N . HIS A 1 184 ? 2.982 -7.293 -17.974 1.00 87.94 184 HIS A N 1
ATOM 1425 C CA . HIS A 1 184 ? 2.550 -6.671 -19.218 1.00 87.94 184 HIS A CA 1
ATOM 1426 C C . HIS A 1 184 ? 3.167 -5.277 -19.384 1.00 87.94 184 HIS A C 1
ATOM 1428 O O . HIS A 1 184 ? 3.739 -4.975 -20.434 1.00 87.94 184 HIS A O 1
ATOM 1434 N N . ARG A 1 185 ? 3.126 -4.446 -18.334 1.00 87.06 185 ARG A N 1
ATOM 1435 C CA . ARG A 1 185 ? 3.706 -3.096 -18.364 1.00 87.06 185 ARG A CA 1
ATOM 1436 C C . ARG A 1 185 ? 5.223 -3.109 -18.492 1.00 87.06 185 ARG A C 1
ATOM 1438 O O . ARG A 1 185 ? 5.772 -2.339 -19.278 1.00 87.06 185 ARG A O 1
ATOM 1445 N N . ASN A 1 186 ? 5.909 -3.986 -17.764 1.00 87.19 186 ASN A N 1
ATOM 1446 C CA . ASN A 1 186 ? 7.361 -4.119 -17.846 1.00 87.19 186 ASN A CA 1
ATOM 1447 C C . ASN A 1 186 ? 7.806 -4.622 -19.228 1.00 87.19 186 ASN A C 1
ATOM 1449 O O . ASN A 1 186 ? 8.830 -4.166 -19.749 1.00 87.19 186 ASN A O 1
ATOM 1453 N N . LEU A 1 187 ? 7.029 -5.504 -19.865 1.00 87.88 187 LEU A N 1
ATOM 1454 C CA . LEU A 1 187 ? 7.262 -5.913 -21.249 1.00 87.88 187 LEU A CA 1
ATOM 1455 C C . LEU A 1 187 ? 7.039 -4.749 -22.223 1.00 87.88 187 LEU A C 1
ATOM 1457 O O . LEU A 1 187 ? 7.905 -4.478 -23.055 1.00 87.88 187 LEU A O 1
ATOM 1461 N N . LEU A 1 188 ? 5.920 -4.032 -22.101 1.00 88.06 188 LEU A N 1
ATOM 1462 C CA . LEU A 1 188 ? 5.595 -2.899 -22.968 1.00 88.06 188 LEU A CA 1
ATOM 1463 C C . LEU A 1 188 ? 6.649 -1.789 -22.860 1.00 88.06 188 LEU A C 1
ATOM 1465 O O . LEU A 1 188 ? 7.170 -1.338 -23.878 1.00 88.06 188 LEU A O 1
ATOM 1469 N N . ARG A 1 189 ? 7.049 -1.417 -21.636 1.00 85.44 189 ARG A N 1
ATOM 1470 C CA . ARG A 1 189 ? 8.132 -0.454 -21.371 1.00 85.44 189 ARG A CA 1
ATOM 1471 C C . ARG A 1 189 ? 9.434 -0.888 -22.039 1.00 85.44 189 ARG A C 1
ATOM 1473 O O . ARG A 1 189 ? 10.137 -0.067 -22.625 1.00 85.44 189 ARG A O 1
ATOM 1480 N N . CYS A 1 190 ? 9.735 -2.183 -21.991 1.00 89.06 190 CYS A N 1
ATOM 1481 C CA . CYS A 1 190 ? 10.916 -2.752 -22.624 1.00 89.06 190 CYS A CA 1
ATOM 1482 C C . CYS A 1 190 ? 10.894 -2.648 -24.141 1.00 89.06 190 CYS A C 1
ATOM 1484 O O . CYS A 1 190 ? 11.885 -2.216 -24.738 1.00 89.06 190 CYS A O 1
ATOM 1486 N N . LEU A 1 191 ? 9.771 -2.992 -24.762 1.00 89.81 191 LEU A N 1
ATOM 1487 C CA . LEU A 1 191 ? 9.607 -2.898 -26.207 1.00 89.81 191 LEU A CA 1
ATOM 1488 C C . LEU A 1 191 ? 9.625 -1.440 -26.678 1.00 89.81 191 LEU A C 1
ATOM 1490 O O . LEU A 1 191 ? 10.348 -1.124 -27.622 1.00 89.81 191 LEU A O 1
ATOM 1494 N N . LEU A 1 192 ? 8.911 -0.545 -25.990 1.00 90.19 192 LEU A N 1
ATOM 1495 C CA . LEU A 1 192 ? 8.854 0.879 -26.325 1.00 90.19 192 LEU A CA 1
ATOM 1496 C C . LEU A 1 192 ? 10.216 1.561 -26.169 1.00 90.19 192 LEU A C 1
ATOM 1498 O O . LEU A 1 192 ? 10.658 2.238 -27.094 1.00 90.19 192 LEU A O 1
ATOM 1502 N N . SER A 1 193 ? 10.916 1.344 -25.051 1.00 89.75 193 SER A N 1
ATOM 1503 C CA . SER A 1 193 ? 12.244 1.934 -24.827 1.00 89.75 193 SER A CA 1
ATOM 1504 C C . SER A 1 193 ? 13.275 1.415 -25.833 1.00 89.75 193 SER A C 1
ATOM 1506 O O . SER A 1 193 ? 14.068 2.183 -26.383 1.00 89.75 193 SER A O 1
ATOM 1508 N N . SER A 1 194 ? 13.239 0.111 -26.133 1.00 90.75 194 SER A N 1
ATOM 1509 C CA . SER A 1 194 ? 14.128 -0.493 -27.133 1.00 90.75 194 SER A CA 1
ATOM 1510 C C . SER A 1 194 ? 13.831 0.020 -28.538 1.00 90.75 194 SER A C 1
ATOM 1512 O O . SER A 1 194 ? 14.760 0.373 -29.261 1.00 90.75 194 SER A O 1
ATOM 1514 N N . GLY A 1 195 ? 12.554 0.127 -28.908 1.00 91.94 195 GLY A N 1
ATOM 1515 C CA . GLY A 1 195 ? 12.130 0.679 -30.193 1.00 91.94 195 GLY A CA 1
ATOM 1516 C C . GLY A 1 195 ? 12.506 2.152 -30.353 1.00 91.94 195 GLY A C 1
ATOM 1517 O O . GLY A 1 195 ? 13.072 2.530 -31.377 1.00 91.94 195 GLY A O 1
ATOM 1518 N N . TYR A 1 196 ? 12.263 2.973 -29.328 1.00 92.44 196 TYR A N 1
ATOM 1519 C CA . TYR A 1 196 ? 12.609 4.395 -29.330 1.00 92.44 196 TYR A CA 1
ATOM 1520 C C . TYR A 1 196 ? 14.117 4.612 -29.483 1.00 92.44 196 TYR A C 1
ATOM 1522 O O . TYR A 1 196 ? 14.552 5.343 -30.376 1.00 92.44 196 TYR A O 1
ATOM 1530 N N . LEU A 1 197 ? 14.924 3.927 -28.666 1.00 93.12 197 LEU A N 1
ATOM 1531 C CA . LEU A 1 197 ? 16.379 4.037 -28.726 1.00 93.12 197 LEU A CA 1
ATOM 1532 C C . LEU A 1 197 ? 16.926 3.547 -30.076 1.00 93.12 197 LEU A C 1
ATOM 1534 O O . LEU A 1 197 ? 17.784 4.209 -30.660 1.00 93.12 197 LEU A O 1
ATOM 1538 N N . ALA A 1 198 ? 16.404 2.435 -30.606 1.00 94.75 198 ALA A N 1
ATOM 1539 C CA . ALA A 1 198 ? 16.788 1.931 -31.924 1.00 94.75 198 ALA A CA 1
ATOM 1540 C C . ALA A 1 198 ? 16.456 2.940 -33.029 1.00 94.75 198 ALA A C 1
ATOM 1542 O O . ALA A 1 198 ? 17.283 3.194 -33.901 1.00 94.75 198 ALA A O 1
ATOM 1543 N N . MET A 1 199 ? 15.274 3.557 -32.982 1.00 95.38 199 MET A N 1
ATOM 1544 C CA . MET A 1 199 ? 14.863 4.539 -33.981 1.00 95.38 199 MET A CA 1
ATOM 1545 C C . MET A 1 199 ? 15.704 5.817 -33.914 1.00 95.38 199 MET A C 1
ATOM 1547 O O . MET A 1 199 ? 16.163 6.293 -34.950 1.00 95.38 199 MET A O 1
ATOM 1551 N N . MET A 1 200 ? 15.980 6.339 -32.715 1.00 95.56 200 MET A N 1
ATOM 1552 C CA . MET A 1 200 ? 16.883 7.482 -32.540 1.00 95.56 200 MET A CA 1
ATOM 1553 C C . MET A 1 200 ? 18.283 7.199 -33.091 1.00 95.56 200 MET A C 1
ATOM 1555 O O . MET A 1 200 ? 18.821 7.998 -33.858 1.00 95.56 200 MET A O 1
ATOM 1559 N N . LEU A 1 201 ? 18.865 6.051 -32.730 1.00 95.56 201 LEU A N 1
ATOM 1560 C CA . LEU A 1 201 ? 20.178 5.641 -33.223 1.00 95.56 201 LEU A CA 1
ATOM 1561 C C . LEU A 1 201 ? 20.175 5.471 -34.744 1.00 95.56 201 LEU A C 1
ATOM 1563 O O . LEU A 1 201 ? 21.105 5.923 -35.404 1.00 95.56 201 LEU A O 1
ATOM 1567 N N . LEU A 1 202 ? 19.122 4.883 -35.314 1.00 95.50 202 LEU A N 1
ATOM 1568 C CA . LEU A 1 202 ? 18.977 4.745 -36.760 1.00 95.50 202 LEU A CA 1
ATOM 1569 C C . LEU A 1 202 ? 18.946 6.108 -37.461 1.00 95.50 202 LEU A C 1
ATOM 1571 O O . LEU A 1 202 ? 19.646 6.286 -38.455 1.00 95.50 202 LEU A O 1
ATOM 1575 N N . ILE A 1 203 ? 18.183 7.075 -36.946 1.00 93.94 203 ILE A N 1
ATOM 1576 C CA . ILE A 1 203 ? 18.119 8.433 -37.508 1.00 93.94 203 ILE A CA 1
ATOM 1577 C C . ILE A 1 203 ? 19.508 9.084 -37.494 1.00 93.94 203 ILE A C 1
ATOM 1579 O O . ILE A 1 203 ? 19.938 9.625 -38.513 1.00 93.94 203 ILE A O 1
ATOM 1583 N N . LEU A 1 204 ? 20.236 8.986 -36.377 1.00 94.50 204 LEU A N 1
ATOM 1584 C CA . LEU A 1 204 ? 21.596 9.522 -36.259 1.00 94.50 204 LEU A CA 1
ATOM 1585 C C . LEU A 1 204 ? 22.565 8.846 -37.237 1.00 94.50 204 LEU A C 1
ATOM 1587 O O . LEU A 1 204 ? 23.320 9.523 -37.932 1.00 94.50 204 LEU A O 1
ATOM 1591 N N . LEU A 1 205 ? 22.518 7.517 -37.332 1.00 93.12 205 LEU A N 1
ATOM 1592 C CA . LEU A 1 205 ? 23.357 6.751 -38.251 1.00 93.12 205 LEU A CA 1
ATOM 1593 C C . LEU A 1 205 ? 23.053 7.084 -39.716 1.00 93.12 205 LEU A C 1
ATOM 1595 O O . LEU A 1 205 ? 23.982 7.233 -40.507 1.00 93.12 205 LEU A O 1
ATOM 1599 N N . LEU A 1 206 ? 21.777 7.242 -40.079 1.00 91.88 206 LEU A N 1
ATOM 1600 C CA . LEU A 1 206 ? 21.375 7.672 -41.419 1.00 91.88 206 LEU A CA 1
ATOM 1601 C C . LEU A 1 206 ? 21.849 9.096 -41.717 1.00 91.88 206 LEU A C 1
ATOM 1603 O O . LEU A 1 206 ? 22.340 9.341 -42.814 1.00 91.88 206 LEU A O 1
ATOM 1607 N N . ALA A 1 207 ? 21.760 10.018 -40.757 1.00 91.25 207 ALA A N 1
ATOM 1608 C CA . ALA A 1 207 ? 22.261 11.380 -40.926 1.00 91.25 207 ALA A CA 1
ATOM 1609 C C . ALA A 1 207 ? 23.774 11.397 -41.200 1.00 91.25 207 ALA A C 1
ATOM 1611 O O . ALA A 1 207 ? 24.222 12.038 -42.151 1.00 91.25 207 ALA A O 1
ATOM 1612 N N . VAL A 1 208 ? 24.557 10.630 -40.430 1.00 91.12 208 VAL A N 1
ATOM 1613 C CA . VAL A 1 208 ? 26.004 10.472 -40.657 1.00 91.12 208 VAL A CA 1
ATOM 1614 C C . VAL A 1 208 ? 26.284 9.813 -42.008 1.00 91.12 208 VAL A C 1
ATOM 1616 O O . VAL A 1 208 ? 27.164 10.264 -42.743 1.00 91.12 208 VAL A O 1
ATOM 1619 N N . PHE A 1 209 ? 25.523 8.777 -42.369 1.00 90.38 209 PHE A N 1
ATOM 1620 C CA . PHE A 1 209 ? 25.639 8.124 -43.670 1.00 90.38 209 PHE A CA 1
ATOM 1621 C C . PHE A 1 209 ? 25.407 9.116 -44.812 1.00 90.38 209 PHE A C 1
ATOM 1623 O O . PHE A 1 209 ? 26.252 9.215 -45.691 1.00 90.38 209 PHE A O 1
ATOM 1630 N N . PHE A 1 210 ? 24.341 9.918 -44.769 1.00 88.12 210 PHE A N 1
ATOM 1631 C CA . PHE A 1 210 ? 24.058 10.917 -45.803 1.00 88.12 210 PHE A CA 1
ATOM 1632 C C . PHE A 1 210 ? 25.063 12.075 -45.837 1.00 88.12 210 PHE A C 1
ATOM 1634 O O . PHE A 1 210 ? 25.328 12.616 -46.910 1.00 88.12 210 PHE A O 1
ATOM 1641 N N . ALA A 1 211 ? 25.642 12.447 -44.693 1.00 88.50 211 ALA A N 1
ATOM 1642 C CA . ALA A 1 211 ? 26.689 13.465 -44.631 1.00 88.50 211 ALA A CA 1
ATOM 1643 C C . ALA A 1 211 ? 28.012 12.991 -45.258 1.00 88.50 211 ALA A C 1
ATOM 1645 O O . ALA A 1 211 ? 28.767 13.799 -45.793 1.00 88.50 211 ALA A O 1
ATOM 1646 N N . THR A 1 212 ? 28.293 11.687 -45.199 1.00 88.06 212 THR A N 1
ATOM 1647 C CA . THR A 1 212 ? 29.585 11.104 -45.607 1.00 88.06 212 THR A CA 1
ATOM 1648 C C . THR A 1 212 ? 29.523 10.306 -46.907 1.00 88.06 212 THR A C 1
ATOM 1650 O O . THR A 1 212 ? 30.559 9.997 -47.490 1.00 88.06 212 THR A O 1
ATOM 1653 N N . SER A 1 213 ? 28.335 9.921 -47.365 1.00 87.44 213 SER A N 1
ATOM 1654 C CA . SER A 1 213 ? 28.133 9.032 -48.507 1.00 87.44 213 SER A CA 1
ATOM 1655 C C . SER A 1 213 ? 26.828 9.353 -49.232 1.00 87.44 213 SER A C 1
ATOM 1657 O O . SER A 1 213 ? 25.771 9.514 -48.626 1.00 87.44 213 SER A O 1
ATOM 1659 N N . ARG A 1 214 ? 26.882 9.402 -50.567 1.00 86.81 214 ARG A N 1
ATOM 1660 C CA . ARG A 1 214 ? 25.688 9.506 -51.415 1.00 86.81 214 ARG A CA 1
ATOM 1661 C C . ARG A 1 214 ? 25.366 8.133 -52.011 1.00 86.81 214 ARG A C 1
ATOM 1663 O O . ARG A 1 214 ? 26.222 7.586 -52.709 1.00 86.81 214 ARG A O 1
ATOM 1670 N N . PRO A 1 215 ? 24.172 7.566 -51.762 1.00 89.56 215 PRO A N 1
ATOM 1671 C CA . PRO A 1 215 ? 23.815 6.261 -52.303 1.00 89.56 215 PRO A CA 1
ATOM 1672 C C . PRO A 1 215 ? 23.762 6.309 -53.831 1.00 89.56 215 PRO A C 1
ATOM 1674 O O . PRO A 1 215 ? 23.210 7.241 -54.416 1.00 89.56 215 PRO A O 1
ATOM 1677 N N . ARG A 1 216 ? 24.301 5.277 -54.486 1.00 90.19 216 ARG A N 1
ATOM 1678 C CA . ARG A 1 216 ? 24.364 5.205 -55.963 1.00 90.19 216 ARG A CA 1
ATOM 1679 C C . ARG A 1 216 ? 23.023 4.846 -56.613 1.00 90.19 216 ARG A C 1
ATOM 1681 O O . ARG A 1 216 ? 22.874 4.921 -57.827 1.00 90.19 216 ARG A O 1
ATOM 1688 N N . GLY A 1 217 ? 22.051 4.430 -55.808 1.00 94.00 217 GLY A N 1
ATOM 1689 C CA . GLY A 1 217 ? 20.691 4.111 -56.223 1.00 94.00 217 GLY A CA 1
ATOM 1690 C C . GLY A 1 217 ? 19.889 3.492 -55.080 1.00 94.00 217 GLY A C 1
ATOM 1691 O O . GLY A 1 217 ? 20.425 3.204 -54.009 1.00 94.00 217 GLY A O 1
ATOM 1692 N N . TRP A 1 218 ? 18.602 3.233 -55.312 1.00 93.69 218 TRP A N 1
ATOM 1693 C CA . TRP A 1 218 ? 17.685 2.734 -54.279 1.00 93.69 218 TRP A CA 1
ATOM 1694 C C . TRP A 1 218 ? 18.123 1.413 -53.637 1.00 93.69 218 TRP A C 1
ATOM 1696 O O . TRP A 1 218 ? 18.029 1.253 -52.425 1.00 93.69 218 TRP A O 1
ATOM 1706 N N . ARG A 1 219 ? 18.661 0.470 -54.422 1.00 94.06 219 ARG A N 1
ATOM 1707 C CA . ARG A 1 219 ? 19.161 -0.813 -53.890 1.00 94.06 219 ARG A CA 1
ATOM 1708 C C . ARG A 1 219 ? 20.325 -0.623 -52.919 1.00 94.06 219 ARG A C 1
ATOM 1710 O O . ARG A 1 219 ? 20.398 -1.313 -51.908 1.00 94.06 219 ARG A O 1
ATOM 1717 N N . ASP A 1 220 ? 21.231 0.290 -53.248 1.00 88.56 220 ASP A N 1
ATOM 1718 C CA . ASP A 1 220 ? 22.394 0.614 -52.428 1.00 88.56 220 ASP A CA 1
ATOM 1719 C C . ASP A 1 220 ? 21.964 1.302 -51.127 1.00 88.56 220 ASP A C 1
ATOM 1721 O O . ASP A 1 220 ? 22.387 0.905 -50.041 1.00 88.56 220 ASP A O 1
ATOM 1725 N N . PHE A 1 221 ? 21.021 2.242 -51.231 1.00 93.19 221 PHE A N 1
ATOM 1726 C CA . PHE A 1 221 ? 20.384 2.878 -50.083 1.00 93.19 221 PHE A CA 1
ATOM 1727 C C . PHE A 1 221 ? 19.749 1.857 -49.129 1.00 93.19 221 PHE A C 1
ATOM 1729 O O . PHE A 1 221 ? 20.114 1.823 -47.957 1.00 93.19 221 PHE A O 1
ATOM 1736 N N . PHE A 1 222 ? 18.853 0.986 -49.610 1.00 94.25 222 PHE A N 1
ATOM 1737 C CA . PHE A 1 222 ? 18.156 0.031 -48.738 1.00 94.25 222 PHE A CA 1
ATOM 1738 C C . PHE A 1 222 ? 19.101 -0.981 -48.076 1.00 94.25 222 PHE A C 1
ATOM 1740 O O . PHE A 1 222 ? 18.858 -1.379 -46.938 1.00 94.25 222 PHE A O 1
ATOM 1747 N N . ARG A 1 223 ? 20.204 -1.364 -48.736 1.00 92.12 223 ARG A N 1
ATOM 1748 C CA . ARG A 1 223 ? 21.243 -2.214 -48.125 1.00 92.12 223 ARG A CA 1
ATOM 1749 C C . ARG A 1 223 ? 21.920 -1.523 -46.943 1.00 92.12 223 ARG A C 1
ATOM 1751 O O . ARG A 1 223 ? 22.033 -2.127 -45.879 1.00 92.12 223 ARG A O 1
ATOM 1758 N N . HIS A 1 224 ? 22.346 -0.272 -47.115 1.00 90.38 224 HIS A N 1
ATOM 1759 C CA . HIS A 1 224 ? 22.981 0.491 -46.040 1.00 90.38 224 HIS A CA 1
ATOM 1760 C C . HIS A 1 224 ? 21.986 0.814 -44.924 1.00 90.38 224 HIS A C 1
ATOM 1762 O O . HIS A 1 224 ? 22.283 0.567 -43.761 1.00 90.38 224 HIS A O 1
ATOM 1768 N N . ALA A 1 225 ? 20.780 1.273 -45.263 1.00 93.38 225 ALA A N 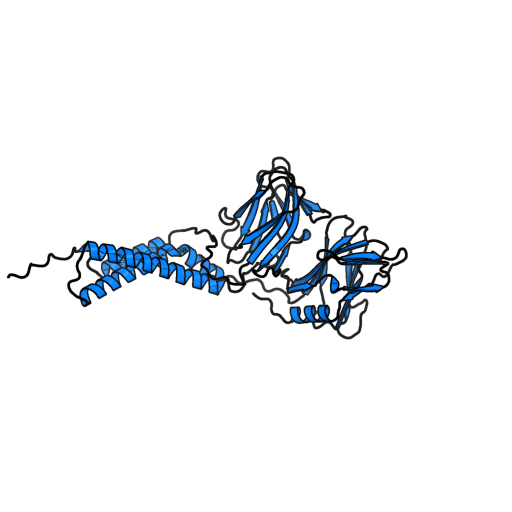1
ATOM 1769 C CA . ALA A 1 225 ? 19.734 1.559 -44.286 1.00 93.38 225 ALA A CA 1
ATOM 1770 C C . ALA A 1 225 ? 19.379 0.320 -43.445 1.00 93.38 225 ALA A C 1
ATOM 1772 O O . ALA A 1 225 ? 19.310 0.416 -42.223 1.00 93.38 225 ALA A O 1
ATOM 1773 N N . GLY A 1 226 ? 19.236 -0.854 -44.073 1.00 93.56 226 GLY A N 1
ATOM 1774 C CA . GLY A 1 226 ? 18.997 -2.113 -43.362 1.00 93.56 226 GLY A CA 1
ATOM 1775 C C . GLY A 1 226 ? 20.154 -2.513 -42.440 1.00 93.56 226 GLY A C 1
ATOM 1776 O O . GLY A 1 226 ? 19.923 -2.914 -41.301 1.00 93.56 226 GLY A O 1
ATOM 1777 N N . PHE A 1 227 ? 21.402 -2.351 -42.890 1.00 92.38 227 PHE A N 1
ATOM 1778 C CA . PHE A 1 227 ? 22.585 -2.613 -42.064 1.00 92.38 227 PHE A CA 1
ATOM 1779 C C . PHE A 1 227 ? 22.666 -1.680 -40.846 1.00 92.38 227 PHE A C 1
ATOM 1781 O O . PHE A 1 227 ? 22.884 -2.141 -39.726 1.00 92.38 227 PHE A O 1
ATOM 1788 N N . LEU A 1 228 ? 22.437 -0.379 -41.043 1.00 92.06 228 LEU A N 1
ATOM 1789 C CA . LEU A 1 228 ? 22.427 0.607 -39.960 1.00 92.06 228 LEU A CA 1
ATOM 1790 C C . LEU A 1 228 ? 21.272 0.364 -38.981 1.00 92.06 228 LEU A C 1
ATOM 1792 O O . LEU A 1 228 ? 21.472 0.487 -37.776 1.00 92.06 228 LEU A O 1
ATOM 1796 N N . ALA A 1 229 ? 20.097 -0.046 -39.469 1.00 94.81 229 ALA A N 1
ATOM 1797 C CA . ALA A 1 229 ? 18.965 -0.427 -38.624 1.00 94.81 229 ALA A CA 1
ATOM 1798 C C . ALA A 1 229 ? 19.281 -1.647 -37.750 1.00 94.81 229 ALA A C 1
ATOM 1800 O O . ALA A 1 229 ? 18.958 -1.646 -36.563 1.00 94.81 229 ALA A O 1
ATOM 1801 N N . ALA A 1 230 ? 19.968 -2.654 -38.298 1.00 92.88 230 ALA A N 1
ATOM 1802 C CA . ALA A 1 230 ? 20.410 -3.813 -37.525 1.00 92.88 230 ALA A CA 1
ATOM 1803 C C . ALA A 1 230 ? 21.403 -3.418 -36.418 1.00 92.88 230 ALA A C 1
ATOM 1805 O O . ALA A 1 230 ? 21.237 -3.834 -35.272 1.00 92.88 230 ALA A O 1
ATOM 1806 N N . ILE A 1 231 ? 22.388 -2.565 -36.729 1.00 91.94 231 ILE A N 1
ATOM 1807 C CA . ILE A 1 231 ? 23.318 -2.023 -35.725 1.00 91.94 231 ILE A CA 1
ATOM 1808 C C . ILE A 1 231 ? 22.547 -1.263 -34.643 1.00 91.94 231 ILE A C 1
ATOM 1810 O O . ILE A 1 231 ? 22.717 -1.549 -33.459 1.00 91.94 231 ILE A O 1
ATOM 1814 N N . ALA A 1 232 ? 21.677 -0.330 -35.034 1.00 93.81 232 ALA A N 1
ATOM 1815 C CA . ALA A 1 232 ? 20.889 0.469 -34.103 1.00 93.81 232 ALA A CA 1
ATOM 1816 C C . ALA A 1 232 ? 20.058 -0.407 -33.153 1.00 93.81 232 ALA A C 1
ATOM 1818 O O . ALA A 1 232 ? 20.051 -0.166 -31.947 1.00 93.81 232 ALA A O 1
ATOM 1819 N N . LEU A 1 233 ? 19.427 -1.463 -33.675 1.00 93.69 233 LEU A N 1
ATOM 1820 C CA . LEU A 1 233 ? 18.674 -2.426 -32.876 1.00 93.69 233 LEU A CA 1
ATOM 1821 C C . LEU A 1 233 ? 19.569 -3.178 -31.880 1.00 93.69 233 LEU A C 1
ATOM 1823 O O . LEU A 1 233 ? 19.226 -3.267 -30.701 1.00 93.69 233 LEU A O 1
ATOM 1827 N N . CYS A 1 234 ? 20.730 -3.681 -32.313 1.00 91.25 234 CYS A N 1
ATOM 1828 C CA . CYS A 1 234 ? 21.678 -4.350 -31.419 1.00 91.25 234 CYS A CA 1
ATOM 1829 C C . CYS A 1 234 ? 22.117 -3.427 -30.274 1.00 91.25 234 CYS A C 1
ATOM 1831 O O . CYS A 1 234 ? 22.065 -3.821 -29.110 1.00 91.25 234 CYS A O 1
ATOM 1833 N N . PHE A 1 235 ? 22.496 -2.185 -30.582 1.00 91.50 235 PHE A N 1
ATOM 1834 C CA . PHE A 1 235 ? 22.891 -1.209 -29.565 1.00 91.50 235 PHE A CA 1
ATOM 1835 C C . PHE A 1 235 ? 21.729 -0.812 -28.651 1.00 91.50 235 PHE A C 1
ATOM 1837 O O . PHE A 1 235 ? 21.942 -0.624 -27.454 1.00 91.50 235 PHE A O 1
ATOM 1844 N N . ALA A 1 236 ? 20.500 -0.748 -29.164 1.00 93.50 236 ALA A N 1
ATOM 1845 C CA . ALA A 1 236 ? 19.331 -0.446 -28.350 1.00 93.50 236 ALA A CA 1
ATOM 1846 C C . ALA A 1 236 ? 19.041 -1.530 -27.303 1.00 93.50 236 ALA A C 1
ATOM 1848 O O . ALA A 1 236 ? 18.721 -1.201 -26.159 1.00 93.50 236 ALA A O 1
ATOM 1849 N N . LEU A 1 237 ? 19.210 -2.810 -27.653 1.00 91.62 237 LEU A N 1
ATOM 1850 C CA . LEU A 1 237 ? 19.098 -3.918 -26.696 1.00 91.62 237 LEU A CA 1
ATOM 1851 C C . LEU A 1 237 ? 20.186 -3.847 -25.614 1.00 91.62 237 LEU A C 1
ATOM 1853 O O . LEU A 1 237 ? 19.920 -4.118 -24.445 1.00 91.62 237 LEU A O 1
ATOM 1857 N N . VAL A 1 238 ? 21.402 -3.438 -25.981 1.00 91.62 238 VAL A N 1
ATOM 1858 C CA . VAL A 1 238 ? 22.514 -3.245 -25.034 1.00 91.62 238 VAL A CA 1
ATOM 1859 C C . VAL A 1 238 ? 22.283 -2.052 -24.118 1.00 91.62 238 VAL A C 1
ATOM 1861 O O . VAL A 1 238 ? 22.580 -2.141 -22.927 1.00 91.62 238 VAL A O 1
ATOM 1864 N N . GLY A 1 239 ? 21.752 -0.953 -24.655 1.00 89.19 239 GLY A N 1
ATOM 1865 C CA . GLY A 1 239 ? 21.390 0.238 -23.888 1.00 89.19 239 GLY A CA 1
ATOM 1866 C C . GLY A 1 239 ? 20.247 -0.025 -22.907 1.00 89.19 239 GLY A C 1
ATOM 1867 O O . GLY A 1 239 ? 20.282 0.470 -21.786 1.00 89.19 239 GLY A O 1
ATOM 1868 N N . ASN A 1 240 ? 19.286 -0.875 -23.287 1.00 91.44 240 ASN A N 1
ATOM 1869 C CA . ASN A 1 240 ? 18.139 -1.260 -22.458 1.00 91.44 240 ASN A CA 1
ATOM 1870 C C . ASN A 1 240 ? 18.334 -2.570 -21.674 1.00 91.44 240 ASN A C 1
ATOM 1872 O O . ASN A 1 240 ? 17.376 -3.109 -21.116 1.00 91.44 240 ASN A O 1
ATOM 1876 N N . ARG A 1 241 ? 19.561 -3.099 -21.585 1.00 90.06 241 ARG A N 1
ATOM 1877 C CA . ARG A 1 241 ? 19.829 -4.404 -20.953 1.00 90.06 241 ARG A CA 1
ATOM 1878 C C . ARG A 1 241 ? 19.360 -4.498 -19.503 1.00 90.06 241 ARG A C 1
ATOM 1880 O O . ARG A 1 241 ? 18.851 -5.540 -19.097 1.00 90.06 241 ARG A O 1
ATOM 1887 N N . GLY A 1 242 ? 19.518 -3.424 -18.724 1.00 88.00 242 GLY A N 1
ATOM 1888 C CA . GLY A 1 242 ? 19.073 -3.378 -17.330 1.00 88.00 242 GLY A CA 1
ATOM 1889 C C . GLY A 1 242 ? 17.560 -3.553 -17.222 1.00 88.00 242 GLY A C 1
ATOM 1890 O O . GLY A 1 242 ? 17.084 -4.361 -16.429 1.00 88.00 242 GLY A O 1
ATOM 1891 N N . LEU A 1 243 ? 16.821 -2.876 -18.101 1.00 88.06 243 LEU A N 1
ATOM 1892 C CA . LEU A 1 243 ? 15.370 -2.952 -18.164 1.00 88.06 243 LEU A CA 1
ATOM 1893 C C . LEU A 1 243 ? 14.889 -4.337 -18.625 1.00 88.06 243 LEU A C 1
ATOM 1895 O O . LEU A 1 243 ? 14.030 -4.916 -17.975 1.00 88.06 243 LEU A O 1
ATOM 1899 N N . ILE A 1 244 ? 15.510 -4.918 -19.661 1.00 89.25 244 ILE A N 1
ATOM 1900 C CA . ILE A 1 244 ? 15.223 -6.291 -20.121 1.00 89.25 244 ILE A CA 1
ATOM 1901 C C . ILE A 1 244 ? 15.431 -7.302 -18.985 1.00 89.25 244 ILE A C 1
ATOM 1903 O O . ILE A 1 244 ? 14.575 -8.149 -18.730 1.00 89.25 244 ILE A O 1
ATOM 1907 N N . ARG A 1 245 ? 16.572 -7.218 -18.285 1.00 89.75 245 ARG A N 1
ATOM 1908 C CA . ARG A 1 245 ? 16.901 -8.115 -17.167 1.00 89.75 245 ARG A CA 1
ATOM 1909 C C . ARG A 1 245 ? 15.899 -7.980 -16.023 1.00 89.75 245 ARG A C 1
ATOM 1911 O O . ARG A 1 245 ? 15.492 -9.001 -15.479 1.00 89.75 245 ARG A O 1
ATOM 1918 N N . ASN A 1 246 ? 15.496 -6.756 -15.685 1.00 86.69 246 ASN A N 1
ATOM 1919 C CA . ASN A 1 246 ? 14.484 -6.506 -14.662 1.00 86.69 246 ASN A CA 1
ATOM 1920 C C . ASN A 1 246 ? 13.125 -7.087 -15.077 1.00 86.69 246 ASN A C 1
ATOM 1922 O O . ASN A 1 246 ? 12.553 -7.855 -14.311 1.00 86.69 246 ASN A O 1
ATOM 1926 N N . SER A 1 247 ? 12.657 -6.832 -16.305 1.00 88.50 247 SER A N 1
ATOM 1927 C CA . SER A 1 247 ? 11.399 -7.400 -16.810 1.00 88.50 247 SER A CA 1
ATOM 1928 C C . SER A 1 247 ? 11.397 -8.931 -16.767 1.00 88.50 247 SER A C 1
ATOM 1930 O O . SER A 1 247 ? 10.429 -9.531 -16.314 1.00 88.50 247 SER A O 1
ATOM 1932 N N . LEU A 1 248 ? 12.495 -9.579 -17.178 1.00 89.88 248 LEU A N 1
ATOM 1933 C CA . LEU A 1 248 ? 12.625 -11.041 -17.117 1.00 89.88 248 LEU A CA 1
ATOM 1934 C C . LEU A 1 248 ? 12.686 -11.581 -15.686 1.00 89.88 248 LEU A C 1
ATOM 1936 O O . LEU A 1 248 ? 12.180 -12.668 -15.422 1.00 89.88 248 LEU A O 1
ATOM 1940 N N . HIS A 1 249 ? 13.353 -10.866 -14.781 1.00 89.25 249 HIS A N 1
ATOM 1941 C CA . HIS A 1 249 ? 13.439 -11.253 -13.379 1.00 89.25 249 HIS A CA 1
ATOM 1942 C C . HIS A 1 249 ? 12.062 -11.192 -12.712 1.00 89.25 249 HIS A C 1
ATOM 1944 O O . HIS A 1 249 ? 11.657 -12.165 -12.081 1.00 89.25 249 HIS A O 1
ATOM 1950 N N . TYR A 1 250 ? 11.321 -10.102 -12.917 1.00 89.25 250 TYR A N 1
ATOM 1951 C CA . TYR A 1 250 ? 9.993 -9.921 -12.331 1.00 89.25 250 TYR A CA 1
ATOM 1952 C C . TYR A 1 250 ? 8.939 -10.843 -12.940 1.00 89.25 250 TYR A C 1
ATOM 1954 O O . TYR A 1 250 ? 8.146 -11.394 -12.190 1.00 89.25 250 TYR A O 1
ATOM 1962 N N . ALA A 1 251 ? 9.019 -11.149 -14.238 1.00 87.81 251 ALA A N 1
ATOM 1963 C CA . ALA A 1 251 ? 8.145 -12.145 -14.869 1.00 87.81 251 ALA A CA 1
ATOM 1964 C C . ALA A 1 251 ? 8.338 -13.578 -14.333 1.00 87.81 251 ALA A C 1
ATOM 1966 O O . ALA A 1 251 ? 7.539 -14.468 -14.611 1.00 87.81 251 ALA A O 1
ATOM 1967 N N . ARG A 1 252 ? 9.428 -13.834 -13.597 1.00 90.06 252 ARG A N 1
ATOM 1968 C CA . ARG A 1 252 ? 9.680 -15.111 -12.909 1.00 90.06 252 ARG A CA 1
ATOM 1969 C C . ARG A 1 252 ? 9.302 -15.068 -11.433 1.00 90.06 252 ARG A C 1
ATOM 1971 O O . ARG A 1 252 ? 9.456 -16.080 -10.751 1.00 90.06 252 ARG A O 1
ATOM 1978 N N . PHE A 1 253 ? 8.874 -13.916 -10.926 1.00 90.12 253 PHE A N 1
ATOM 1979 C CA . PHE A 1 253 ? 8.458 -13.784 -9.545 1.00 90.12 253 PHE A CA 1
ATOM 1980 C C . PHE A 1 253 ? 7.163 -14.564 -9.330 1.00 90.12 253 PHE A C 1
ATOM 1982 O O . PHE A 1 253 ? 6.173 -14.352 -10.025 1.00 90.12 253 PHE A O 1
ATOM 1989 N N . VAL A 1 254 ? 7.171 -15.468 -8.354 1.00 87.69 254 VAL A N 1
ATOM 1990 C CA . VAL A 1 254 ? 5.990 -16.238 -7.962 1.00 87.69 254 VAL A CA 1
ATOM 1991 C C . VAL A 1 254 ? 5.638 -15.831 -6.543 1.00 87.69 254 VAL A C 1
ATOM 1993 O O . VAL A 1 254 ? 6.401 -16.091 -5.611 1.00 87.69 254 VAL A O 1
ATOM 1996 N N . ALA A 1 255 ? 4.495 -15.167 -6.386 1.00 85.81 255 ALA A N 1
ATOM 1997 C CA . ALA A 1 255 ? 3.999 -14.805 -5.070 1.00 85.81 255 ALA A CA 1
ATOM 1998 C C . ALA A 1 255 ? 3.646 -16.075 -4.266 1.00 85.81 255 ALA A C 1
ATOM 2000 O O . ALA A 1 255 ? 3.115 -17.036 -4.834 1.00 85.81 255 ALA A O 1
ATOM 2001 N N . PRO A 1 256 ? 3.924 -16.104 -2.952 1.00 87.12 256 PRO A N 1
ATOM 2002 C CA . PRO A 1 256 ? 3.462 -17.182 -2.092 1.00 87.12 256 PRO A CA 1
ATOM 2003 C C . PRO A 1 256 ? 1.932 -17.267 -2.112 1.00 87.12 256 PRO A C 1
ATOM 2005 O O . PRO A 1 256 ? 1.234 -16.253 -2.128 1.00 87.12 256 PRO A O 1
ATOM 2008 N N . VAL A 1 257 ? 1.412 -18.493 -2.110 1.00 86.62 257 VAL A N 1
ATOM 2009 C CA . VAL A 1 257 ? -0.030 -18.750 -2.065 1.00 86.62 257 VAL A CA 1
ATOM 2010 C C . VAL A 1 257 ? -0.491 -18.688 -0.613 1.00 86.62 257 VAL A C 1
ATOM 2012 O O . VAL A 1 257 ? 0.050 -19.391 0.239 1.00 86.62 257 VAL A O 1
ATOM 2015 N N . PHE A 1 258 ? -1.503 -17.867 -0.337 1.00 85.06 258 PHE A N 1
ATOM 2016 C CA . PHE A 1 258 ? -2.110 -17.744 0.988 1.00 85.06 258 PHE A CA 1
ATOM 2017 C C . PHE A 1 258 ? -3.467 -18.449 1.047 1.00 85.06 258 PHE A C 1
ATOM 2019 O O . PHE A 1 258 ? -4.142 -18.560 0.018 1.00 85.06 258 PHE A O 1
ATOM 2026 N N . PRO A 1 259 ? -3.904 -18.888 2.242 1.00 87.94 259 PRO A N 1
ATOM 2027 C CA . PRO A 1 259 ? -5.275 -19.334 2.450 1.00 87.94 259 PRO A CA 1
ATOM 2028 C C . PRO A 1 259 ? -6.286 -18.261 2.028 1.00 87.94 259 PRO A C 1
ATOM 2030 O O . PRO A 1 259 ? -6.050 -17.065 2.199 1.00 87.94 259 PRO A O 1
ATOM 2033 N N . SER A 1 260 ? -7.455 -18.680 1.547 1.00 87.12 260 SER A N 1
ATOM 2034 C CA . SER A 1 260 ? -8.569 -17.786 1.190 1.00 87.12 260 SER A CA 1
ATOM 2035 C C . SER A 1 260 ? -9.330 -17.232 2.403 1.00 87.12 260 SER A C 1
ATOM 2037 O O . SER A 1 260 ? -10.442 -16.722 2.263 1.00 87.12 260 SER A O 1
ATOM 2039 N N . THR A 1 261 ? -8.765 -17.353 3.604 1.00 92.62 261 THR A N 1
ATOM 2040 C CA . THR A 1 261 ? -9.365 -16.842 4.834 1.00 92.62 261 THR A CA 1
ATOM 2041 C C . THR A 1 261 ? -9.402 -15.321 4.801 1.00 92.62 261 THR A C 1
ATOM 2043 O O . THR A 1 261 ? -8.409 -14.679 4.443 1.00 92.62 261 THR A O 1
ATOM 2046 N N . LEU A 1 262 ? -10.533 -14.753 5.213 1.00 95.62 262 LEU A N 1
ATOM 2047 C CA . LEU A 1 262 ? -10.691 -13.315 5.376 1.00 95.62 262 LEU A CA 1
ATOM 2048 C C . LEU A 1 262 ? -10.808 -12.960 6.850 1.00 95.62 262 LEU A C 1
ATOM 2050 O O . LEU A 1 262 ? -11.440 -13.686 7.617 1.00 95.62 262 LEU A O 1
ATOM 2054 N N . SER A 1 263 ? -10.272 -11.802 7.207 1.00 97.31 263 SER A N 1
ATOM 2055 C CA . SER A 1 263 ? -10.401 -11.222 8.535 1.00 97.31 263 SER A CA 1
ATOM 2056 C C . SER A 1 263 ? -11.081 -9.867 8.450 1.00 97.31 263 SER A C 1
ATOM 2058 O O . SER A 1 263 ? -10.818 -9.074 7.544 1.00 97.31 263 SER A O 1
ATOM 2060 N N . LEU A 1 264 ? -11.971 -9.607 9.401 1.00 98.19 264 LEU A N 1
ATOM 2061 C CA . LEU A 1 264 ? -12.556 -8.297 9.617 1.00 98.19 264 LEU A CA 1
ATOM 2062 C C . LEU A 1 264 ? -11.677 -7.521 10.594 1.00 98.19 264 LEU A C 1
ATOM 2064 O O . LEU A 1 264 ? -11.454 -7.971 11.718 1.00 98.19 264 LEU A O 1
ATOM 2068 N N . GLU A 1 265 ? -11.191 -6.365 10.163 1.00 98.06 265 GLU A N 1
ATOM 2069 C CA . GLU A 1 265 ? -10.368 -5.479 10.971 1.00 98.06 265 GLU A CA 1
ATOM 2070 C C . GLU A 1 265 ? -11.132 -4.240 11.415 1.00 98.06 265 GLU A C 1
ATOM 2072 O O . GLU A 1 265 ? -11.842 -3.618 10.617 1.00 98.06 265 GLU A O 1
ATOM 2077 N N . PHE A 1 266 ? -10.905 -3.841 12.663 1.00 97.69 266 PHE A N 1
ATOM 2078 C CA . PHE A 1 266 ? -11.382 -2.583 13.221 1.00 97.69 266 PHE A CA 1
ATOM 2079 C C . PHE A 1 266 ? -10.217 -1.783 13.783 1.00 97.69 266 PHE A C 1
ATOM 2081 O O . PHE A 1 266 ? -9.457 -2.282 14.611 1.00 97.69 266 PHE A O 1
ATOM 2088 N N . ASP A 1 267 ? -10.127 -0.518 13.390 1.00 95.50 267 ASP A N 1
ATOM 2089 C CA . ASP A 1 267 ? -9.267 0.449 14.065 1.00 95.50 267 ASP A CA 1
ATOM 2090 C C . ASP A 1 267 ? -10.028 1.095 15.199 1.00 95.50 267 ASP A C 1
ATOM 2092 O O . ASP A 1 267 ? -10.973 1.844 14.944 1.00 95.50 267 ASP A O 1
ATOM 2096 N N . VAL A 1 268 ? -9.622 0.835 16.433 1.00 95.31 268 VAL A N 1
ATOM 2097 C CA . VAL A 1 268 ? -10.358 1.303 17.604 1.00 95.31 268 VAL A CA 1
ATOM 2098 C C . VAL A 1 268 ? -9.454 2.057 18.566 1.00 95.31 268 VAL A C 1
ATOM 2100 O O . VAL A 1 268 ? -8.290 1.715 18.755 1.00 95.31 268 VAL A O 1
ATOM 2103 N N . THR A 1 269 ? -9.999 3.081 19.211 1.00 94.00 269 THR A N 1
ATOM 2104 C CA . THR A 1 269 ? -9.482 3.575 20.491 1.00 94.00 269 THR A CA 1
ATOM 2105 C C . THR A 1 269 ? -10.526 3.298 21.562 1.00 94.00 269 THR A C 1
ATOM 2107 O O . THR A 1 269 ? -11.729 3.391 21.312 1.00 94.00 269 THR A O 1
ATOM 2110 N N . SER A 1 270 ? -10.055 2.900 22.738 1.00 93.12 270 SER A N 1
ATOM 2111 C CA . SER A 1 270 ? -10.883 2.483 23.866 1.00 93.12 270 SER A CA 1
ATOM 2112 C C . SER A 1 270 ? -10.449 3.268 25.098 1.00 93.12 270 SER A C 1
ATOM 2114 O O . SER A 1 270 ? -9.252 3.449 25.322 1.00 93.12 270 SER A O 1
ATOM 2116 N N . ASP A 1 271 ? -11.395 3.760 25.895 1.00 90.06 271 ASP A N 1
ATOM 2117 C CA . ASP A 1 271 ? -11.080 4.524 27.113 1.00 90.06 271 ASP A CA 1
ATOM 2118 C C . ASP A 1 271 ? -10.674 3.644 28.311 1.00 90.06 271 ASP A C 1
ATOM 2120 O O . ASP A 1 271 ? -10.093 4.146 29.277 1.00 90.06 271 ASP A O 1
ATOM 2124 N N . ALA A 1 272 ? -10.937 2.337 28.236 1.00 88.69 272 ALA A N 1
ATOM 2125 C CA . ALA A 1 272 ? -10.626 1.356 29.267 1.00 88.69 272 ALA A CA 1
ATOM 2126 C C . ALA A 1 272 ? -10.459 -0.060 28.668 1.00 88.69 272 ALA A C 1
ATOM 2128 O O . ALA A 1 272 ? -10.899 -0.306 27.539 1.00 88.69 272 ALA A O 1
ATOM 2129 N N . PRO A 1 273 ? -9.841 -1.000 29.411 1.00 92.38 273 PRO A N 1
ATOM 2130 C CA . PRO A 1 273 ? -9.797 -2.411 29.031 1.00 92.38 273 PRO A CA 1
ATOM 2131 C C . PRO A 1 273 ? -11.207 -2.998 28.908 1.00 92.38 273 PRO A C 1
ATOM 2133 O O . PRO A 1 273 ? -12.085 -2.694 29.718 1.00 92.38 273 PRO A O 1
ATOM 2136 N N . SER A 1 274 ? -11.425 -3.833 27.899 1.00 94.75 274 SER A N 1
ATOM 2137 C CA . SER A 1 274 ? -12.715 -4.459 27.584 1.00 94.75 274 SER A CA 1
ATOM 2138 C C . SER A 1 274 ? -12.491 -5.596 26.589 1.00 94.75 274 SER A C 1
ATOM 2140 O O . SER A 1 274 ? -11.416 -5.690 25.991 1.00 94.75 274 SER A O 1
ATOM 2142 N N . VAL A 1 275 ? -13.504 -6.428 26.370 1.00 96.56 275 VAL A N 1
ATOM 2143 C CA . VAL A 1 275 ? -13.524 -7.411 25.280 1.00 96.56 275 VAL A CA 1
ATOM 2144 C C . VAL A 1 275 ? -14.434 -6.924 24.158 1.00 96.56 275 VAL A C 1
ATOM 2146 O O . VAL A 1 275 ? -15.552 -6.496 24.426 1.00 96.56 275 VAL A O 1
ATOM 2149 N N . ALA A 1 276 ? -13.960 -7.012 22.918 1.00 97.69 276 ALA A N 1
ATOM 2150 C CA . ALA A 1 276 ? -14.776 -6.865 21.720 1.00 97.69 276 ALA A CA 1
ATOM 2151 C C . ALA A 1 276 ? -15.061 -8.242 21.115 1.00 97.69 276 ALA A C 1
ATOM 2153 O O . ALA A 1 276 ? -14.218 -9.146 21.178 1.00 97.69 276 ALA A O 1
ATOM 2154 N N . GLN A 1 277 ? -16.227 -8.408 20.496 1.00 98.44 277 GLN A N 1
ATOM 2155 C CA . GLN A 1 277 ? -16.641 -9.686 19.925 1.00 98.44 277 GLN A CA 1
ATOM 2156 C C . GLN A 1 277 ? -17.350 -9.501 18.586 1.00 98.44 277 GLN A C 1
ATOM 2158 O O . GLN A 1 277 ? -18.160 -8.597 18.412 1.00 98.44 277 GLN A O 1
ATOM 2163 N N . VAL A 1 278 ? -17.058 -10.373 17.626 1.00 98.62 278 VAL A N 1
ATOM 2164 C CA . VAL A 1 278 ? -17.790 -10.457 16.357 1.00 98.62 278 VAL A CA 1
ATOM 2165 C C . VAL A 1 278 ? -18.549 -11.772 16.326 1.00 98.62 278 VAL A C 1
ATOM 2167 O O . VAL A 1 278 ? -17.945 -12.823 16.518 1.00 98.62 278 VAL A O 1
ATOM 2170 N N . PHE A 1 279 ? -19.848 -11.712 16.044 1.00 98.62 279 PHE A N 1
ATOM 2171 C CA . PHE A 1 279 ? -20.707 -12.869 15.793 1.00 98.62 279 PHE A CA 1
ATOM 2172 C C . PHE A 1 279 ? -21.082 -12.915 14.319 1.00 98.62 279 PHE A C 1
ATOM 2174 O O . PHE A 1 279 ? -21.341 -11.876 13.705 1.00 98.62 279 PHE A O 1
ATOM 2181 N N . TRP A 1 280 ? -21.192 -14.115 13.766 1.00 98.56 280 TRP A N 1
ATOM 2182 C CA . TRP A 1 280 ? -21.612 -14.331 12.387 1.00 98.56 280 TRP A CA 1
ATOM 2183 C C . TRP A 1 280 ? -22.748 -15.346 12.293 1.00 98.56 280 TRP A C 1
ATOM 2185 O O . TRP A 1 280 ? -22.861 -16.261 13.101 1.00 98.56 280 TRP A O 1
ATOM 2195 N N . ASP A 1 281 ? -23.596 -15.185 11.279 1.00 98.44 281 ASP A N 1
ATOM 2196 C CA . ASP A 1 281 ? -24.642 -16.148 10.935 1.00 98.44 281 ASP A CA 1
ATOM 2197 C C . ASP A 1 281 ? -24.320 -16.801 9.586 1.00 98.44 281 ASP A C 1
ATOM 2199 O O . ASP A 1 281 ? -24.347 -16.145 8.542 1.00 98.44 281 ASP A O 1
ATOM 2203 N N . SER A 1 282 ? -24.032 -18.103 9.607 1.00 96.69 282 SER A N 1
ATOM 2204 C CA . SER A 1 282 ? -23.798 -18.950 8.426 1.00 96.69 282 SER A CA 1
ATOM 2205 C C . SER A 1 282 ? -25.051 -19.719 7.969 1.00 96.69 282 SER A C 1
ATOM 2207 O O . SER A 1 282 ? -24.986 -20.552 7.066 1.00 96.69 282 SER A O 1
ATOM 2209 N N . GLY A 1 283 ? -26.215 -19.445 8.567 1.00 97.31 283 GLY A N 1
ATOM 2210 C CA . GLY A 1 283 ? -27.495 -20.105 8.293 1.00 97.31 283 GLY A CA 1
ATOM 2211 C C . GLY A 1 283 ? -28.221 -20.651 9.524 1.00 97.31 283 GLY A C 1
ATOM 2212 O O . GLY A 1 283 ? -29.312 -21.195 9.366 1.00 97.31 283 GLY A O 1
ATOM 2213 N N . GLN A 1 284 ? -27.641 -20.534 10.721 1.00 96.31 284 GLN A N 1
ATOM 2214 C CA . GLN A 1 284 ? -28.190 -21.071 11.977 1.00 96.31 284 GLN A CA 1
ATOM 2215 C C . GLN A 1 284 ? -28.515 -19.974 13.009 1.00 96.31 284 GLN A C 1
ATOM 2217 O O . GLN A 1 284 ? -28.808 -20.286 14.163 1.00 96.31 284 GLN A O 1
ATOM 2222 N N . GLY A 1 285 ? -28.490 -18.705 12.594 1.00 97.50 285 GLY A N 1
ATOM 2223 C CA . GLY A 1 285 ? -28.608 -17.545 13.471 1.00 97.50 285 GLY A CA 1
ATOM 2224 C C . GLY A 1 285 ? -27.279 -17.178 14.139 1.00 97.50 285 GLY A C 1
ATOM 2225 O O . GLY A 1 285 ? -26.279 -17.881 14.011 1.00 97.50 285 GLY A O 1
ATOM 2226 N N . LEU A 1 286 ? -27.273 -16.058 14.867 1.00 97.94 286 LEU A N 1
ATOM 2227 C CA . LEU A 1 286 ? -26.113 -15.595 15.635 1.00 97.94 286 LEU A CA 1
ATOM 2228 C C . LEU A 1 286 ? -25.988 -16.410 16.930 1.00 97.94 286 LEU A C 1
ATOM 2230 O O . LEU A 1 286 ? -26.920 -16.433 17.738 1.00 97.94 286 LEU A O 1
ATOM 2234 N N . ARG A 1 287 ? -24.847 -17.079 17.137 1.00 97.56 287 ARG A N 1
ATOM 2235 C CA . ARG A 1 287 ? -24.598 -17.958 18.294 1.00 97.56 287 ARG A CA 1
ATOM 2236 C C . ARG A 1 287 ? -23.201 -17.750 18.856 1.00 97.56 287 ARG A C 1
ATOM 2238 O O . ARG A 1 287 ? -22.284 -17.413 18.123 1.00 97.56 287 ARG A O 1
ATOM 2245 N N . GLU A 1 288 ? -23.017 -18.054 20.137 1.00 97.06 288 GLU A N 1
ATOM 2246 C CA . GLU A 1 288 ? -21.717 -17.922 20.812 1.00 97.06 288 GLU A CA 1
ATOM 2247 C C . GLU A 1 288 ? -20.618 -18.788 20.179 1.00 97.06 288 GLU A C 1
ATOM 2249 O O . GLU A 1 288 ? -19.482 -18.347 20.043 1.00 97.06 288 GLU A O 1
ATOM 2254 N N . ALA A 1 289 ? -20.964 -20.000 19.732 1.00 97.44 289 ALA A N 1
ATOM 2255 C CA . ALA A 1 289 ? -20.034 -20.885 19.028 1.00 97.44 289 ALA A CA 1
ATOM 2256 C C . ALA A 1 289 ? -19.580 -20.325 17.664 1.00 97.44 289 ALA A C 1
ATOM 2258 O O . ALA A 1 289 ? -18.538 -20.726 17.155 1.00 97.44 289 ALA A O 1
ATOM 2259 N N . ASP A 1 290 ? -20.354 -19.395 17.099 1.00 97.88 290 ASP A N 1
ATOM 2260 C CA . ASP A 1 290 ? -20.124 -18.725 15.821 1.00 97.88 290 ASP A CA 1
ATOM 2261 C C . ASP A 1 290 ? -19.664 -17.278 16.065 1.00 97.88 290 ASP A C 1
ATOM 2263 O O . ASP A 1 290 ? -20.253 -16.308 15.577 1.00 97.88 290 ASP A O 1
ATOM 2267 N N . SER A 1 291 ? -18.626 -17.135 16.892 1.00 98.25 291 SER A N 1
ATOM 2268 C CA . SER A 1 291 ? -18.078 -15.835 17.258 1.00 98.25 291 SER A CA 1
ATOM 2269 C C . SER A 1 291 ? -16.572 -15.864 17.524 1.00 98.25 291 SER A C 1
ATOM 2271 O O . SER A 1 291 ? -15.977 -16.915 17.769 1.00 98.25 291 SER A O 1
ATOM 2273 N N . ALA A 1 292 ? -15.947 -14.689 17.488 1.00 98.31 292 ALA A N 1
ATOM 2274 C CA . ALA A 1 292 ? -14.552 -14.485 17.862 1.00 98.31 292 ALA A CA 1
ATOM 2275 C C . ALA A 1 292 ? -14.428 -13.279 18.795 1.00 98.31 292 ALA A C 1
ATOM 2277 O O . ALA A 1 292 ? -15.038 -12.238 18.551 1.00 98.31 292 ALA A O 1
ATOM 2278 N N . ARG A 1 293 ? -13.617 -13.417 19.849 1.00 98.06 293 ARG A N 1
ATOM 2279 C CA . ARG A 1 293 ? -13.365 -12.386 20.866 1.00 98.06 293 ARG A CA 1
ATOM 2280 C C . ARG A 1 293 ? -11.933 -11.872 20.774 1.00 98.06 293 ARG A C 1
ATOM 2282 O O . ARG A 1 293 ? -11.016 -12.657 20.540 1.00 98.06 293 ARG A O 1
ATOM 2289 N N . GLN A 1 294 ? -11.737 -10.585 21.037 1.00 97.50 294 GLN A N 1
ATOM 2290 C CA . GLN A 1 294 ? -10.416 -9.985 21.187 1.00 97.50 294 GLN A CA 1
ATOM 2291 C C . GLN A 1 294 ? -10.432 -8.936 22.300 1.00 97.50 294 GLN A C 1
ATOM 2293 O O . GLN A 1 294 ? -11.373 -8.155 22.423 1.00 97.50 294 GLN A O 1
ATOM 2298 N N . ASN A 1 295 ? -9.381 -8.921 23.118 1.00 96.31 295 ASN A N 1
ATOM 2299 C CA . ASN A 1 295 ? -9.232 -7.935 24.184 1.00 96.31 295 ASN A CA 1
ATOM 2300 C C . ASN A 1 295 ? -8.750 -6.600 23.613 1.00 96.31 295 ASN A C 1
ATOM 2302 O O . ASN A 1 295 ? -7.868 -6.573 22.755 1.00 96.31 295 ASN A O 1
ATOM 2306 N N . HIS A 1 296 ? -9.270 -5.504 24.154 1.00 92.19 296 HIS A N 1
ATOM 2307 C CA . HIS A 1 296 ? -8.659 -4.192 24.005 1.00 92.19 296 HIS A CA 1
ATOM 2308 C C . HIS A 1 296 ? -7.400 -4.100 24.867 1.00 92.19 296 HIS A C 1
ATOM 2310 O O . HIS A 1 296 ? -7.431 -4.409 26.062 1.00 92.19 296 HIS A O 1
ATOM 2316 N N . GLU A 1 297 ? -6.309 -3.617 24.284 1.00 85.25 297 GLU A N 1
ATOM 2317 C CA . GLU A 1 297 ? -5.103 -3.303 25.037 1.00 85.25 297 GLU A CA 1
ATOM 2318 C C . GLU A 1 297 ? -5.332 -2.115 25.990 1.00 85.25 297 GLU A C 1
ATOM 2320 O O . GLU A 1 297 ? -6.094 -1.192 25.679 1.00 85.25 297 GLU A O 1
ATOM 2325 N N . PRO A 1 298 ? -4.675 -2.104 27.166 1.00 75.50 298 PRO A N 1
ATOM 2326 C CA . PRO A 1 298 ? -4.855 -1.089 28.199 1.00 75.50 298 PRO A CA 1
ATOM 2327 C C . PRO A 1 298 ? -4.081 0.202 27.874 1.00 75.50 298 PRO A C 1
ATOM 2329 O O . PRO A 1 298 ? -3.324 0.709 28.701 1.00 75.50 298 PRO A O 1
ATOM 2332 N N . HIS A 1 299 ? -4.235 0.743 26.666 1.00 80.12 299 HIS A N 1
ATOM 2333 C CA . HIS A 1 299 ? -3.576 1.978 26.251 1.00 80.12 299 HIS A CA 1
ATOM 2334 C C . HIS A 1 299 ? -4.524 2.912 25.495 1.00 80.12 299 HIS A C 1
ATOM 2336 O O . HIS A 1 299 ? -5.461 2.483 24.829 1.00 80.12 299 HIS A O 1
ATOM 2342 N N . ARG A 1 300 ? -4.241 4.219 25.539 1.00 76.06 300 ARG A N 1
ATOM 2343 C CA . ARG A 1 300 ? -5.048 5.247 24.852 1.00 76.06 300 ARG A CA 1
ATOM 2344 C C . ARG A 1 300 ? -4.761 5.378 23.350 1.00 76.06 300 ARG A C 1
ATOM 2346 O O . ARG A 1 300 ? -5.360 6.227 22.696 1.00 76.06 300 ARG A O 1
ATOM 2353 N N . GLY A 1 301 ? -3.819 4.600 22.820 1.00 86.56 301 GLY A N 1
ATOM 2354 C CA . GLY A 1 301 ? -3.483 4.614 21.399 1.00 86.56 301 GLY A CA 1
ATOM 2355 C C . GLY A 1 301 ? -4.466 3.851 20.521 1.00 86.56 301 GLY A C 1
ATOM 2356 O O . GLY A 1 301 ? -5.286 3.067 21.006 1.00 86.56 301 GLY A O 1
ATOM 2357 N N . LEU A 1 302 ? -4.343 4.082 19.215 1.00 90.69 302 LEU A N 1
ATOM 2358 C CA . LEU A 1 302 ? -5.051 3.320 18.192 1.00 90.69 302 LEU A CA 1
ATOM 2359 C C . LEU A 1 302 ? -4.575 1.863 18.193 1.00 90.69 302 LEU A C 1
ATOM 2361 O O . LEU A 1 302 ? -3.375 1.609 18.127 1.00 90.69 302 LEU A O 1
ATOM 2365 N N . GLN A 1 303 ? -5.511 0.921 18.222 1.00 92.62 303 GLN A N 1
ATOM 2366 C CA . GLN A 1 303 ? -5.239 -0.511 18.080 1.00 92.62 303 GLN A CA 1
ATOM 2367 C C . GLN A 1 303 ? -6.051 -1.101 16.928 1.00 92.62 303 GLN A C 1
ATOM 2369 O O . GLN A 1 303 ? -7.121 -0.588 16.586 1.00 92.62 303 GLN A O 1
ATOM 2374 N N . THR A 1 304 ? -5.564 -2.205 16.368 1.00 95.25 304 THR A N 1
ATOM 2375 C CA . THR A 1 304 ? -6.251 -2.938 15.303 1.00 95.25 304 THR A CA 1
ATOM 2376 C C . THR A 1 304 ? -6.741 -4.281 15.832 1.00 95.25 304 THR A C 1
ATOM 2378 O O . THR A 1 304 ? -5.953 -5.173 16.145 1.00 95.25 304 THR A O 1
ATOM 2381 N N . LEU A 1 305 ? -8.061 -4.427 15.930 1.00 97.12 305 LEU A N 1
ATOM 2382 C CA . LEU A 1 305 ? -8.704 -5.704 16.232 1.00 97.12 305 LEU A CA 1
ATOM 2383 C C . LEU A 1 305 ? -8.893 -6.484 14.933 1.00 97.12 305 LEU A C 1
ATOM 2385 O O . LEU A 1 305 ? -9.276 -5.885 13.932 1.00 97.12 305 LEU A O 1
ATOM 2389 N N . ARG A 1 306 ? -8.644 -7.796 14.939 1.00 97.44 306 ARG A N 1
ATOM 2390 C CA . ARG A 1 306 ? -8.761 -8.684 13.779 1.00 97.44 306 ARG A CA 1
ATOM 2391 C C . ARG A 1 306 ? -9.550 -9.936 14.132 1.00 97.44 306 ARG A C 1
ATOM 2393 O O . ARG A 1 306 ? -9.107 -10.763 14.924 1.00 97.44 306 ARG A O 1
ATOM 2400 N N . PHE A 1 307 ? -10.678 -10.114 13.460 1.00 98.19 307 PHE A N 1
ATOM 2401 C CA . PHE A 1 307 ? -11.558 -11.261 13.637 1.00 98.19 307 PHE A CA 1
ATOM 2402 C C . PHE A 1 307 ? -11.561 -12.099 12.360 1.00 98.19 307 PHE A C 1
ATOM 2404 O O . PHE A 1 307 ? -12.107 -11.672 11.341 1.00 98.19 307 PHE A O 1
ATOM 2411 N N . THR A 1 308 ? -10.943 -13.281 12.392 1.00 97.31 308 THR A N 1
ATOM 2412 C CA . THR A 1 308 ? -11.005 -14.227 11.268 1.00 97.31 308 THR A CA 1
ATOM 2413 C C . THR A 1 308 ? -12.447 -14.679 11.072 1.00 97.31 308 THR A C 1
ATOM 2415 O O . THR A 1 308 ? -13.076 -15.186 11.999 1.00 97.31 308 THR A O 1
ATOM 2418 N N . LEU A 1 309 ? -12.977 -14.485 9.870 1.00 97.38 309 LEU A N 1
ATOM 2419 C CA . LEU A 1 309 ? -14.339 -14.867 9.525 1.00 97.38 309 LEU A CA 1
ATOM 2420 C C . LEU A 1 309 ? -14.378 -16.325 9.042 1.00 97.38 309 LEU A C 1
ATOM 2422 O O . LEU A 1 309 ? -13.403 -16.793 8.446 1.00 97.38 309 LEU A O 1
ATOM 2426 N N . PRO A 1 310 ? -15.509 -17.037 9.208 1.00 96.12 310 PRO A N 1
ATOM 2427 C CA . PRO A 1 310 ? -15.647 -18.393 8.687 1.00 96.12 310 PRO A CA 1
ATOM 2428 C C . PRO A 1 310 ? -15.579 -18.406 7.157 1.00 96.12 310 PRO A C 1
ATOM 2430 O O . PRO A 1 310 ? -15.762 -17.378 6.487 1.00 96.12 310 PRO A O 1
ATOM 2433 N N . GLU A 1 311 ? -15.346 -19.590 6.603 1.00 92.94 311 GLU A N 1
ATOM 2434 C CA . GLU A 1 311 ? -15.498 -19.838 5.173 1.00 92.94 311 GLU A CA 1
ATOM 2435 C C . GLU A 1 311 ? -16.982 -19.844 4.771 1.00 92.94 311 GLU A C 1
ATOM 2437 O O . GLU A 1 311 ? -17.865 -20.171 5.564 1.00 92.94 311 GLU A O 1
ATOM 2442 N N . GLY A 1 312 ? -17.257 -19.489 3.515 1.00 91.94 312 GLY A N 1
ATOM 2443 C CA . GLY A 1 312 ? -18.613 -19.460 2.966 1.00 91.94 312 GLY A CA 1
ATOM 2444 C C . GLY A 1 312 ? -19.361 -18.128 3.142 1.00 91.94 312 GLY A C 1
ATOM 2445 O O . GLY A 1 312 ? -18.811 -17.147 3.655 1.00 91.94 312 GLY A O 1
ATOM 2446 N N . PRO A 1 313 ? -20.604 -18.059 2.629 1.00 94.69 313 PRO A N 1
ATOM 2447 C CA . PRO A 1 313 ? -21.411 -16.847 2.650 1.00 94.69 313 PRO A CA 1
ATOM 2448 C C . PRO A 1 313 ? -21.992 -16.572 4.041 1.00 94.69 313 PRO A C 1
ATOM 2450 O O . PRO A 1 313 ? -22.483 -17.470 4.723 1.00 94.69 313 PRO A O 1
ATOM 2453 N N . LEU A 1 314 ? -21.993 -15.299 4.423 1.00 97.62 314 LEU A N 1
ATOM 2454 C CA . LEU A 1 314 ? -22.605 -14.803 5.651 1.00 97.62 314 LEU A CA 1
ATOM 2455 C C . LEU A 1 314 ? -24.029 -14.306 5.388 1.00 97.62 314 LEU A C 1
ATOM 2457 O O . LEU A 1 314 ? -24.277 -13.639 4.383 1.00 97.62 314 LEU A O 1
ATOM 2461 N N . ARG A 1 315 ? -24.956 -14.587 6.306 1.00 98.25 315 ARG A N 1
ATOM 2462 C CA . ARG A 1 315 ? -26.322 -14.036 6.300 1.00 98.25 315 ARG A CA 1
ATOM 2463 C C . ARG A 1 315 ? -26.451 -12.778 7.151 1.00 98.25 315 ARG A C 1
ATOM 2465 O O . ARG A 1 315 ? -27.174 -11.863 6.770 1.00 98.25 315 ARG A O 1
ATOM 2472 N N . ALA A 1 316 ? -25.739 -12.727 8.272 1.00 98.44 316 ALA A N 1
ATOM 2473 C CA . ALA A 1 316 ? -25.695 -11.581 9.169 1.00 98.44 316 ALA A CA 1
ATOM 2474 C C . ALA A 1 316 ? -24.339 -11.504 9.881 1.00 98.44 316 ALA A C 1
ATOM 2476 O O . ALA A 1 316 ? -23.630 -12.506 10.008 1.00 98.44 316 ALA A O 1
ATOM 2477 N N . LEU A 1 317 ? -23.996 -10.303 10.346 1.00 98.44 317 LEU A N 1
ATOM 2478 C CA . LEU A 1 317 ? -22.798 -10.043 11.131 1.00 98.44 317 LEU A CA 1
ATOM 2479 C C . LEU A 1 317 ? -23.124 -9.025 12.225 1.00 98.44 317 LEU A C 1
ATOM 2481 O O . LEU A 1 317 ? -23.771 -8.008 11.962 1.00 98.44 317 LEU A O 1
ATOM 2485 N N . ARG A 1 318 ? -22.674 -9.304 13.444 1.00 98.38 318 ARG A N 1
ATOM 2486 C CA . ARG A 1 318 ? -22.875 -8.467 14.629 1.00 98.38 318 ARG A CA 1
ATOM 2487 C C . ARG A 1 318 ? -21.522 -8.188 15.266 1.00 98.38 318 ARG A C 1
ATOM 2489 O O . ARG A 1 318 ? -20.676 -9.076 15.323 1.00 98.38 318 ARG A O 1
ATOM 2496 N N . PHE A 1 319 ? -21.317 -6.955 15.700 1.00 98.56 319 PHE A N 1
ATOM 2497 C CA . PHE A 1 319 ? -20.128 -6.523 16.411 1.00 98.56 319 PHE A CA 1
ATOM 2498 C C . PHE A 1 319 ? -20.538 -5.959 17.764 1.00 98.56 319 PHE A C 1
ATOM 2500 O O . PHE A 1 319 ? -21.277 -4.976 17.842 1.00 98.56 319 PHE A O 1
ATOM 2507 N N . ASP A 1 320 ? -20.025 -6.572 18.814 1.00 98.06 320 ASP A N 1
ATOM 2508 C CA . ASP A 1 320 ? -20.230 -6.155 20.187 1.00 98.06 320 ASP A CA 1
ATOM 2509 C C . ASP A 1 320 ? -18.948 -5.411 20.586 1.00 98.06 320 ASP A C 1
ATOM 2511 O O . ASP A 1 320 ? -17.916 -6.048 20.826 1.00 98.06 320 ASP A O 1
ATOM 2515 N N . PRO A 1 321 ? -18.941 -4.062 20.546 1.00 96.69 321 PRO A N 1
ATOM 2516 C CA . PRO A 1 321 ? -17.712 -3.289 20.669 1.00 96.69 321 PRO A CA 1
ATOM 2517 C C . PRO A 1 321 ? -17.043 -3.444 22.029 1.00 96.69 321 PRO A C 1
ATOM 2519 O O . PRO A 1 321 ? -15.832 -3.275 22.097 1.00 96.69 321 PRO A O 1
ATOM 2522 N N . ARG A 1 322 ? -17.822 -3.689 23.092 1.00 95.25 322 ARG A N 1
ATOM 2523 C CA . ARG A 1 322 ? -17.369 -3.772 24.487 1.00 95.25 322 ARG A CA 1
ATOM 2524 C C . ARG A 1 322 ? -18.334 -4.582 25.350 1.00 95.25 322 ARG A C 1
ATOM 2526 O O . ARG A 1 322 ? -19.535 -4.565 25.097 1.00 95.25 322 ARG A O 1
ATOM 2533 N N . ASP A 1 323 ? -17.819 -5.162 26.433 1.00 95.50 323 ASP A N 1
ATOM 2534 C CA . ASP A 1 323 ? -18.559 -5.913 27.460 1.00 95.50 323 ASP A CA 1
ATOM 2535 C C . ASP A 1 323 ? -18.736 -5.140 28.787 1.00 95.50 323 ASP A C 1
ATOM 2537 O O . ASP A 1 323 ? -19.248 -5.667 29.780 1.00 95.50 323 ASP A O 1
ATOM 2541 N N . ASN A 1 324 ? -18.319 -3.870 28.829 1.00 94.75 324 ASN A N 1
ATOM 2542 C CA . ASN A 1 324 ? -18.431 -2.997 29.997 1.00 94.75 324 ASN A CA 1
ATOM 2543 C C . ASN A 1 324 ? -18.776 -1.534 29.633 1.00 94.75 324 ASN A C 1
ATOM 2545 O O . ASN A 1 324 ? -18.637 -1.138 28.470 1.00 94.75 324 ASN A O 1
ATOM 2549 N N . PRO A 1 325 ? -19.214 -0.712 30.614 1.00 95.06 325 PRO A N 1
ATOM 2550 C CA . PRO A 1 325 ? -19.449 0.711 30.395 1.00 95.06 325 PRO A CA 1
ATOM 2551 C C . PRO A 1 325 ? -18.177 1.452 29.960 1.00 95.06 325 PRO A C 1
ATOM 2553 O O . PRO A 1 325 ? -17.097 1.219 30.502 1.00 95.06 325 PRO A O 1
ATOM 2556 N N . GLY A 1 326 ? -18.314 2.387 29.021 1.00 93.88 326 GLY A N 1
ATOM 2557 C CA . GLY A 1 326 ? -17.196 3.116 28.421 1.00 93.88 326 GLY A CA 1
ATOM 2558 C C . GLY A 1 326 ? -17.438 3.522 26.967 1.00 93.88 326 GLY A C 1
ATOM 2559 O O . GLY A 1 326 ? -18.481 3.221 26.372 1.00 93.88 326 GLY A O 1
ATOM 2560 N N . GLY A 1 327 ? -16.467 4.242 26.415 1.00 93.94 327 GLY A N 1
ATOM 2561 C CA . GLY A 1 327 ? -16.456 4.721 25.039 1.00 93.94 327 GLY A CA 1
ATOM 2562 C C . GLY A 1 327 ? -15.556 3.898 24.111 1.00 93.94 327 GLY A C 1
ATOM 2563 O O . GLY A 1 327 ? -14.502 3.400 24.516 1.00 93.94 327 GLY A O 1
ATOM 2564 N N . VAL A 1 328 ? -15.961 3.797 22.843 1.00 95.19 328 VAL A N 1
ATOM 2565 C CA . VAL A 1 328 ? -15.116 3.340 21.724 1.00 95.19 328 VAL A CA 1
ATOM 2566 C C . VAL A 1 328 ? -15.197 4.349 20.595 1.00 95.19 328 VAL A C 1
ATOM 2568 O O . VAL A 1 328 ? -16.284 4.785 20.222 1.00 95.19 328 VAL A O 1
ATOM 2571 N N . GLU A 1 329 ? -14.057 4.680 20.001 1.00 96.00 329 GLU A N 1
ATOM 2572 C CA . GLU A 1 329 ? -14.010 5.331 18.693 1.00 96.00 329 GLU A CA 1
ATOM 2573 C C . GLU A 1 329 ? -13.479 4.337 17.659 1.00 96.00 329 GLU A C 1
ATOM 2575 O O . GLU A 1 329 ? -12.345 3.881 17.777 1.00 96.00 329 GLU A O 1
ATOM 2580 N N . ILE A 1 330 ? -14.285 4.029 16.644 1.00 96.75 330 ILE A N 1
ATOM 2581 C CA . ILE A 1 330 ? -13.912 3.219 15.483 1.00 96.75 330 ILE A CA 1
ATOM 2582 C C . ILE A 1 330 ? -13.508 4.169 14.354 1.00 96.75 330 ILE A C 1
ATOM 2584 O O . ILE A 1 330 ? -14.288 5.038 13.976 1.00 96.75 330 ILE A O 1
ATOM 2588 N N . ARG A 1 331 ? -12.310 4.018 13.791 1.00 95.38 331 ARG A N 1
ATOM 2589 C CA . ARG A 1 331 ? -11.802 4.877 12.701 1.00 95.38 331 ARG A CA 1
ATOM 2590 C C . ARG A 1 331 ? -11.811 4.220 11.329 1.00 95.38 331 ARG A C 1
ATOM 2592 O O . ARG A 1 331 ? -11.658 4.890 10.315 1.00 95.38 331 ARG A O 1
ATOM 2599 N N . GLY A 1 332 ? -11.985 2.908 11.278 1.00 96.19 332 GLY A N 1
ATOM 2600 C CA . GLY A 1 332 ? -12.022 2.182 10.021 1.00 96.19 332 GLY A CA 1
ATOM 2601 C C . GLY A 1 332 ? -12.459 0.746 10.217 1.00 96.19 332 GLY A C 1
ATOM 2602 O O . GLY A 1 332 ? -12.177 0.143 11.252 1.00 96.19 332 GLY A O 1
ATOM 2603 N N . ILE A 1 333 ? -13.140 0.223 9.200 1.00 98.06 333 ILE A N 1
ATOM 2604 C CA . ILE A 1 333 ? -13.582 -1.165 9.126 1.00 98.06 333 ILE A CA 1
ATOM 2605 C C . ILE A 1 333 ? -13.096 -1.723 7.791 1.00 98.06 333 ILE A C 1
ATOM 2607 O O . ILE A 1 333 ? -13.386 -1.161 6.730 1.00 98.06 333 ILE A O 1
ATOM 2611 N N . ARG A 1 334 ? -12.325 -2.808 7.829 1.00 97.81 334 ARG A N 1
ATOM 2612 C CA . ARG A 1 334 ? -11.710 -3.394 6.632 1.00 97.81 334 ARG A CA 1
ATOM 2613 C C . ARG A 1 334 ? -11.905 -4.887 6.593 1.00 97.81 334 ARG A C 1
ATOM 2615 O O . ARG A 1 334 ? -11.891 -5.553 7.615 1.00 97.81 334 ARG A O 1
ATOM 2622 N N . LEU A 1 335 ? -12.032 -5.407 5.387 1.00 97.44 335 LEU A N 1
ATOM 2623 C CA . LEU A 1 335 ? -11.921 -6.826 5.122 1.00 97.44 335 LEU A CA 1
ATOM 2624 C C . LEU A 1 335 ? -10.552 -7.070 4.500 1.00 97.44 335 LEU A C 1
ATOM 2626 O O . LEU A 1 335 ? -10.264 -6.518 3.435 1.00 97.44 335 LEU A O 1
ATOM 2630 N N . VAL A 1 336 ? -9.726 -7.878 5.153 1.00 96.38 336 VAL A N 1
ATOM 2631 C CA . VAL A 1 336 ? -8.384 -8.232 4.681 1.00 96.38 336 VAL A CA 1
ATOM 2632 C C . VAL A 1 336 ? -8.284 -9.728 4.427 1.00 96.38 336 VAL A C 1
ATOM 2634 O O . VAL A 1 336 ? -9.025 -10.509 5.019 1.00 96.38 336 VAL A O 1
ATOM 2637 N N . ASP A 1 337 ? -7.379 -10.137 3.546 1.00 94.44 337 ASP A N 1
ATOM 2638 C CA . ASP A 1 337 ? -7.029 -11.550 3.389 1.00 94.44 337 ASP A CA 1
ATOM 2639 C C . ASP A 1 337 ? -5.831 -11.965 4.257 1.00 94.44 337 ASP A C 1
ATOM 2641 O O . ASP A 1 337 ? -5.212 -11.149 4.944 1.00 94.44 337 ASP A O 1
ATOM 2645 N N . ALA A 1 338 ? -5.483 -13.253 4.214 1.00 92.12 338 ALA A N 1
ATOM 2646 C CA . ALA A 1 338 ? -4.332 -13.808 4.927 1.00 92.12 338 ALA A CA 1
ATOM 2647 C C . ALA A 1 338 ? -2.984 -13.157 4.553 1.00 92.12 338 ALA A C 1
ATOM 2649 O O . ALA A 1 338 ? -2.048 -13.183 5.349 1.00 92.12 338 ALA A O 1
ATOM 2650 N N . GLY A 1 339 ? -2.878 -12.542 3.371 1.00 91.56 339 GLY A N 1
ATOM 2651 C CA . GLY A 1 339 ? -1.710 -11.772 2.951 1.00 91.56 339 GLY A CA 1
ATOM 2652 C C . GLY A 1 339 ? -1.691 -10.335 3.485 1.00 91.56 339 GLY A C 1
ATOM 2653 O O . GLY A 1 339 ? -0.742 -9.609 3.175 1.00 91.56 339 GLY A O 1
ATOM 2654 N N . GLN A 1 340 ? -2.696 -9.925 4.270 1.00 93.00 340 GLN A N 1
ATOM 2655 C CA . GLN A 1 340 ? -2.984 -8.547 4.694 1.00 93.00 340 GLN A CA 1
ATOM 2656 C C . GLN A 1 340 ? -3.299 -7.596 3.528 1.00 93.00 340 GLN A C 1
ATOM 2658 O O . GLN A 1 340 ? -3.033 -6.396 3.606 1.00 93.00 340 GLN A O 1
ATOM 2663 N N . ARG A 1 341 ? -3.849 -8.105 2.422 1.00 93.00 341 ARG A N 1
ATOM 2664 C CA . ARG A 1 341 ? -4.372 -7.258 1.344 1.00 93.00 341 ARG A CA 1
ATOM 2665 C C . ARG A 1 341 ? -5.797 -6.830 1.680 1.00 93.00 341 ARG A C 1
ATOM 2667 O O . ARG A 1 341 ? -6.634 -7.668 2.011 1.00 93.00 341 ARG A O 1
ATOM 2674 N N . THR A 1 342 ? -6.091 -5.543 1.531 1.00 95.38 342 THR A N 1
ATOM 2675 C CA . THR A 1 342 ? -7.439 -4.997 1.697 1.00 95.38 342 THR A CA 1
ATOM 2676 C C . THR A 1 342 ? -8.316 -5.447 0.526 1.00 95.38 342 THR A C 1
ATOM 2678 O O . THR A 1 342 ? -8.028 -5.172 -0.638 1.00 95.38 342 THR A O 1
ATOM 2681 N N . ARG A 1 343 ? -9.400 -6.164 0.833 1.00 94.69 343 ARG A N 1
ATOM 2682 C CA . ARG A 1 343 ? -10.420 -6.616 -0.127 1.00 94.69 343 ARG A CA 1
ATOM 2683 C C . ARG A 1 343 ? -11.601 -5.667 -0.208 1.00 94.69 343 ARG A C 1
ATOM 2685 O O . ARG A 1 343 ? -12.188 -5.495 -1.271 1.00 94.69 343 ARG A O 1
ATOM 2692 N N . ALA A 1 344 ? -11.946 -5.052 0.916 1.00 95.81 344 ALA A N 1
ATOM 2693 C CA . ALA A 1 344 ? -12.956 -4.014 0.977 1.00 95.81 344 ALA A CA 1
ATOM 2694 C C . ALA A 1 344 ? -12.692 -3.090 2.164 1.00 95.81 344 ALA A C 1
ATOM 2696 O O . ALA A 1 344 ? -12.347 -3.545 3.253 1.00 95.81 344 ALA A O 1
ATOM 2697 N N . VAL A 1 345 ? -12.931 -1.799 1.959 1.00 96.88 345 VAL A N 1
ATOM 2698 C CA . VAL A 1 345 ? -13.122 -0.837 3.047 1.00 96.88 345 VAL A CA 1
ATOM 2699 C C . VAL A 1 345 ? -14.625 -0.661 3.222 1.00 96.88 345 VAL A C 1
ATOM 2701 O O . VAL A 1 345 ? -15.327 -0.319 2.263 1.00 96.88 345 VAL A O 1
ATOM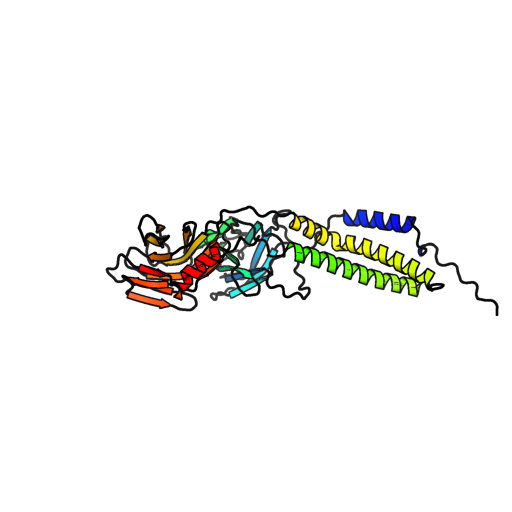 2704 N N . LEU A 1 346 ? -15.129 -0.945 4.420 1.00 97.38 346 LEU A N 1
ATOM 2705 C CA . LEU A 1 346 ? -16.539 -0.779 4.753 1.00 97.38 346 LEU A CA 1
ATOM 2706 C C . LEU A 1 346 ? -16.748 0.626 5.332 1.00 97.38 346 LEU A C 1
ATOM 2708 O O . LEU A 1 346 ? -15.929 1.078 6.136 1.00 97.38 346 LEU A O 1
ATOM 2712 N N . PRO A 1 347 ? -17.809 1.339 4.925 1.00 96.75 347 PRO A N 1
ATOM 2713 C CA . PRO A 1 347 ? -18.070 2.669 5.454 1.00 96.75 347 PRO A CA 1
ATOM 2714 C C . PRO A 1 347 ? -18.489 2.572 6.928 1.00 96.75 347 PRO A C 1
ATOM 2716 O O . PRO A 1 347 ? -19.032 1.557 7.361 1.00 96.75 347 PRO A O 1
ATOM 2719 N N . LEU A 1 348 ? -18.227 3.603 7.728 1.00 96.94 348 LEU A N 1
ATOM 2720 C CA . LEU A 1 348 ? -18.498 3.558 9.173 1.00 96.94 348 LEU A CA 1
ATOM 2721 C C . LEU A 1 348 ? -19.999 3.501 9.504 1.00 96.94 348 LEU A C 1
ATOM 2723 O O . LEU A 1 348 ? -20.384 2.943 10.528 1.00 96.94 348 LEU A O 1
ATOM 2727 N N . ASP A 1 349 ? -20.849 3.999 8.607 1.00 96.50 349 ASP A N 1
ATOM 2728 C CA . ASP A 1 349 ? -22.311 3.875 8.670 1.00 96.50 349 ASP A CA 1
ATOM 2729 C C . ASP A 1 349 ? -22.827 2.474 8.277 1.00 96.50 349 ASP A C 1
ATOM 2731 O O . ASP A 1 349 ? -24.035 2.219 8.282 1.00 96.50 349 ASP A O 1
ATOM 2735 N N . SER A 1 350 ? -21.921 1.535 7.970 1.00 97.25 350 SER A N 1
ATOM 2736 C CA . SER A 1 350 ? -22.263 0.125 7.777 1.00 97.25 350 SER A CA 1
ATOM 2737 C C . SER A 1 350 ? -22.697 -0.571 9.063 1.00 97.25 350 SER A C 1
ATOM 2739 O O . SER A 1 350 ? -23.320 -1.628 8.967 1.00 97.25 350 SER A O 1
ATOM 2741 N N . LEU A 1 351 ? -22.402 0.009 10.228 1.00 98.00 351 LEU A N 1
ATOM 2742 C CA . LEU A 1 351 ? -22.874 -0.445 11.531 1.00 98.00 351 LEU A CA 1
ATOM 2743 C C . LEU A 1 351 ? -24.133 0.322 11.949 1.00 98.00 351 LEU A C 1
ATOM 2745 O O . LEU A 1 351 ? -24.283 1.511 11.670 1.00 98.00 351 LEU A O 1
ATOM 2749 N N . ARG A 1 352 ? -25.028 -0.351 12.672 1.00 97.44 352 ARG A N 1
ATOM 2750 C CA . ARG A 1 352 ? -26.206 0.248 13.313 1.00 97.44 352 ARG A CA 1
ATOM 2751 C C . ARG A 1 352 ? -26.258 -0.125 14.782 1.00 97.44 352 ARG A C 1
ATOM 2753 O O . ARG A 1 352 ? -25.853 -1.225 15.149 1.00 97.44 352 ARG A O 1
ATOM 2760 N N . THR A 1 353 ? -26.784 0.777 15.604 1.00 96.88 353 THR A N 1
ATOM 2761 C CA . THR A 1 353 ? -27.076 0.482 17.008 1.00 96.88 353 THR A CA 1
ATOM 2762 C C . THR A 1 353 ? -28.184 -0.557 17.122 1.00 96.88 353 THR A C 1
ATOM 2764 O O . THR A 1 353 ? -29.158 -0.517 16.370 1.00 96.88 353 THR A O 1
ATOM 2767 N N . GLU A 1 354 ? -28.060 -1.453 18.098 1.00 96.31 354 GLU A N 1
ATOM 2768 C CA . GLU A 1 354 ? -29.139 -2.376 18.459 1.00 96.31 354 GLU A CA 1
ATOM 2769 C C . GLU A 1 354 ? -29.440 -2.344 19.963 1.00 96.31 354 GLU A C 1
ATOM 2771 O O . GLU A 1 354 ? -30.595 -2.158 20.348 1.00 96.31 354 GLU A O 1
ATOM 2776 N N . ARG A 1 355 ? -28.420 -2.467 20.826 1.00 96.94 355 ARG A N 1
ATOM 2777 C CA . ARG A 1 355 ? -28.593 -2.548 22.289 1.00 96.94 355 ARG A CA 1
ATOM 2778 C C . ARG A 1 355 ? -27.484 -1.817 23.049 1.00 96.94 355 ARG A C 1
ATOM 2780 O O . ARG A 1 355 ? -26.354 -1.756 22.579 1.00 96.94 355 ARG A O 1
ATOM 2787 N N . ASP A 1 356 ? -27.827 -1.268 24.217 1.00 96.00 356 ASP A N 1
ATOM 2788 C CA . ASP A 1 356 ? -26.915 -0.695 25.224 1.00 96.00 356 ASP A CA 1
ATOM 2789 C C . ASP A 1 356 ? -25.958 0.416 24.743 1.00 96.00 356 ASP A C 1
ATOM 2791 O O . ASP A 1 356 ? -24.920 0.665 25.358 1.00 96.00 356 ASP A O 1
ATOM 2795 N N . ILE A 1 357 ? -26.342 1.169 23.707 1.00 96.62 357 ILE A N 1
ATOM 2796 C CA . ILE A 1 357 ? -25.599 2.337 23.208 1.00 96.62 357 ILE A CA 1
ATOM 2797 C C . ILE A 1 357 ? -26.373 3.616 23.536 1.00 96.62 357 ILE A C 1
ATOM 2799 O O . ILE A 1 357 ? -27.474 3.836 23.036 1.00 96.62 357 ILE A O 1
ATOM 2803 N N . ALA A 1 358 ? -25.790 4.469 24.378 1.00 96.25 358 ALA A N 1
ATOM 2804 C CA . ALA A 1 358 ? -26.370 5.741 24.806 1.00 96.25 358 ALA A CA 1
ATOM 2805 C C . ALA A 1 358 ? -26.084 6.893 23.833 1.00 96.25 358 ALA A C 1
ATOM 2807 O O . ALA A 1 358 ? -26.909 7.793 23.687 1.00 96.25 358 ALA A O 1
ATOM 2808 N N . ARG A 1 359 ? -24.912 6.891 23.185 1.00 96.62 359 ARG A N 1
ATOM 2809 C CA . ARG A 1 359 ? -24.510 7.928 22.222 1.00 96.62 359 ARG A CA 1
ATOM 2810 C C . ARG A 1 359 ? -23.879 7.295 20.993 1.00 96.62 359 ARG A C 1
ATOM 2812 O O . ARG A 1 359 ? -23.046 6.399 21.116 1.00 96.62 359 ARG A O 1
ATOM 2819 N N . TRP A 1 360 ? -24.267 7.811 19.834 1.00 97.25 360 TRP A N 1
ATOM 2820 C CA . TRP A 1 360 ? -23.790 7.398 18.522 1.00 97.25 360 TRP A CA 1
ATOM 2821 C C . TRP A 1 360 ? -23.493 8.639 17.690 1.00 97.25 360 TRP A C 1
ATOM 2823 O O . TRP A 1 360 ? -24.393 9.435 17.425 1.00 97.25 360 TRP A O 1
ATOM 2833 N N . GLU A 1 361 ? -22.241 8.810 17.278 1.00 97.31 361 GLU A N 1
ATOM 2834 C CA . GLU A 1 361 ? -21.829 9.925 16.426 1.00 97.31 361 GLU A CA 1
ATOM 2835 C C . GLU A 1 361 ? -20.944 9.417 15.300 1.00 97.31 361 GLU A C 1
ATOM 2837 O O . GLU A 1 361 ? -19.842 8.926 15.536 1.00 97.31 361 GLU A O 1
ATOM 2842 N N . THR A 1 362 ? -21.422 9.553 14.067 1.00 96.81 362 THR A N 1
ATOM 2843 C CA . THR A 1 362 ? -20.658 9.199 12.871 1.00 96.81 362 THR A CA 1
ATOM 2844 C C . THR A 1 362 ? -20.178 10.468 12.186 1.00 96.81 362 THR A C 1
ATOM 2846 O O . THR A 1 362 ? -20.964 11.355 11.859 1.00 96.81 362 THR A O 1
ATOM 2849 N N . THR A 1 363 ? -18.876 10.536 11.956 1.00 95.12 363 THR A N 1
ATOM 2850 C CA . THR A 1 363 ? -18.209 11.511 11.094 1.00 95.12 363 THR A CA 1
ATOM 2851 C C . THR A 1 363 ? -17.605 10.771 9.893 1.00 95.12 363 THR A C 1
ATOM 2853 O O . THR A 1 363 ? -17.595 9.538 9.888 1.00 95.12 363 THR A O 1
ATOM 2856 N N . PRO A 1 364 ? -17.078 11.476 8.876 1.00 91.25 364 PRO A N 1
ATOM 2857 C CA . PRO A 1 364 ? -16.389 10.817 7.765 1.00 91.25 364 PRO A CA 1
ATOM 2858 C C . PRO A 1 364 ? -15.193 9.948 8.192 1.00 91.25 364 PRO A C 1
ATOM 2860 O O . PRO A 1 364 ? -14.926 8.935 7.553 1.00 91.25 364 PRO A O 1
ATOM 2863 N N . ASP A 1 365 ? -14.513 10.318 9.283 1.00 91.31 365 ASP A N 1
ATOM 2864 C CA . ASP A 1 365 ? -13.252 9.697 9.712 1.00 91.31 365 ASP A CA 1
ATOM 2865 C C . ASP A 1 365 ? -13.393 8.807 10.956 1.00 91.31 365 ASP A C 1
ATOM 2867 O O . ASP A 1 365 ? -12.477 8.048 11.285 1.00 91.31 365 ASP A O 1
ATOM 2871 N N . SER A 1 366 ? -14.492 8.928 11.705 1.00 95.75 366 SER A N 1
ATOM 2872 C CA . SER A 1 366 ? -14.692 8.145 12.922 1.00 95.75 366 SER A CA 1
ATOM 2873 C C . SER A 1 366 ? -16.151 7.953 13.320 1.00 95.75 366 SER A C 1
ATOM 2875 O O . SER A 1 366 ? -17.014 8.794 13.070 1.00 95.75 366 SER A O 1
ATOM 2877 N N . LEU A 1 367 ? -16.406 6.826 13.976 1.00 97.44 367 LEU A N 1
ATOM 2878 C CA . LEU A 1 367 ? -17.648 6.458 14.632 1.00 97.44 367 LEU A CA 1
ATOM 2879 C C . LEU A 1 367 ? -17.388 6.385 16.135 1.00 97.44 367 LEU A C 1
ATOM 2881 O O . LEU A 1 367 ? -16.633 5.533 16.598 1.00 97.44 367 LEU A O 1
ATOM 2885 N N . ARG A 1 368 ? -18.017 7.274 16.898 1.00 97.12 368 ARG A N 1
ATOM 2886 C CA . ARG A 1 368 ? -17.926 7.316 18.358 1.00 97.12 368 ARG A CA 1
ATOM 2887 C C . ARG A 1 368 ? -19.160 6.694 18.983 1.00 97.12 368 ARG A C 1
ATOM 2889 O O . ARG A 1 368 ? -20.292 7.062 18.666 1.00 97.12 368 ARG A O 1
ATOM 2896 N N . LEU A 1 369 ? -18.906 5.771 19.896 1.00 95.88 369 LEU A N 1
ATOM 2897 C CA . LEU A 1 369 ? -19.885 4.979 20.615 1.00 95.88 369 LEU A CA 1
ATOM 2898 C C . LEU A 1 369 ? -19.692 5.235 22.103 1.00 95.88 369 LEU A C 1
ATOM 2900 O O . LEU A 1 369 ? -18.579 5.099 22.605 1.00 95.88 369 LEU A O 1
ATOM 2904 N N . GLN A 1 370 ? -20.770 5.561 22.807 1.00 96.81 370 GLN A N 1
ATOM 2905 C CA . GLN A 1 370 ? -20.796 5.530 24.267 1.00 96.81 370 GLN A CA 1
ATOM 2906 C C . GLN A 1 370 ? -21.846 4.520 24.703 1.00 96.81 370 GLN A C 1
ATOM 2908 O O . GLN A 1 370 ? -23.019 4.650 24.342 1.00 96.81 370 GLN A O 1
ATOM 2913 N N . THR A 1 371 ? -21.435 3.533 25.488 1.00 96.25 371 THR A N 1
ATOM 2914 C CA . THR A 1 371 ? -22.359 2.563 26.085 1.00 96.25 371 THR A CA 1
ATOM 2915 C C . THR A 1 371 ? -23.202 3.208 27.189 1.00 96.25 371 THR A C 1
ATOM 2917 O O . THR A 1 371 ? -22.867 4.275 27.716 1.00 96.25 371 THR A O 1
ATOM 2920 N N . THR A 1 372 ? -24.337 2.595 27.532 1.00 95.56 372 THR A N 1
ATOM 2921 C CA . THR A 1 372 ? -25.136 3.045 28.684 1.00 95.56 372 THR A CA 1
ATOM 2922 C C . THR A 1 372 ? -24.366 2.823 30.000 1.00 95.56 372 THR A C 1
ATOM 2924 O O . THR A 1 372 ? -23.563 1.895 30.084 1.00 95.56 372 THR A O 1
ATOM 2927 N N . PRO A 1 373 ? -24.600 3.619 31.066 1.00 93.56 373 PRO A N 1
ATOM 2928 C CA . PRO A 1 373 ? -23.850 3.492 32.326 1.00 93.56 373 PRO A CA 1
ATOM 2929 C C . PRO A 1 373 ? -23.934 2.111 32.993 1.00 93.56 373 PRO A C 1
ATOM 2931 O O . PRO A 1 373 ? -23.057 1.743 33.771 1.00 93.56 373 PRO A O 1
ATOM 2934 N N . THR A 1 374 ? -24.996 1.355 32.707 1.00 93.19 374 THR A N 1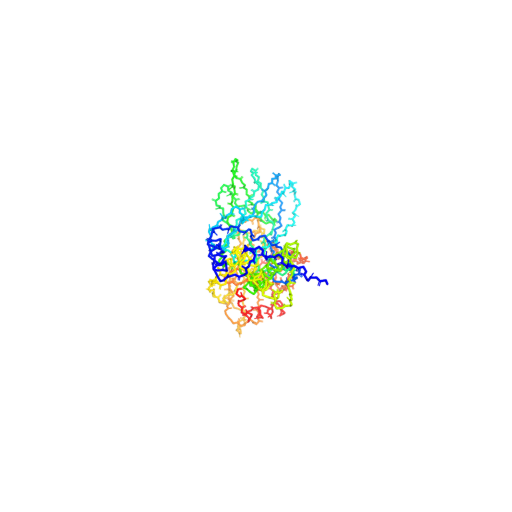
ATOM 2935 C CA . THR A 1 374 ? -25.231 -0.005 33.212 1.00 93.19 374 THR A CA 1
ATOM 2936 C C . THR A 1 374 ? -25.116 -1.074 32.126 1.00 93.19 374 THR A C 1
ATOM 2938 O O . THR A 1 374 ? -25.341 -2.248 32.417 1.00 93.19 374 THR A O 1
ATOM 2941 N N . GLY A 1 375 ? -24.807 -0.675 30.890 1.00 87.81 375 GLY A N 1
ATOM 2942 C CA . GLY A 1 375 ? -24.725 -1.559 29.736 1.00 87.81 375 GLY A CA 1
ATOM 2943 C C . GLY A 1 375 ? -23.563 -2.528 29.880 1.00 87.81 375 GLY A C 1
ATOM 2944 O O . GLY A 1 375 ? -22.451 -2.137 30.235 1.00 87.81 375 GLY A O 1
ATOM 2945 N N . ARG A 1 376 ? -23.840 -3.804 29.631 1.00 90.75 376 ARG A N 1
ATOM 2946 C CA . ARG A 1 376 ? -22.829 -4.877 29.614 1.00 90.75 376 ARG A CA 1
ATOM 2947 C C . ARG A 1 376 ? -22.848 -5.666 28.309 1.00 90.75 376 ARG A C 1
ATOM 2949 O O . ARG A 1 376 ? -22.022 -6.548 28.127 1.00 90.75 376 ARG A O 1
ATOM 2956 N N . ASP A 1 377 ? -23.801 -5.356 27.435 1.00 92.06 377 ASP A N 1
ATOM 2957 C CA . ASP A 1 377 ? -24.059 -6.064 26.189 1.00 92.06 377 ASP A CA 1
ATOM 2958 C C . ASP A 1 377 ? -24.318 -5.026 25.092 1.00 92.06 377 ASP A C 1
ATOM 2960 O O . ASP A 1 377 ? -25.427 -4.884 24.571 1.00 92.06 377 ASP A O 1
ATOM 2964 N N . ALA A 1 378 ? -23.302 -4.198 24.826 1.00 95.75 378 ALA A N 1
ATOM 2965 C CA . ALA A 1 378 ? -23.370 -3.218 23.754 1.00 95.75 378 ALA A CA 1
ATOM 2966 C C . ALA A 1 378 ? -23.342 -3.954 22.420 1.00 95.75 378 ALA A C 1
ATOM 2968 O O . ALA A 1 378 ? -22.384 -4.663 22.130 1.00 95.75 378 ALA A O 1
ATOM 2969 N N . VAL A 1 379 ? -24.380 -3.758 21.608 1.00 97.88 379 VAL A N 1
ATOM 2970 C CA . VAL A 1 379 ? -24.551 -4.487 20.351 1.00 97.88 379 VAL A CA 1
ATOM 2971 C C . VAL A 1 379 ? -24.669 -3.519 19.187 1.00 97.88 379 VAL A C 1
ATOM 2973 O O . VAL A 1 379 ? -25.503 -2.601 19.189 1.00 97.88 379 VAL A O 1
ATOM 2976 N N . THR A 1 380 ? -23.867 -3.781 18.156 1.00 98.19 380 THR A N 1
ATOM 2977 C CA . THR A 1 380 ? -24.025 -3.198 16.825 1.00 98.19 380 THR A CA 1
ATOM 2978 C C . THR A 1 380 ? -24.197 -4.285 15.774 1.00 98.19 380 THR A C 1
ATOM 2980 O O . THR A 1 380 ? -23.626 -5.369 15.875 1.00 98.19 380 THR A O 1
ATOM 2983 N N . VAL A 1 381 ? -24.964 -3.995 14.728 1.00 98.38 381 VAL A N 1
ATOM 2984 C CA . VAL A 1 381 ? -25.185 -4.921 13.608 1.00 98.38 381 VAL A CA 1
ATOM 2985 C C . VAL A 1 381 ? -24.741 -4.310 12.297 1.00 98.38 381 VAL A C 1
ATOM 2987 O O . VAL A 1 381 ? -24.944 -3.120 12.050 1.00 98.38 381 VAL A O 1
ATOM 2990 N N . PHE A 1 382 ? -24.158 -5.136 11.433 1.00 98.56 382 PHE A N 1
ATOM 2991 C CA . PHE A 1 382 ? -23.849 -4.728 10.072 1.00 98.56 382 PHE A CA 1
ATOM 2992 C C . PHE A 1 382 ? -25.121 -4.643 9.230 1.00 98.56 382 PHE A C 1
ATOM 2994 O O . PHE A 1 382 ? -26.015 -5.486 9.310 1.00 98.56 382 PHE A O 1
ATOM 3001 N N . THR A 1 383 ? -25.189 -3.634 8.369 1.00 98.44 383 THR A N 1
ATOM 3002 C CA . THR A 1 383 ? -26.260 -3.512 7.378 1.00 98.44 383 THR A CA 1
ATOM 3003 C C . THR A 1 383 ? -26.230 -4.668 6.371 1.00 98.44 383 THR A C 1
ATOM 3005 O O . THR A 1 383 ? -25.149 -5.169 6.044 1.00 98.44 383 THR A O 1
ATOM 3008 N N . PRO A 1 384 ? -27.383 -5.051 5.786 1.00 98.19 384 PRO A N 1
ATOM 3009 C CA . PRO A 1 384 ? -27.426 -6.079 4.744 1.00 98.19 384 PRO A CA 1
ATOM 3010 C C . PRO A 1 384 ? -26.487 -5.791 3.563 1.00 98.19 384 PRO A C 1
ATOM 3012 O O . PRO A 1 384 ? -25.795 -6.690 3.098 1.00 98.19 384 PRO A O 1
ATOM 3015 N N . ALA A 1 385 ? -26.389 -4.525 3.138 1.00 98.19 385 ALA A N 1
ATOM 3016 C CA . ALA A 1 385 ? -25.487 -4.105 2.063 1.00 98.19 385 ALA A CA 1
ATOM 3017 C C . ALA A 1 385 ? -24.002 -4.323 2.413 1.00 98.19 385 ALA A C 1
ATOM 3019 O O . ALA A 1 385 ? -23.197 -4.678 1.553 1.00 98.19 385 ALA A O 1
ATOM 3020 N N . ALA A 1 386 ? -23.621 -4.140 3.681 1.00 97.81 386 ALA A N 1
ATOM 3021 C CA . ALA A 1 386 ? -22.262 -4.414 4.132 1.00 97.81 386 ALA A CA 1
ATOM 3022 C C . ALA A 1 386 ? -21.959 -5.917 4.153 1.00 97.81 386 ALA A C 1
ATOM 3024 O O . ALA A 1 386 ? -20.892 -6.327 3.699 1.00 97.81 386 ALA A O 1
ATOM 3025 N N . VAL A 1 387 ? -22.909 -6.743 4.606 1.00 98.25 387 VAL A N 1
ATOM 3026 C CA . VAL A 1 387 ? -22.788 -8.212 4.570 1.00 98.25 387 VAL A CA 1
ATOM 3027 C C . VAL A 1 387 ? -22.679 -8.717 3.128 1.00 98.25 387 VAL A C 1
ATOM 3029 O O . VAL A 1 387 ? -21.810 -9.534 2.822 1.00 98.25 387 VAL A O 1
ATOM 3032 N N . GLU A 1 388 ? -23.494 -8.187 2.214 1.00 97.50 388 GLU A N 1
ATOM 3033 C CA . GLU A 1 388 ? -23.403 -8.488 0.783 1.00 97.50 388 GLU A CA 1
ATOM 3034 C C . GLU A 1 388 ? -22.029 -8.112 0.218 1.00 97.50 388 GLU A C 1
ATOM 3036 O O . GLU A 1 388 ? -21.390 -8.926 -0.449 1.00 97.50 388 GLU A O 1
ATOM 3041 N N . ARG A 1 389 ? -21.514 -6.923 0.552 1.00 96.62 389 ARG A N 1
ATOM 3042 C CA . ARG A 1 389 ? -20.177 -6.488 0.131 1.00 96.62 389 ARG A CA 1
ATOM 3043 C C . ARG A 1 389 ? -19.069 -7.407 0.650 1.00 96.62 389 ARG A C 1
ATOM 3045 O O . ARG A 1 389 ? -18.140 -7.703 -0.099 1.00 96.62 389 ARG A O 1
ATOM 3052 N N . ILE A 1 390 ? -19.171 -7.885 1.893 1.00 96.69 390 ILE A N 1
ATOM 3053 C CA . ILE A 1 390 ? -18.244 -8.882 2.452 1.00 96.69 390 ILE A CA 1
ATOM 3054 C C . ILE A 1 390 ? -18.310 -10.184 1.644 1.00 96.69 390 ILE A C 1
ATOM 3056 O O . ILE A 1 390 ? -17.272 -10.738 1.285 1.00 96.69 390 ILE A O 1
ATOM 3060 N N . ASN A 1 391 ? -19.511 -10.659 1.311 1.00 96.62 391 ASN A N 1
ATOM 3061 C CA . ASN A 1 391 ? -19.687 -11.872 0.512 1.00 96.62 391 ASN A CA 1
ATOM 3062 C C . ASN A 1 391 ? -19.128 -11.719 -0.911 1.00 96.62 391 ASN A C 1
ATOM 3064 O O . ASN A 1 391 ? -18.441 -12.617 -1.391 1.00 96.62 391 ASN A O 1
ATOM 3068 N N . LEU A 1 392 ? -19.346 -10.578 -1.568 1.00 95.19 392 LEU A N 1
ATOM 3069 C CA . LEU A 1 392 ? -18.781 -10.293 -2.893 1.00 95.19 392 LEU A CA 1
ATOM 3070 C C . LEU A 1 392 ? -17.247 -10.268 -2.870 1.00 95.19 392 LEU A C 1
ATOM 3072 O O . LEU A 1 392 ? -16.592 -10.810 -3.763 1.00 95.19 392 LEU A O 1
ATOM 3076 N N . ALA A 1 393 ? -16.664 -9.686 -1.823 1.00 92.62 393 ALA A N 1
ATOM 3077 C CA . ALA A 1 393 ? -15.219 -9.634 -1.650 1.00 92.62 393 ALA A CA 1
ATOM 3078 C C . ALA A 1 393 ? -14.580 -11.026 -1.463 1.00 92.62 393 ALA A C 1
ATOM 3080 O O . ALA A 1 393 ? -13.432 -11.212 -1.858 1.00 92.62 393 ALA A O 1
ATOM 3081 N N . ARG A 1 394 ? -15.321 -12.017 -0.940 1.00 89.75 394 ARG A N 1
ATOM 3082 C CA . ARG A 1 394 ? -14.875 -13.427 -0.859 1.00 89.75 394 ARG A CA 1
ATOM 3083 C C . ARG A 1 394 ? -14.804 -14.118 -2.214 1.00 89.75 394 ARG A C 1
ATOM 3085 O O . ARG A 1 394 ? -13.952 -14.974 -2.412 1.00 89.75 394 ARG A O 1
ATOM 3092 N N . LEU A 1 395 ? -15.720 -13.781 -3.121 1.00 87.12 395 LEU A N 1
ATOM 3093 C CA . LEU A 1 395 ? -15.802 -14.398 -4.449 1.00 87.12 395 LEU A CA 1
ATOM 3094 C C . LEU A 1 395 ? -14.727 -13.873 -5.401 1.00 87.12 395 LEU A C 1
ATOM 3096 O O . LEU A 1 395 ? -14.420 -14.510 -6.406 1.00 87.12 395 LEU A O 1
ATOM 3100 N N . SER A 1 396 ? -14.168 -12.704 -5.096 1.00 79.25 396 SER A N 1
ATOM 3101 C CA . SER A 1 396 ? -13.116 -12.107 -5.902 1.00 79.25 396 SER A CA 1
ATOM 3102 C C . SER A 1 396 ? -11.817 -12.876 -5.649 1.00 79.25 396 SER A C 1
ATOM 3104 O O . SER A 1 396 ? -11.341 -12.881 -4.507 1.00 79.25 396 SER A O 1
ATOM 3106 N N . PRO A 1 397 ? -11.217 -13.528 -6.665 1.00 68.38 397 PRO A N 1
ATOM 3107 C CA . PRO A 1 397 ? -9.965 -14.242 -6.465 1.00 68.38 397 PRO A CA 1
ATOM 3108 C C . PRO A 1 397 ? -8.911 -13.289 -5.882 1.00 68.38 397 PRO A C 1
ATOM 3110 O O . PRO A 1 397 ? -8.994 -12.072 -6.083 1.00 68.38 397 PRO A O 1
ATOM 3113 N N . PRO A 1 398 ? -7.919 -13.786 -5.123 1.00 61.66 398 PRO A N 1
ATOM 3114 C CA . PRO A 1 398 ? -6.694 -13.024 -4.922 1.00 61.66 398 PRO A CA 1
ATOM 3115 C C . PRO A 1 398 ? -6.183 -12.577 -6.285 1.00 61.66 398 PRO A C 1
ATOM 3117 O O . PRO A 1 398 ? -5.760 -13.402 -7.090 1.00 61.66 398 PRO A O 1
ATOM 3120 N N . SER A 1 399 ? -6.289 -11.276 -6.570 1.00 53.59 399 SER A N 1
ATOM 3121 C CA . SER A 1 399 ? -5.517 -10.695 -7.657 1.00 53.59 399 SER A CA 1
ATOM 3122 C C . SER A 1 399 ? -4.052 -11.007 -7.332 1.00 53.59 399 SER A C 1
ATOM 3124 O O . SER A 1 399 ? -3.658 -10.742 -6.188 1.00 53.59 399 SER A O 1
ATOM 3126 N N . PRO A 1 400 ? -3.303 -11.614 -8.267 1.00 47.53 400 PRO A N 1
ATOM 3127 C CA . PRO A 1 400 ? -1.914 -11.993 -8.040 1.00 47.53 400 PRO A CA 1
ATOM 3128 C C . PRO A 1 400 ? -1.039 -10.808 -7.624 1.00 47.53 400 PRO A C 1
ATOM 3130 O O . PRO A 1 400 ? -1.432 -9.640 -7.887 1.00 47.53 400 PRO A O 1
#

Organism: NCBI:txid1838286

Secondary structure (DSSP, 8-state):
-PPP-PPPPPGGGS--HHHHHHHHHHHHHHHHS-----------S---TT-EEEEEEEEESS-EEEEEEEE-SSSSS-TTSEEEEEE-B-SS-EEEEEEPPSS-B-EEEEEPPTTSEEEEEEEEEEETT--EEEE--GGGEEEEESEEEEEETTEEEEEEPTT-SS-EEEE--SS-BPPTTHHHHHHHHHHHHHHHHHHHHHHHHHHHHHHH---SSHHHHHHHHHHHHHHHHHHHHHHTHHHHHHHHHHTT--PPP----EEEEEEEEESS--EEEEEEESSS-S-GGGEEEEEPPSSSS-EEEEEEPPSS--SEEEEE--SSSSEEEEEEEEEEETT--EEEEEPGGGEEEEESEEEEEE-SS-EEEEE-TT-S--EEEE-HHHHHHHHHHHHS----